Protein AF-A0A1H4K3E4-F1 (afdb_monomer_lite)

Sequence (398 aa):
MKKLLSIVTLFCFFTFLLPHVIHADNPVQVFINGSKINAEVSPQINNGTTFVPLRAIAESMGFKVSWNNELRKVTLVKADKTIELTIGNLEAAVNGSKVTLEVAPYITAGNSMLPVRFLAEQLGLQVNWEPSVSSVFLNNNAINKLTNLTSPIEHIVVVVEENHSYNQIVGGSDAPYMQSLIQKGALFTNAHGITHPSQPNYLALFSGSTQGVTDDSCKKPFTGTNLASELFNAKLTFTGYSEDMPKAGYTGCSTKGYARKHNPWVQFTNVPAESNQPLSSFPQDFSKLPTVSFVIPNHQNDMHDGTVKQADDWLKTNLDAYINWAETHHSLLIVTWDEDDFAKDNHIPLIVVGPMVKSGKYDEHVTHTNVLRTIEEVYHLPLLRDIQQIEPITSIWK

Radius of gyration: 27.58 Å; chains: 1; bounding box: 79×53×110 Å

Foldseek 3Di:
DDDDDDDDDDDDPPPPPDPPPPPPPQFEWEAELLATQDDPDTWDQDPNFTKDQLCSVLVLLVWDWDADPVQCWIWTDDDQWIKIAHAPDQWIAISNHIDGHPGGWHDDPNTIIGGPVVSLVSSQWDWDADPVNNYIYTYHPLLVLLLPPVDFQQEEEEEAFAAAFPVCAPPDPLQVQVVVLLQQFEKEQAEFAPADDQLLLLLCLWQVGSLPDDDQDLDAADAHDTPQLLCVVLVFHAAEEEEPDPAQLDLDQDDDQDGCSNVNQSRHPSRDSNSYGYNVPVDPPCSPDTNYYYYYYGCQLSVVPHDSNSVSVVCCVSPVSVLVVQQPRSHKYWYKYNFYNPDPSRHIIIGIHHNQWARDYDHDNHYSSLNSSSSCSSSSTNDNPSCSSPHHDRPTGD

pLDDT: mean 89.41, std 13.37, range [38.31, 98.88]

Structure (mmCIF, N/CA/C/O backbone):
data_AF-A0A1H4K3E4-F1
#
_entry.id   AF-A0A1H4K3E4-F1
#
loop_
_atom_site.group_PDB
_atom_site.id
_atom_site.type_symbol
_atom_site.label_atom_id
_atom_site.label_alt_id
_atom_site.label_comp_id
_atom_site.label_asym_id
_atom_site.label_entity_id
_atom_site.label_seq_id
_atom_site.pdbx_PDB_ins_code
_atom_site.Cartn_x
_atom_site.Cartn_y
_atom_site.Cartn_z
_atom_site.occupancy
_atom_site.B_iso_or_equiv
_atom_site.auth_seq_id
_atom_site.auth_comp_id
_atom_site.auth_asym_id
_atom_site.auth_atom_id
_atom_site.pdbx_PDB_model_num
ATOM 1 N N . MET A 1 1 ? 41.323 31.288 86.204 1.00 45.88 1 MET A N 1
ATOM 2 C CA . MET A 1 1 ? 41.305 32.164 85.010 1.00 45.88 1 MET A CA 1
ATOM 3 C C . MET A 1 1 ? 42.069 31.500 83.872 1.00 45.88 1 MET A C 1
ATOM 5 O O . MET A 1 1 ? 43.287 31.461 83.947 1.00 45.88 1 MET A O 1
ATOM 9 N N . LYS A 1 2 ? 41.368 30.963 82.864 1.00 40.47 2 LYS A N 1
ATOM 10 C CA . LYS A 1 2 ? 41.780 30.837 81.448 1.00 40.47 2 LYS A CA 1
ATOM 11 C C . LYS A 1 2 ? 40.572 30.270 80.686 1.00 40.47 2 LYS A C 1
ATOM 13 O O . LYS A 1 2 ? 39.981 29.286 81.110 1.00 40.47 2 LYS A O 1
ATOM 18 N N . LYS A 1 3 ? 40.129 31.028 79.683 1.00 41.66 3 LYS A N 1
ATOM 19 C CA . LYS A 1 3 ? 38.831 30.952 79.000 1.00 41.66 3 LYS A CA 1
ATOM 20 C C . LYS A 1 3 ? 38.819 29.810 77.972 1.00 41.66 3 LYS A C 1
ATOM 22 O O . LYS A 1 3 ? 39.764 29.714 77.196 1.00 41.66 3 LYS A O 1
ATOM 27 N N . LEU A 1 4 ? 37.749 29.011 77.934 1.00 46.19 4 LEU A N 1
ATOM 28 C CA . LEU A 1 4 ? 37.425 28.141 76.798 1.00 46.19 4 LEU A CA 1
ATOM 29 C C . LEU A 1 4 ? 36.626 28.962 75.773 1.00 46.19 4 LEU A C 1
ATOM 31 O O . LEU A 1 4 ? 35.582 29.524 76.103 1.00 46.19 4 LEU A O 1
ATOM 35 N N . LEU A 1 5 ? 37.140 29.056 74.549 1.00 45.62 5 LEU A N 1
ATOM 36 C CA . LEU A 1 5 ? 36.484 29.697 73.411 1.00 45.62 5 LEU A CA 1
ATOM 37 C C . LEU A 1 5 ? 35.469 28.701 72.822 1.00 45.62 5 LEU A C 1
ATOM 39 O O . LEU A 1 5 ? 35.864 27.644 72.339 1.00 45.62 5 LEU A O 1
ATOM 43 N N . SER A 1 6 ? 34.173 29.013 72.890 1.00 46.19 6 SER A N 1
ATOM 44 C CA . SER A 1 6 ? 33.125 28.247 72.200 1.00 46.19 6 SER A CA 1
ATOM 45 C C . SER A 1 6 ? 32.955 28.790 70.783 1.00 46.19 6 SER A C 1
ATOM 47 O O . SER A 1 6 ? 32.618 29.959 70.602 1.00 46.19 6 SER A O 1
ATOM 49 N N . ILE A 1 7 ? 33.212 27.945 69.787 1.00 50.78 7 ILE A N 1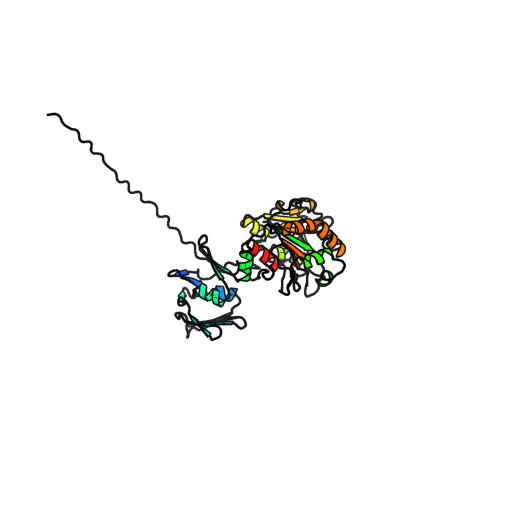
ATOM 50 C CA . ILE A 1 7 ? 32.943 28.209 68.371 1.00 50.78 7 ILE A CA 1
ATOM 51 C C . ILE A 1 7 ? 31.454 27.940 68.136 1.00 50.78 7 ILE A C 1
ATOM 53 O O . ILE A 1 7 ? 30.996 26.808 68.263 1.00 50.78 7 ILE A O 1
ATOM 57 N N . VAL A 1 8 ? 30.696 28.992 67.828 1.00 46.78 8 VAL A N 1
ATOM 58 C CA . VAL A 1 8 ? 29.303 28.902 67.377 1.00 46.78 8 VAL A CA 1
ATOM 59 C C . VAL A 1 8 ? 29.323 28.764 65.858 1.00 46.78 8 VAL A C 1
ATOM 61 O O . VAL A 1 8 ? 29.633 29.721 65.150 1.00 46.78 8 VAL A O 1
ATOM 64 N N . THR A 1 9 ? 29.016 27.572 65.352 1.00 50.41 9 THR A N 1
ATOM 65 C CA . THR A 1 9 ? 28.852 27.323 63.915 1.00 50.41 9 THR A CA 1
ATOM 66 C C . THR A 1 9 ? 27.425 27.695 63.507 1.00 50.41 9 THR A C 1
ATOM 68 O O . THR A 1 9 ? 26.464 27.040 63.904 1.00 50.41 9 THR A O 1
ATOM 71 N N . LEU A 1 10 ? 27.285 28.774 62.736 1.00 43.78 10 LEU A N 1
ATOM 72 C CA . LEU A 1 10 ? 26.024 29.250 62.166 1.00 43.78 10 LEU A CA 1
ATOM 73 C C . LEU A 1 10 ? 25.617 28.343 60.990 1.00 43.78 10 LEU A C 1
ATOM 75 O O . LEU A 1 10 ? 26.239 28.383 59.931 1.00 43.78 10 LEU A O 1
ATOM 79 N N . PHE A 1 11 ? 24.592 27.507 61.174 1.00 43.94 11 PHE A N 1
ATOM 80 C CA . PHE A 1 11 ? 24.039 26.649 60.121 1.00 43.94 11 PHE A CA 1
ATOM 81 C C . PHE A 1 11 ? 22.961 27.429 59.347 1.00 43.94 11 PHE A C 1
ATOM 83 O O . PHE A 1 11 ? 21.820 27.543 59.793 1.00 43.94 11 PHE A O 1
ATOM 90 N N . CYS A 1 12 ? 23.325 28.019 58.205 1.00 43.50 12 CYS A N 1
ATOM 91 C CA . CYS A 1 12 ? 22.367 28.630 57.280 1.00 43.50 12 CYS A CA 1
ATOM 92 C C . CYS A 1 12 ? 21.532 27.536 56.594 1.00 43.50 12 CYS A C 1
ATOM 94 O O . CYS A 1 12 ? 22.033 26.814 55.734 1.00 43.50 12 CYS A O 1
ATOM 96 N N . PHE A 1 13 ? 20.251 27.433 56.953 1.00 44.12 13 PHE A N 1
ATOM 97 C CA . PHE A 1 13 ? 19.259 26.632 56.232 1.00 44.12 13 PHE A CA 1
ATOM 98 C C . PHE A 1 13 ? 18.936 27.314 54.892 1.00 44.12 13 PHE A C 1
ATOM 100 O O . PHE A 1 13 ? 18.120 28.230 54.822 1.00 44.12 13 PHE A O 1
ATOM 107 N N . PHE A 1 14 ? 19.605 26.892 53.819 1.00 44.69 14 PHE A N 1
ATOM 108 C CA . PHE A 1 14 ? 19.238 27.251 52.449 1.00 44.69 14 PHE A CA 1
ATOM 109 C C . PHE A 1 14 ? 18.100 26.317 52.011 1.00 44.69 14 PHE A C 1
ATOM 111 O O . PHE A 1 14 ? 18.332 25.182 51.596 1.00 44.69 14 PHE A O 1
ATOM 118 N N . THR A 1 15 ? 16.850 26.754 52.159 1.00 47.53 15 THR A N 1
ATOM 119 C CA . THR A 1 15 ? 15.697 26.052 51.581 1.00 47.53 15 THR A CA 1
ATOM 120 C C . THR A 1 15 ? 15.758 26.181 50.062 1.00 47.53 15 THR A C 1
ATOM 122 O O . THR A 1 15 ? 15.400 27.219 49.506 1.00 47.53 15 THR A O 1
ATOM 125 N N . PHE A 1 16 ? 16.229 25.133 49.385 1.00 45.53 16 PHE A N 1
ATOM 126 C CA . PHE A 1 16 ? 16.067 24.976 47.943 1.00 45.53 16 PHE A CA 1
ATOM 127 C C . PHE A 1 16 ? 14.571 24.833 47.630 1.00 45.53 16 PHE A C 1
ATOM 129 O O . PHE A 1 16 ? 13.982 23.770 47.816 1.00 45.53 16 PHE A O 1
ATOM 136 N N . LEU A 1 17 ? 13.952 25.913 47.151 1.00 47.75 17 LEU A N 1
ATOM 137 C CA . LEU A 1 17 ? 12.715 25.835 46.380 1.00 47.75 17 LEU A CA 1
ATOM 138 C C . LEU A 1 17 ? 13.063 25.155 45.054 1.00 47.75 17 LEU A C 1
ATOM 140 O O . LEU A 1 17 ? 13.579 25.794 44.138 1.00 47.75 17 LEU A O 1
ATOM 144 N N . LEU A 1 18 ? 12.841 23.843 44.970 1.00 46.06 18 LEU A N 1
ATOM 145 C CA . LEU A 1 18 ? 12.861 23.147 43.689 1.00 46.06 18 LEU A CA 1
ATOM 146 C C . LEU A 1 18 ? 11.749 23.753 42.819 1.00 46.06 18 LEU A C 1
ATOM 148 O O . LEU A 1 18 ? 10.600 23.785 43.270 1.00 46.06 18 LEU A O 1
ATOM 152 N N . PRO A 1 19 ? 12.043 24.237 41.600 1.00 48.22 19 PRO A N 1
ATOM 153 C CA . PRO A 1 19 ? 10.994 24.646 40.685 1.00 48.22 19 PRO A CA 1
ATOM 154 C C . PRO A 1 19 ? 10.108 23.428 40.414 1.00 48.22 19 PRO A C 1
ATOM 156 O O . PRO A 1 19 ? 10.574 22.401 39.920 1.00 48.22 19 PRO A O 1
ATOM 159 N N . HIS A 1 20 ? 8.829 23.520 40.773 1.00 47.91 20 HIS A N 1
ATOM 160 C CA . HIS A 1 20 ? 7.835 22.590 40.262 1.00 47.91 20 HIS A CA 1
ATOM 161 C C . HIS A 1 20 ? 7.754 22.804 38.755 1.00 47.91 20 HIS A C 1
ATOM 163 O O . HIS A 1 20 ? 7.287 23.841 38.284 1.00 47.91 20 HIS A O 1
ATOM 169 N N . VAL A 1 21 ? 8.247 21.824 38.002 1.00 49.97 21 VAL A N 1
ATOM 170 C CA . VAL A 1 21 ? 7.919 21.692 36.589 1.00 49.97 21 VAL A CA 1
ATOM 171 C C . VAL A 1 21 ? 6.421 21.416 36.546 1.00 49.97 21 VAL A C 1
ATOM 173 O O . VAL A 1 21 ? 5.971 20.324 36.885 1.00 49.97 21 VAL A O 1
ATOM 176 N N . ILE A 1 22 ? 5.638 22.433 36.197 1.00 38.31 22 ILE A N 1
ATOM 177 C CA . ILE A 1 22 ? 4.248 22.238 35.803 1.00 38.31 22 ILE A CA 1
ATOM 178 C C . ILE A 1 22 ? 4.321 21.499 34.467 1.00 38.31 22 ILE A C 1
ATOM 180 O O . ILE A 1 22 ? 4.567 22.108 33.428 1.00 38.31 22 ILE A O 1
ATOM 184 N N . HIS A 1 23 ? 4.186 20.175 34.499 1.00 41.72 23 HIS A N 1
ATOM 185 C CA . HIS A 1 23 ? 3.899 19.417 33.292 1.00 41.72 23 HIS A CA 1
ATOM 186 C C . HIS A 1 23 ? 2.499 19.832 32.840 1.00 41.72 23 HIS A C 1
ATOM 188 O O . HIS A 1 23 ? 1.521 19.604 33.547 1.00 41.72 23 HIS A O 1
ATOM 194 N N . ALA A 1 24 ? 2.405 20.502 31.694 1.00 43.94 24 ALA A N 1
ATOM 195 C CA . ALA A 1 24 ? 1.138 20.575 30.989 1.00 43.94 24 ALA A CA 1
ATOM 196 C C . ALA A 1 24 ? 0.780 19.138 30.592 1.00 43.94 24 ALA A C 1
ATOM 198 O O . ALA A 1 24 ? 1.544 18.508 29.858 1.00 43.94 24 ALA A O 1
ATOM 199 N N . ASP A 1 25 ? -0.326 18.610 31.118 1.00 58.94 25 ASP A N 1
ATOM 200 C CA . ASP A 1 25 ? -0.840 17.316 30.680 1.00 58.94 25 ASP A CA 1
ATOM 201 C C . ASP A 1 25 ? -1.067 17.383 29.169 1.00 58.94 25 ASP A C 1
ATOM 203 O O . ASP A 1 25 ? -1.785 18.256 28.667 1.00 58.94 25 ASP A O 1
ATOM 207 N N . ASN A 1 26 ? -0.417 16.483 28.430 1.00 66.31 26 ASN A N 1
ATOM 208 C CA . ASN A 1 26 ? -0.652 16.372 26.999 1.00 66.31 26 ASN A CA 1
ATOM 209 C C . ASN A 1 26 ? -2.133 16.022 26.788 1.00 66.31 26 ASN A C 1
ATOM 211 O O . ASN A 1 26 ? -2.630 15.086 27.421 1.00 66.31 26 ASN A O 1
ATOM 215 N N . PRO A 1 27 ? -2.861 16.751 25.923 1.00 79.25 27 PRO A N 1
ATOM 216 C CA . PRO A 1 27 ? -4.269 16.472 25.694 1.00 79.25 27 PRO A CA 1
ATOM 217 C C . PRO A 1 27 ? -4.426 15.053 25.152 1.00 79.25 27 PRO A C 1
ATOM 219 O O . PRO A 1 27 ? -3.739 14.671 24.201 1.00 79.25 27 PRO A O 1
ATOM 222 N N . VAL A 1 28 ? -5.345 14.293 25.752 1.00 85.50 28 VAL A N 1
ATOM 223 C CA . VAL A 1 28 ? -5.593 12.906 25.360 1.00 85.50 28 VAL A CA 1
ATOM 224 C C . VAL A 1 28 ? -6.056 12.851 23.909 1.00 85.50 28 VAL A C 1
ATOM 226 O O . VAL A 1 28 ? -6.964 13.585 23.519 1.00 85.50 28 VAL A O 1
ATOM 229 N N . GLN A 1 29 ? -5.450 11.978 23.108 1.00 86.94 29 GLN A N 1
ATOM 230 C CA . GLN A 1 29 ? -5.821 11.784 21.703 1.00 86.94 29 GLN A CA 1
ATOM 231 C C . GLN A 1 29 ? -6.503 10.429 21.510 1.00 86.94 29 GLN A C 1
ATOM 233 O O . GLN A 1 29 ? -6.287 9.498 22.284 1.00 86.94 29 GLN A O 1
ATOM 238 N N . VAL A 1 30 ? -7.346 10.320 20.483 1.00 86.06 30 VAL A N 1
ATOM 239 C CA . VAL A 1 30 ? -7.983 9.057 20.092 1.00 86.06 30 VAL A CA 1
ATOM 240 C C . VAL A 1 30 ? -7.638 8.769 18.644 1.00 86.06 30 VAL A C 1
ATOM 242 O O . VAL A 1 30 ? -7.779 9.640 17.784 1.00 86.06 30 VAL A O 1
ATOM 245 N N . PHE A 1 31 ? -7.221 7.537 18.392 1.00 82.38 31 PHE A N 1
ATOM 246 C CA . PHE A 1 31 ? -6.970 6.992 17.071 1.00 82.38 31 PHE A CA 1
ATOM 247 C C . PHE A 1 31 ? -7.927 5.826 16.834 1.00 82.38 31 PHE A C 1
ATOM 249 O O . PHE A 1 31 ? -8.124 5.012 17.735 1.00 82.38 31 PHE A O 1
ATOM 256 N N . ILE A 1 32 ? -8.522 5.742 15.647 1.00 80.50 32 ILE A N 1
ATOM 257 C CA . ILE A 1 32 ? -9.316 4.588 15.212 1.00 80.50 32 ILE A CA 1
ATOM 258 C C . ILE A 1 32 ? -8.652 4.001 13.983 1.00 80.50 32 ILE A C 1
ATOM 260 O O . ILE A 1 32 ? -8.466 4.733 13.013 1.00 80.50 32 ILE A O 1
ATOM 264 N N . ASN A 1 33 ? -8.319 2.708 14.018 1.00 73.94 33 ASN A N 1
ATOM 265 C CA . ASN A 1 33 ? -7.672 2.007 12.909 1.00 73.94 33 ASN A CA 1
ATOM 266 C C . ASN A 1 33 ? -6.502 2.843 12.348 1.00 73.94 33 ASN A C 1
ATOM 268 O O . ASN A 1 33 ? -6.503 3.173 11.169 1.00 73.94 33 ASN A O 1
ATOM 272 N N . GLY A 1 34 ? -5.593 3.315 13.213 1.00 69.50 34 GLY A N 1
ATOM 273 C CA . GLY A 1 34 ? -4.450 4.178 12.857 1.00 69.50 34 GLY A CA 1
ATOM 274 C C . GLY A 1 34 ? -4.759 5.663 12.574 1.00 69.50 34 GLY A C 1
ATOM 275 O O . GLY A 1 34 ? -3.863 6.504 12.643 1.00 69.50 34 GLY A O 1
ATOM 276 N N . SER A 1 35 ? -6.017 6.039 12.325 1.00 71.50 35 SER A N 1
ATOM 277 C CA . SER A 1 35 ? -6.416 7.418 12.003 1.00 71.50 35 SER A CA 1
ATOM 278 C C . SER A 1 35 ? -6.679 8.244 13.253 1.00 71.50 35 SER A C 1
ATOM 280 O O . SER A 1 35 ? -7.533 7.890 14.066 1.00 71.50 35 SER A O 1
ATOM 282 N N . LYS A 1 36 ? -6.031 9.408 13.383 1.00 80.12 36 LYS A N 1
ATOM 283 C CA . LYS A 1 36 ? -6.364 10.364 14.448 1.00 80.12 36 LYS A CA 1
ATOM 284 C C . LYS A 1 36 ? -7.778 10.906 14.257 1.00 80.12 36 LYS A C 1
ATOM 286 O O . LYS A 1 36 ? -8.091 11.498 13.226 1.00 80.12 36 LYS A O 1
ATOM 291 N N . ILE A 1 37 ? -8.602 10.795 15.293 1.00 81.88 37 ILE A N 1
ATOM 292 C CA . ILE A 1 37 ? -9.945 11.365 15.297 1.00 81.88 37 ILE A CA 1
ATOM 293 C C . ILE A 1 37 ? -9.881 12.825 15.727 1.00 81.88 37 ILE A C 1
ATOM 295 O O . ILE A 1 37 ? -9.552 13.155 16.868 1.00 81.88 37 ILE A O 1
ATOM 299 N N . ASN A 1 38 ? -10.232 13.707 14.793 1.00 77.19 38 ASN A N 1
ATOM 300 C CA . ASN A 1 38 ? -10.463 15.112 15.090 1.00 77.19 38 ASN A CA 1
ATOM 301 C C . ASN A 1 38 ? -11.840 15.252 15.730 1.00 77.19 38 ASN A C 1
ATOM 303 O O . ASN A 1 38 ? -12.864 15.172 15.055 1.00 77.19 38 ASN A O 1
ATOM 307 N N . ALA A 1 39 ? -11.854 15.452 17.041 1.00 76.94 39 ALA A N 1
ATOM 308 C CA . ALA A 1 39 ? -13.073 15.726 17.772 1.00 76.94 39 ALA A CA 1
ATOM 309 C C . ALA A 1 39 ? -13.183 17.205 18.149 1.00 76.94 39 ALA A C 1
ATOM 311 O O . ALA A 1 39 ? -12.189 17.844 18.488 1.00 76.94 39 ALA A O 1
ATOM 312 N N . GLU A 1 40 ? -14.411 17.726 18.148 1.00 77.44 40 GLU A N 1
ATOM 313 C CA . GLU A 1 40 ? -14.720 19.090 18.602 1.00 77.44 40 GLU A CA 1
ATOM 314 C C . GLU A 1 40 ? -14.389 19.305 20.086 1.00 77.44 40 GLU A C 1
ATOM 316 O O . GLU A 1 40 ? -14.082 20.417 20.512 1.00 77.44 40 GLU A O 1
ATOM 321 N N . VAL A 1 41 ? -14.450 18.230 20.876 1.00 84.38 41 VAL A N 1
ATOM 322 C CA . VAL A 1 41 ? -14.125 18.213 22.302 1.00 84.38 41 VAL A CA 1
ATOM 323 C C . VAL A 1 41 ? -13.055 17.161 22.541 1.00 84.38 41 VAL A C 1
ATOM 325 O O . VAL A 1 41 ? -13.188 16.027 22.090 1.00 84.38 41 VAL A O 1
ATOM 328 N N . SER A 1 42 ? -11.998 17.514 23.269 1.00 86.06 42 SER A N 1
ATOM 329 C CA . SER A 1 42 ? -10.949 16.554 23.610 1.00 86.06 42 SER A CA 1
ATOM 330 C C . SER A 1 42 ? -11.492 15.427 24.502 1.00 86.06 42 SER A C 1
ATOM 332 O O . SER A 1 42 ? -12.305 15.693 25.393 1.00 86.06 42 SER A O 1
ATOM 334 N N . PRO A 1 43 ? -11.025 14.180 24.318 1.00 89.62 43 PRO A N 1
ATOM 335 C CA . PRO A 1 43 ? -11.225 13.104 25.281 1.00 89.62 43 PRO A CA 1
ATOM 336 C C . PRO A 1 43 ? -10.868 13.530 26.712 1.00 89.62 43 PRO A C 1
ATOM 338 O O . PRO A 1 43 ? -9.941 14.311 26.929 1.00 89.62 43 PRO A O 1
ATOM 341 N N . GLN A 1 44 ? -11.607 13.014 27.694 1.00 89.81 44 GLN A N 1
ATOM 342 C CA . GLN A 1 44 ? -11.472 13.384 29.107 1.00 89.81 44 GLN A CA 1
ATOM 343 C C . GLN A 1 44 ? -11.247 12.143 29.961 1.00 89.81 44 GLN A C 1
ATOM 345 O O . GLN A 1 44 ? -11.897 11.128 29.741 1.00 89.81 44 GLN A O 1
ATOM 350 N N . ILE A 1 45 ? -10.373 12.216 30.962 1.00 88.00 45 ILE A N 1
ATOM 351 C CA . ILE A 1 45 ? -10.216 11.143 31.949 1.00 88.00 45 ILE A CA 1
ATOM 352 C C . ILE A 1 45 ? -10.885 11.594 33.242 1.00 88.00 45 ILE A C 1
ATOM 354 O O . ILE A 1 45 ? -10.409 12.515 33.899 1.00 88.00 45 ILE A O 1
ATOM 358 N N . ASN A 1 46 ? -11.968 10.919 33.625 1.00 87.62 46 ASN A N 1
ATOM 359 C CA . ASN A 1 46 ? -12.679 11.180 34.874 1.00 87.62 46 ASN A CA 1
ATOM 360 C C . ASN A 1 46 ? -12.642 9.918 35.736 1.00 87.62 46 ASN A C 1
ATOM 362 O O . ASN A 1 46 ? -13.122 8.868 35.311 1.00 87.62 46 ASN A O 1
ATOM 366 N N . ASN A 1 47 ? -12.082 10.014 36.946 1.00 85.31 47 ASN A N 1
ATOM 367 C CA . ASN A 1 47 ? -11.983 8.900 37.901 1.00 85.31 47 ASN A CA 1
ATOM 368 C C . ASN A 1 47 ? -11.414 7.605 37.280 1.00 85.31 47 ASN A C 1
ATOM 370 O O . ASN A 1 47 ? -11.932 6.516 37.510 1.00 85.31 47 ASN A O 1
ATOM 374 N N . GLY A 1 48 ? -10.377 7.728 36.446 1.00 84.44 48 GLY A N 1
ATOM 375 C CA . GLY A 1 48 ? -9.734 6.589 35.777 1.00 84.44 48 GLY A CA 1
ATOM 376 C C . GLY A 1 48 ? -10.484 6.030 34.562 1.00 84.44 48 GLY A C 1
ATOM 377 O O . GLY A 1 48 ? -10.000 5.090 33.942 1.00 84.44 48 GLY A O 1
ATOM 378 N N . THR A 1 49 ? -11.631 6.604 34.188 1.00 89.31 49 THR A N 1
ATOM 379 C CA . THR A 1 49 ? -12.362 6.242 32.966 1.00 89.31 49 THR A CA 1
ATOM 380 C C . THR A 1 49 ? -12.099 7.269 31.875 1.00 89.31 49 THR A C 1
ATOM 382 O O . THR A 1 49 ? -12.335 8.462 32.077 1.00 89.31 49 THR A O 1
ATOM 385 N N . THR A 1 50 ? -11.654 6.810 30.704 1.00 90.19 50 THR A N 1
ATOM 386 C CA . THR A 1 50 ? -11.523 7.672 29.526 1.00 90.19 50 THR A CA 1
ATOM 387 C C . THR A 1 50 ? -12.865 7.808 28.819 1.00 90.19 50 THR A C 1
ATOM 389 O O . THR A 1 50 ? -13.462 6.828 28.367 1.00 90.19 50 THR A O 1
ATOM 392 N N . PHE A 1 51 ? -13.318 9.048 28.707 1.00 91.56 51 PHE A N 1
ATOM 393 C CA . PHE A 1 51 ? -14.505 9.463 27.992 1.00 91.56 51 PHE A CA 1
ATOM 394 C C . PHE A 1 51 ? -14.138 10.073 26.658 1.00 91.56 51 PHE A C 1
ATOM 396 O O . PHE A 1 51 ? -13.238 10.908 26.557 1.00 91.56 51 PHE A O 1
ATOM 403 N N . VAL A 1 52 ? -14.890 9.685 25.642 1.00 90.81 52 VAL A N 1
ATOM 404 C CA . VAL A 1 52 ? -14.651 10.100 24.269 1.00 90.81 52 VAL A CA 1
ATOM 405 C C . VAL A 1 52 ? -15.919 10.678 23.640 1.00 90.81 52 VAL A C 1
ATOM 407 O O . VAL A 1 52 ? -17.027 10.261 24.001 1.00 90.81 52 VAL A O 1
ATOM 410 N N . PRO A 1 53 ? -15.786 11.626 22.698 1.00 91.88 53 PRO A N 1
ATOM 411 C CA . PRO A 1 53 ? -16.918 12.179 21.963 1.00 91.88 53 PRO A CA 1
ATOM 412 C C . PRO A 1 53 ? -17.545 11.110 21.073 1.00 91.88 53 PRO A C 1
ATOM 414 O O . PRO A 1 53 ? -16.948 10.651 20.099 1.00 91.88 53 PRO A O 1
ATOM 417 N N . LEU A 1 54 ? -18.775 10.724 21.406 1.00 89.81 54 LEU A N 1
ATOM 418 C CA . LEU A 1 54 ? -19.464 9.610 20.760 1.00 89.81 54 LEU A CA 1
ATOM 419 C C . LEU A 1 54 ? -19.623 9.803 19.257 1.00 89.81 54 LEU A C 1
ATOM 421 O O . LEU A 1 54 ? -19.376 8.880 18.488 1.00 89.81 54 LEU A O 1
ATOM 425 N N . ARG A 1 55 ? -20.054 11.001 18.849 1.00 88.81 55 ARG A N 1
ATOM 426 C CA . ARG A 1 55 ? -20.392 11.290 17.455 1.00 88.81 55 ARG A CA 1
ATOM 427 C C . ARG A 1 55 ? -19.182 11.106 16.542 1.00 88.81 55 ARG A C 1
ATOM 429 O O . ARG A 1 55 ? -19.281 10.359 15.581 1.00 88.81 55 ARG A O 1
ATOM 436 N N . ALA A 1 56 ? -18.043 11.704 16.894 1.00 85.19 56 ALA A N 1
ATOM 437 C CA . ALA A 1 56 ? -16.826 11.638 16.086 1.00 85.19 56 ALA A CA 1
ATOM 438 C C . ALA A 1 56 ? -16.355 10.190 15.853 1.00 85.19 56 ALA A C 1
ATOM 440 O O . ALA A 1 56 ? -15.955 9.825 14.749 1.00 85.19 56 ALA A O 1
ATOM 441 N N . ILE A 1 57 ? -16.450 9.341 16.879 1.00 85.31 57 ILE A N 1
ATOM 442 C CA . ILE A 1 57 ? -16.053 7.928 16.795 1.00 85.31 57 ILE A CA 1
ATOM 443 C C . ILE A 1 57 ? -17.088 7.093 16.034 1.00 85.31 57 ILE A C 1
ATOM 445 O O . ILE A 1 57 ? -16.735 6.269 15.198 1.00 85.31 57 ILE A O 1
ATOM 449 N N . ALA A 1 58 ? -18.377 7.293 16.300 1.00 88.69 58 ALA A N 1
ATOM 450 C CA . ALA A 1 58 ? -19.426 6.522 15.643 1.00 88.69 58 ALA A CA 1
ATOM 451 C C . ALA A 1 58 ? -19.522 6.856 14.142 1.00 88.69 58 ALA A C 1
ATOM 453 O O . ALA A 1 58 ? -19.610 5.947 13.316 1.00 88.69 58 ALA A O 1
ATOM 454 N N . GLU A 1 59 ? -19.460 8.139 13.776 1.00 87.25 59 GLU A N 1
ATOM 455 C CA . GLU A 1 59 ? -19.540 8.589 12.380 1.00 87.25 59 GLU A CA 1
ATOM 456 C C . GLU A 1 59 ? -18.316 8.173 11.565 1.00 87.25 59 GLU A C 1
ATOM 458 O O . GLU A 1 59 ? -18.483 7.720 10.435 1.00 87.25 59 GLU A O 1
ATOM 463 N N . SER A 1 60 ? -17.108 8.227 12.143 1.00 79.50 60 SER A N 1
ATOM 464 C CA . SER A 1 60 ? -15.903 7.684 11.486 1.00 79.50 60 SER A CA 1
ATOM 465 C C . SER A 1 60 ? -15.975 6.171 11.272 1.00 79.50 60 SER A C 1
ATOM 467 O O . SER A 1 60 ? -15.326 5.641 10.383 1.00 79.50 60 SER A O 1
ATOM 469 N N . MET A 1 61 ? -16.826 5.469 12.022 1.00 80.38 61 MET A N 1
ATOM 470 C CA . MET A 1 61 ? -17.123 4.053 11.806 1.00 80.38 61 MET A CA 1
ATOM 471 C C . MET A 1 61 ? -18.344 3.823 10.906 1.00 80.38 61 MET A C 1
ATOM 473 O O . MET A 1 61 ? -18.806 2.687 10.766 1.00 80.38 61 MET A O 1
ATOM 477 N N . GLY A 1 62 ? -18.879 4.872 10.278 1.00 83.12 62 GLY A N 1
ATOM 478 C CA . GLY A 1 62 ? -20.004 4.813 9.346 1.00 83.12 62 GLY A CA 1
ATOM 479 C C . GLY A 1 62 ? -21.379 4.677 10.005 1.00 83.12 62 GLY A C 1
ATOM 480 O O . GLY A 1 62 ? -22.343 4.320 9.325 1.00 83.12 62 GLY A O 1
ATOM 481 N N . PHE A 1 63 ? -21.500 4.925 11.312 1.00 90.00 63 PHE A N 1
ATOM 482 C CA . PHE A 1 63 ? -22.804 4.999 11.970 1.00 90.00 63 PHE A CA 1
ATOM 483 C C . PHE A 1 63 ? -23.460 6.350 11.711 1.00 90.00 63 PHE A C 1
ATOM 485 O O . PHE A 1 63 ? -22.832 7.401 11.804 1.00 90.00 63 PHE A O 1
ATOM 492 N N . LYS A 1 64 ? -24.770 6.328 11.473 1.00 92.25 64 LYS A N 1
ATOM 493 C CA . LYS A 1 64 ? -25.602 7.528 11.555 1.00 92.25 64 LYS A CA 1
ATOM 494 C C . LYS A 1 64 ? -25.933 7.801 13.014 1.00 92.25 64 LYS A C 1
ATOM 496 O O . LYS A 1 64 ? -26.360 6.888 13.720 1.00 92.25 64 LYS A O 1
ATOM 501 N N . VAL A 1 65 ? -25.774 9.049 13.444 1.00 93.44 65 VAL A N 1
ATOM 502 C CA . VAL A 1 65 ? -25.999 9.475 14.830 1.00 93.44 65 VAL A CA 1
ATOM 503 C C . VAL A 1 65 ? -27.187 10.428 14.893 1.00 93.44 65 VAL A C 1
ATOM 505 O O . VAL A 1 65 ? -27.169 11.489 14.275 1.00 93.44 65 VAL A O 1
ATOM 508 N N . SER A 1 66 ? -28.212 10.090 15.674 1.00 95.00 66 SER A N 1
ATOM 509 C CA . SER A 1 66 ? -29.364 10.966 15.926 1.00 95.00 66 SER A CA 1
ATOM 510 C C . SER A 1 66 ? -29.526 11.286 17.409 1.00 95.00 66 SER A C 1
ATOM 512 O O . SER A 1 66 ? -29.274 10.439 18.265 1.00 95.00 66 SER A O 1
ATOM 514 N N . TRP A 1 67 ? -29.983 12.503 17.709 1.00 95.19 67 TRP A N 1
ATOM 515 C CA . TRP A 1 67 ? -30.252 12.985 19.065 1.00 95.19 67 TRP A CA 1
ATOM 516 C C . TRP A 1 67 ? -31.745 13.251 19.261 1.00 95.19 67 TRP A C 1
ATOM 518 O O . TRP A 1 67 ? -32.355 13.971 18.472 1.00 95.19 67 TRP A O 1
ATOM 528 N N . ASN A 1 68 ? -32.317 12.720 20.340 1.00 96.06 68 ASN A N 1
ATOM 529 C CA . ASN A 1 68 ? -33.644 13.075 20.826 1.00 96.06 68 ASN A CA 1
ATOM 530 C C . ASN A 1 68 ? -33.505 13.896 22.114 1.00 96.06 68 ASN A C 1
ATOM 532 O O . ASN A 1 68 ? -33.058 13.384 23.143 1.00 96.06 68 ASN A O 1
ATOM 536 N N . ASN A 1 69 ? -33.909 15.165 22.052 1.00 93.94 69 ASN A N 1
ATOM 537 C CA . ASN A 1 69 ? -33.756 16.101 23.161 1.00 93.94 69 ASN A CA 1
ATOM 538 C C . ASN A 1 69 ? -34.702 15.816 24.337 1.00 93.94 69 ASN A C 1
ATOM 540 O O . ASN A 1 69 ? -34.282 15.909 25.486 1.00 93.94 69 ASN A O 1
ATOM 544 N N . GLU A 1 70 ? -35.955 15.446 24.062 1.00 94.44 70 GLU A N 1
ATOM 545 C CA . GLU A 1 70 ? -36.968 15.176 25.093 1.00 94.44 70 GLU A CA 1
ATOM 546 C C . GLU A 1 70 ? -36.584 13.968 25.950 1.00 94.44 70 GLU A C 1
ATOM 548 O O . GLU A 1 70 ? -36.674 14.003 27.174 1.00 94.44 70 GLU A O 1
ATOM 553 N N . LEU A 1 71 ? -36.088 12.915 25.298 1.00 94.75 71 LEU A N 1
ATOM 554 C CA . LEU A 1 71 ? -35.669 11.676 25.949 1.00 94.75 71 LEU A CA 1
ATOM 555 C C . LEU A 1 71 ? -34.202 11.695 26.392 1.00 94.75 71 LEU A C 1
ATOM 557 O O . LEU A 1 71 ? -33.742 10.726 26.991 1.00 94.75 71 LEU A O 1
ATOM 561 N N . ARG A 1 72 ? -33.456 12.762 26.069 1.00 95.75 72 ARG A N 1
ATOM 562 C CA . ARG A 1 72 ? -31.996 12.858 26.235 1.00 95.75 72 ARG A CA 1
ATOM 563 C C . ARG A 1 72 ? -31.266 11.614 25.712 1.00 95.75 72 ARG A C 1
ATOM 565 O O . ARG A 1 72 ? -30.374 11.079 26.378 1.00 95.75 72 ARG A O 1
ATOM 572 N N . LYS A 1 73 ? -31.681 11.142 24.536 1.00 96.38 73 LYS A N 1
ATOM 573 C CA . LYS A 1 73 ? -31.271 9.859 23.960 1.00 96.38 73 LYS A CA 1
ATOM 574 C C . LYS A 1 73 ? -30.445 10.059 22.690 1.00 96.38 73 LYS A C 1
ATOM 576 O O . LYS A 1 73 ? -30.861 10.786 21.790 1.00 96.38 73 LYS A O 1
ATOM 581 N N . VAL A 1 74 ? -29.309 9.373 22.601 1.00 95.56 74 VAL A N 1
ATOM 582 C CA . VAL A 1 74 ? -28.538 9.195 21.366 1.00 95.56 74 VAL A CA 1
ATOM 583 C C . VAL A 1 74 ? -28.883 7.839 20.756 1.00 95.56 74 VAL A C 1
ATOM 585 O O . VAL A 1 74 ? -28.902 6.833 21.465 1.00 95.56 74 VAL A O 1
ATOM 588 N N . THR A 1 75 ? -29.105 7.805 19.445 1.00 95.56 75 THR A N 1
ATOM 589 C CA . THR A 1 75 ? -29.284 6.567 18.679 1.00 95.56 75 THR A CA 1
ATOM 590 C C . THR A 1 75 ? -28.232 6.490 17.577 1.00 95.56 75 THR A C 1
ATOM 592 O O . THR A 1 75 ? -28.047 7.451 16.829 1.00 95.56 75 THR A O 1
ATOM 595 N N . LEU A 1 76 ? -27.542 5.354 17.493 1.00 95.06 76 LEU A N 1
ATOM 596 C CA . LEU A 1 76 ? -26.547 5.029 16.474 1.00 95.06 76 LEU A CA 1
ATOM 597 C C . LEU A 1 76 ? -27.097 3.912 15.593 1.00 95.06 76 LEU A C 1
ATOM 599 O O . LEU A 1 76 ? -27.561 2.905 16.125 1.00 95.06 76 LEU A O 1
ATOM 603 N N . VAL A 1 77 ? -27.016 4.064 14.271 1.00 93.19 77 VAL A N 1
ATOM 604 C CA . VAL A 1 77 ? -27.489 3.045 13.321 1.00 93.19 77 VAL A CA 1
ATOM 605 C C . VAL A 1 77 ? -26.463 2.807 12.215 1.00 93.19 77 VAL A C 1
ATOM 607 O O . VAL A 1 77 ? -26.045 3.756 11.549 1.00 93.19 77 VAL A O 1
ATOM 610 N N . LYS A 1 78 ? -26.102 1.540 11.984 1.00 89.50 78 LYS A N 1
ATOM 611 C CA . LYS A 1 78 ? -25.321 1.077 10.826 1.00 89.50 78 LYS A CA 1
ATOM 612 C C . LYS A 1 78 ? -25.776 -0.328 10.439 1.00 89.50 78 LYS A C 1
ATOM 614 O O . LYS A 1 78 ? -25.696 -1.229 11.265 1.00 89.50 78 LYS A O 1
ATOM 619 N N . ALA A 1 79 ? -26.203 -0.511 9.188 1.00 88.75 79 ALA A N 1
ATOM 620 C CA . ALA A 1 79 ? -26.736 -1.783 8.689 1.00 88.75 79 ALA A CA 1
ATOM 621 C C . ALA A 1 79 ? -27.806 -2.373 9.637 1.00 88.75 79 ALA A C 1
ATOM 623 O O . ALA A 1 79 ? -28.844 -1.749 9.842 1.00 88.75 79 ALA A O 1
ATOM 624 N N . ASP A 1 80 ? -27.551 -3.540 10.223 1.00 88.12 80 ASP A N 1
ATOM 625 C CA . ASP A 1 80 ? -28.407 -4.268 11.164 1.00 88.12 80 ASP A CA 1
ATOM 626 C C . ASP A 1 80 ? -28.134 -3.931 12.644 1.00 88.12 80 ASP A C 1
ATOM 628 O O . ASP A 1 80 ? -28.778 -4.480 13.541 1.00 88.12 80 ASP A O 1
ATOM 632 N N . LYS A 1 81 ? -27.199 -3.015 12.921 1.00 90.75 81 LYS A N 1
ATOM 633 C CA . LYS A 1 81 ? -26.808 -2.627 14.276 1.00 90.75 81 LYS A CA 1
ATOM 634 C C . LYS A 1 81 ? -27.434 -1.302 14.699 1.00 90.75 81 LYS A C 1
ATOM 636 O O . LYS A 1 81 ? -27.206 -0.265 14.076 1.00 90.75 81 LYS A O 1
ATOM 641 N N . THR A 1 82 ? -28.176 -1.338 15.804 1.00 95.00 82 THR A N 1
ATOM 642 C CA . THR A 1 82 ? -28.774 -0.176 16.475 1.00 95.00 82 THR A CA 1
ATOM 643 C C . THR A 1 82 ? -28.309 -0.104 17.924 1.00 95.00 82 THR A C 1
ATOM 645 O O . THR A 1 82 ? -28.418 -1.084 18.659 1.00 95.00 82 THR A O 1
ATOM 648 N N . ILE A 1 83 ? -27.819 1.060 18.348 1.00 95.38 83 ILE A N 1
ATOM 649 C CA . ILE A 1 83 ? -27.406 1.328 19.731 1.00 95.38 83 ILE A CA 1
ATOM 650 C C . ILE A 1 83 ? -28.171 2.551 20.228 1.00 95.38 83 ILE A C 1
ATOM 652 O O . ILE A 1 83 ? -28.090 3.619 19.628 1.00 95.38 83 ILE A O 1
ATOM 656 N N . GLU A 1 84 ? -28.892 2.414 21.333 1.00 95.81 84 GLU A N 1
ATOM 657 C CA . GLU A 1 84 ? -29.631 3.490 21.987 1.00 95.81 84 GLU A CA 1
ATOM 658 C C . GLU A 1 84 ? -29.090 3.740 23.391 1.00 95.81 84 GLU A C 1
ATOM 660 O O . GLU A 1 84 ? -28.974 2.827 24.208 1.00 95.81 84 GLU A O 1
ATOM 665 N N . LEU A 1 85 ? -28.792 5.003 23.679 1.00 95.19 85 LEU A N 1
ATOM 666 C CA . LEU A 1 85 ? -28.133 5.442 24.901 1.00 95.19 85 LEU A CA 1
ATOM 667 C C . LEU A 1 85 ? -28.864 6.646 25.473 1.00 95.19 85 LEU A C 1
ATOM 669 O O . LEU A 1 85 ? -29.071 7.627 24.764 1.00 95.19 85 LEU A O 1
ATOM 673 N N . THR A 1 86 ? -29.192 6.615 26.759 1.00 95.75 86 THR A N 1
ATOM 674 C CA . THR A 1 86 ? -29.771 7.772 27.453 1.00 95.75 86 THR A CA 1
ATOM 675 C C . THR A 1 86 ? -28.717 8.423 28.341 1.00 95.75 86 THR A C 1
ATOM 677 O O . THR A 1 86 ? -28.096 7.761 29.170 1.00 95.75 86 THR A O 1
ATOM 680 N N . ILE A 1 87 ? -28.517 9.733 28.187 1.00 95.62 87 ILE A N 1
ATOM 681 C CA . ILE A 1 87 ? -27.535 10.492 28.971 1.00 95.62 87 ILE A CA 1
ATOM 682 C C . ILE A 1 87 ? -27.881 10.433 30.460 1.00 95.62 87 ILE A C 1
ATOM 684 O O . ILE A 1 87 ? -29.002 10.754 30.851 1.00 95.62 87 ILE A O 1
ATOM 688 N N . GLY A 1 88 ? -26.897 10.077 31.288 1.00 94.88 88 GLY A N 1
ATOM 689 C CA . GLY A 1 88 ? -27.045 9.895 32.731 1.00 94.88 88 GLY A CA 1
ATOM 690 C C . GLY A 1 88 ? -27.539 8.508 33.154 1.00 94.88 88 GLY A C 1
ATOM 691 O O . GLY A 1 88 ? -27.674 8.276 34.352 1.00 94.88 88 GLY A O 1
ATOM 692 N N . ASN A 1 89 ? -27.787 7.587 32.216 1.00 94.50 89 ASN A N 1
ATOM 693 C CA . ASN A 1 89 ? -28.214 6.221 32.515 1.00 94.50 89 ASN A CA 1
ATOM 694 C C . ASN A 1 89 ? -27.062 5.217 32.327 1.00 94.50 89 ASN A C 1
ATOM 696 O O . ASN A 1 89 ? -26.255 5.355 31.410 1.00 94.50 89 ASN A O 1
ATOM 700 N N . LEU A 1 90 ? -26.998 4.202 33.189 1.00 95.50 90 LEU A N 1
ATOM 701 C CA . LEU A 1 90 ? -26.065 3.080 33.063 1.00 95.50 90 LEU A CA 1
ATOM 702 C C . LEU A 1 90 ? -26.573 1.999 32.106 1.00 95.50 90 LEU A C 1
ATOM 704 O O . LEU A 1 90 ? -25.804 1.125 31.742 1.00 95.50 90 LEU A O 1
ATOM 708 N N . GLU A 1 91 ? -27.839 2.026 31.694 1.00 94.75 91 GLU A N 1
ATOM 709 C CA . GLU A 1 91 ? -28.377 1.078 30.716 1.00 94.75 91 GLU A CA 1
ATOM 710 C C . GLU A 1 91 ? -28.425 1.686 29.306 1.00 94.75 91 GLU A C 1
ATOM 712 O O . GLU A 1 91 ? -28.934 2.791 29.095 1.00 94.75 91 GLU A O 1
ATOM 717 N N . ALA A 1 92 ? -27.951 0.910 28.335 1.00 95.06 92 ALA A N 1
ATOM 718 C CA . ALA A 1 92 ? -28.158 1.093 26.904 1.00 95.06 92 ALA A CA 1
ATOM 719 C C . ALA A 1 92 ? -28.994 -0.055 26.332 1.00 95.06 92 ALA A C 1
ATOM 721 O O . ALA A 1 92 ? -29.106 -1.121 26.939 1.00 95.06 92 ALA A O 1
ATOM 722 N N . ALA A 1 93 ? -29.533 0.141 25.132 1.00 95.56 93 ALA A N 1
ATOM 723 C CA . ALA A 1 93 ? -30.090 -0.938 24.326 1.00 95.56 93 ALA A CA 1
ATOM 724 C C . ALA A 1 93 ? -29.244 -1.141 23.064 1.00 95.56 93 ALA A C 1
ATOM 726 O O . ALA A 1 93 ? -28.983 -0.194 22.328 1.00 95.56 93 ALA A O 1
ATOM 727 N N . VAL A 1 94 ? -28.831 -2.377 22.801 1.00 93.62 94 VAL A N 1
ATOM 728 C CA . VAL A 1 94 ? -28.096 -2.788 21.600 1.00 93.62 94 VAL A CA 1
ATOM 729 C C . VAL A 1 94 ? -28.939 -3.837 20.893 1.00 93.62 94 VAL A C 1
ATOM 731 O O . VAL A 1 94 ? -29.211 -4.897 21.452 1.00 93.62 94 VAL A O 1
ATOM 734 N N . ASN A 1 95 ? -29.424 -3.521 19.692 1.00 93.62 95 ASN A N 1
ATOM 735 C CA . ASN A 1 95 ? -30.398 -4.335 18.956 1.00 93.62 95 ASN A CA 1
ATOM 736 C C . ASN A 1 95 ? -31.608 -4.735 19.828 1.00 93.62 95 ASN A C 1
ATOM 738 O O . ASN A 1 95 ? -32.068 -5.874 19.807 1.00 93.62 95 ASN A O 1
ATOM 742 N N . GLY A 1 96 ? -32.081 -3.799 20.659 1.00 92.38 96 GLY A N 1
ATOM 743 C CA . GLY A 1 96 ? -33.183 -4.005 21.605 1.00 92.38 96 GLY A CA 1
ATOM 744 C C . GLY A 1 96 ? -32.821 -4.765 22.889 1.00 92.38 96 GLY A C 1
ATOM 745 O O . GLY A 1 96 ? -33.626 -4.787 23.818 1.00 92.38 96 GLY A O 1
ATOM 746 N N . SER A 1 97 ? -31.622 -5.344 22.990 1.00 94.69 97 SER A N 1
ATOM 747 C CA . SER A 1 97 ? -31.146 -6.025 24.201 1.00 94.69 97 SER A CA 1
ATOM 748 C C . SER A 1 97 ? -30.480 -5.043 25.158 1.00 94.69 97 SER A C 1
ATOM 750 O O . SER A 1 97 ? -29.693 -4.201 24.734 1.00 94.69 97 SER A O 1
ATOM 752 N N . LYS A 1 98 ? -30.770 -5.149 26.457 1.00 95.19 98 LYS A N 1
ATOM 753 C CA . LYS A 1 98 ? -30.164 -4.274 27.468 1.00 95.19 98 LYS A CA 1
ATOM 754 C C . LYS A 1 98 ? -28.685 -4.599 27.681 1.00 95.19 98 LYS A C 1
ATOM 756 O O . LYS A 1 98 ? -28.332 -5.762 27.853 1.00 95.19 98 LYS A O 1
ATOM 761 N N . VAL A 1 99 ? -27.852 -3.563 27.736 1.00 94.25 99 VAL A N 1
ATOM 762 C CA . VAL A 1 99 ? -26.418 -3.644 28.045 1.00 94.25 99 VAL A CA 1
ATOM 763 C C . VAL A 1 99 ? -26.072 -2.575 29.077 1.00 94.25 99 VAL A C 1
ATOM 765 O O . VAL A 1 99 ? -26.501 -1.429 28.948 1.00 94.25 99 VAL A O 1
ATOM 768 N N . THR A 1 100 ? -25.295 -2.937 30.095 1.00 94.06 100 THR A N 1
ATOM 769 C CA . THR A 1 100 ? -24.900 -2.023 31.176 1.00 94.06 100 THR A CA 1
ATOM 770 C C . THR A 1 100 ? -23.539 -1.389 30.890 1.00 94.06 100 THR A C 1
ATOM 772 O O . THR A 1 100 ? -22.594 -2.080 30.522 1.00 94.06 100 THR A O 1
ATOM 775 N N . LEU A 1 101 ? -23.430 -0.077 31.086 1.00 92.25 101 LEU A N 1
ATOM 776 C CA . LEU A 1 101 ? -22.192 0.691 31.048 1.00 92.25 101 LEU A CA 1
ATOM 777 C C . LEU A 1 101 ? -21.531 0.706 32.428 1.00 92.25 101 LEU A C 1
ATOM 779 O O . LEU A 1 101 ? -22.209 0.772 33.451 1.00 92.25 101 LEU A O 1
ATOM 783 N N . GLU A 1 102 ? -20.199 0.745 32.450 1.00 90.25 102 GLU A N 1
ATOM 784 C CA . GLU A 1 102 ? -19.427 0.912 33.690 1.00 90.25 102 GLU A CA 1
ATOM 785 C C . GLU A 1 102 ? -19.675 2.282 34.344 1.00 90.25 102 GLU A C 1
ATOM 787 O O . GLU A 1 102 ? -19.726 2.395 35.567 1.00 90.25 102 GLU A O 1
ATOM 792 N N . VAL A 1 103 ? -19.854 3.328 33.527 1.00 93.44 103 VAL A N 1
ATOM 793 C CA . VAL A 1 103 ? -20.145 4.695 33.975 1.00 93.44 103 VAL A CA 1
ATOM 794 C C . VAL A 1 103 ? -21.152 5.345 33.030 1.00 93.44 103 VAL A C 1
ATOM 796 O O . VAL A 1 103 ? -21.121 5.126 31.819 1.00 93.44 103 VAL A O 1
ATOM 799 N N . ALA A 1 104 ? -22.053 6.156 33.582 1.00 94.44 104 ALA A N 1
ATOM 800 C CA . ALA A 1 104 ? -23.098 6.800 32.803 1.00 94.44 104 ALA A CA 1
ATOM 801 C C . ALA A 1 104 ? -22.505 7.839 31.829 1.00 94.44 104 ALA A C 1
ATOM 803 O O . ALA A 1 104 ? -21.594 8.587 32.203 1.00 94.44 104 ALA A O 1
ATOM 804 N N . PRO A 1 105 ? -23.033 7.939 30.597 1.00 94.69 105 PRO A N 1
ATOM 805 C CA . PRO A 1 105 ? -22.609 8.958 29.657 1.00 94.69 105 PRO A CA 1
ATOM 806 C C . PRO A 1 105 ? -23.103 10.334 30.101 1.00 94.69 105 PRO A C 1
ATOM 808 O O . PRO A 1 105 ? -24.177 10.462 30.693 1.00 94.69 105 PRO A O 1
ATOM 811 N N . TYR A 1 106 ? -22.350 11.380 29.779 1.00 94.81 106 TYR A N 1
ATOM 812 C CA . TYR A 1 106 ? -22.696 12.762 30.124 1.00 94.81 106 TYR A CA 1
ATOM 813 C C . TYR A 1 106 ? -22.580 13.680 28.911 1.00 94.81 106 TYR A C 1
ATOM 815 O O . TYR A 1 106 ? -22.112 13.277 27.851 1.00 94.81 106 TYR A O 1
ATOM 823 N N . ILE A 1 107 ? -23.034 14.924 29.055 1.00 93.38 107 ILE A N 1
ATOM 824 C CA . ILE A 1 107 ? -22.840 15.961 28.040 1.00 93.38 107 ILE A CA 1
ATOM 825 C C . ILE A 1 107 ? -21.852 16.988 28.579 1.00 93.38 107 ILE A C 1
ATOM 827 O O . ILE A 1 107 ? -22.013 17.462 29.703 1.00 93.38 107 ILE A O 1
ATOM 831 N N . THR A 1 108 ? -20.867 17.365 27.769 1.00 91.88 108 THR A N 1
ATOM 832 C CA . THR A 1 108 ? -19.983 18.506 28.035 1.00 91.88 108 THR A CA 1
ATOM 833 C C . THR A 1 108 ? -19.773 19.304 26.760 1.00 91.88 108 THR A C 1
ATOM 835 O O . THR A 1 108 ? -19.652 18.718 25.689 1.00 91.88 108 THR A O 1
ATOM 838 N N . ALA A 1 109 ? -19.794 20.636 26.855 1.00 88.62 109 ALA A N 1
ATOM 839 C CA . ALA A 1 109 ? -19.661 21.535 25.702 1.00 88.62 109 ALA A CA 1
ATOM 840 C C . ALA A 1 109 ? -20.520 21.108 24.483 1.00 88.62 109 ALA A C 1
ATOM 842 O O . ALA A 1 109 ? -20.046 21.056 23.353 1.00 88.62 109 ALA A O 1
ATOM 843 N N . GLY A 1 110 ? -21.780 20.720 24.726 1.00 88.56 110 GLY A N 1
ATOM 844 C CA . GLY A 1 110 ? -22.717 20.280 23.680 1.00 88.56 110 GLY A CA 1
ATOM 845 C C . GLY A 1 110 ? -22.477 18.874 23.108 1.00 88.56 110 GLY A C 1
ATOM 846 O O . GLY A 1 110 ? -23.257 18.423 22.274 1.00 88.56 110 GLY A O 1
ATOM 847 N N . ASN A 1 111 ? -21.455 18.154 23.573 1.00 90.88 111 ASN A N 1
ATOM 848 C CA . ASN A 1 111 ? -21.055 16.847 23.062 1.00 90.88 111 ASN A CA 1
ATOM 849 C C . ASN A 1 111 ? -21.404 15.720 24.040 1.00 90.88 111 ASN A C 1
ATOM 851 O O . ASN A 1 111 ? -21.184 15.841 25.244 1.00 90.88 111 ASN A O 1
ATOM 855 N N . SER A 1 112 ? -21.940 14.614 23.514 1.00 93.06 112 SER A N 1
ATOM 856 C CA . SER A 1 112 ? -22.191 13.395 24.294 1.00 93.06 112 SER A CA 1
ATOM 857 C C . SER A 1 112 ? -20.889 12.621 24.490 1.00 93.06 112 SER A C 1
ATOM 859 O O . SER A 1 112 ? -20.275 12.179 23.518 1.00 93.06 112 SER A O 1
ATOM 861 N N . MET A 1 113 ? -20.494 12.453 25.748 1.00 93.12 113 MET A N 1
ATOM 862 C CA . MET A 1 113 ? -19.263 11.805 26.184 1.00 93.12 113 MET A CA 1
ATOM 863 C C . MET A 1 113 ? -19.569 10.417 26.730 1.00 93.12 113 MET A C 1
ATOM 865 O O . MET A 1 113 ? -20.375 10.274 27.655 1.00 93.12 113 MET A O 1
ATOM 869 N N . LEU A 1 114 ? -18.920 9.398 26.168 1.00 93.38 114 LEU A N 1
ATOM 870 C CA . LEU A 1 114 ? -19.139 7.995 26.518 1.00 93.38 114 LEU A CA 1
ATOM 871 C C . LEU A 1 114 ? -17.856 7.315 27.002 1.00 93.38 114 LEU A C 1
ATOM 873 O O . LEU A 1 114 ? -16.787 7.645 26.485 1.00 93.38 114 LEU A O 1
ATOM 877 N N . PRO A 1 115 ? -17.945 6.336 27.925 1.00 93.12 115 PRO A N 1
ATOM 878 C CA . PRO A 1 115 ? -16.813 5.482 28.260 1.00 93.12 115 PRO A CA 1
ATOM 879 C C . PRO A 1 115 ? -16.294 4.776 27.008 1.00 93.12 115 PRO A C 1
ATOM 881 O O . PRO A 1 115 ? -17.047 4.094 26.306 1.00 93.12 115 PRO A O 1
ATOM 884 N N . VAL A 1 116 ? -14.999 4.922 26.739 1.00 90.25 116 VAL A N 1
ATOM 885 C CA . VAL A 1 116 ? -14.399 4.420 25.500 1.00 90.25 116 VAL A CA 1
ATOM 886 C C . VAL A 1 116 ? -14.506 2.901 25.360 1.00 90.25 116 VAL A C 1
ATOM 888 O O . VAL A 1 116 ? -14.730 2.409 24.260 1.00 90.25 116 VAL A O 1
ATOM 891 N N . ARG A 1 117 ? -14.424 2.160 26.474 1.00 89.12 117 ARG A N 1
ATOM 892 C CA . ARG A 1 117 ? -14.524 0.694 26.492 1.00 89.12 117 ARG A CA 1
ATOM 893 C C . ARG A 1 117 ? -15.881 0.206 26.000 1.00 89.12 117 ARG A C 1
ATOM 895 O O . ARG A 1 117 ? -15.927 -0.629 25.106 1.00 89.12 117 ARG A O 1
ATOM 902 N N . PHE A 1 118 ? -16.967 0.784 26.518 1.00 90.56 118 PHE A N 1
ATOM 903 C CA . PHE A 1 118 ? -18.314 0.432 26.072 1.00 90.56 118 PHE A CA 1
ATOM 904 C C . PHE A 1 118 ? -18.462 0.668 24.568 1.00 90.56 118 PHE A C 1
ATOM 906 O O . PHE A 1 118 ? -18.935 -0.201 23.841 1.00 90.56 118 PHE A O 1
ATOM 913 N N . LEU A 1 119 ? -18.026 1.838 24.093 1.00 86.12 119 LEU A N 1
ATOM 914 C CA . LEU A 1 119 ? -18.114 2.171 22.678 1.00 86.12 119 LEU A CA 1
ATOM 915 C C . LEU A 1 119 ? -17.296 1.197 21.824 1.00 86.12 119 LEU A C 1
ATOM 917 O O . LEU A 1 119 ? -17.814 0.673 20.847 1.00 86.12 119 LEU A O 1
ATOM 921 N N . ALA A 1 120 ? -16.059 0.904 22.219 1.00 87.06 120 ALA A N 1
ATOM 922 C CA . ALA A 1 120 ? -15.194 -0.029 21.511 1.00 87.06 120 ALA A CA 1
ATOM 923 C C . ALA A 1 120 ? -15.815 -1.429 21.407 1.00 87.06 120 ALA A C 1
ATOM 925 O O . ALA A 1 120 ? -15.922 -1.964 20.307 1.00 87.06 120 ALA A O 1
ATOM 926 N N . GLU A 1 121 ? -16.330 -1.977 22.509 1.00 87.50 121 GLU A N 1
ATOM 927 C CA . GLU A 1 121 ? -17.020 -3.272 22.520 1.00 87.50 121 GLU A CA 1
ATOM 928 C C . GLU A 1 121 ? -18.224 -3.284 21.573 1.00 87.50 121 GLU A C 1
ATOM 930 O O . GLU A 1 121 ? -18.367 -4.184 20.741 1.00 87.50 121 GLU A O 1
ATOM 935 N N . GLN A 1 122 ? -19.069 -2.248 21.637 1.00 87.56 122 GLN A N 1
ATOM 936 C CA . GLN A 1 122 ? -20.233 -2.148 20.756 1.00 87.56 122 GLN A CA 1
ATOM 937 C C . GLN A 1 122 ? -19.855 -1.884 19.298 1.00 87.56 122 GLN A C 1
ATOM 939 O O . GLN A 1 122 ? -20.687 -2.074 18.415 1.00 87.56 122 GLN A O 1
ATOM 944 N N . LEU A 1 123 ? -18.618 -1.502 19.003 1.00 83.19 123 LEU A N 1
ATOM 945 C CA . LEU A 1 123 ? -18.119 -1.318 17.643 1.00 83.19 123 LEU A CA 1
ATOM 946 C C . LEU A 1 123 ? -17.202 -2.462 17.177 1.00 83.19 123 LEU A C 1
ATOM 948 O O . LEU A 1 123 ? -16.793 -2.463 16.022 1.00 83.19 123 LEU A O 1
ATOM 952 N N . GLY A 1 124 ? -16.931 -3.464 18.023 1.00 78.50 124 GLY A N 1
ATOM 953 C CA . GLY A 1 124 ? -16.021 -4.571 17.699 1.00 78.50 124 GLY A CA 1
ATOM 954 C C . GLY A 1 124 ? -14.543 -4.162 17.655 1.00 78.50 124 GLY A C 1
ATOM 955 O O . GLY A 1 124 ? -13.749 -4.784 16.949 1.00 78.50 124 GLY A O 1
ATOM 956 N N . LEU A 1 125 ? -14.183 -3.107 18.384 1.00 84.31 125 LEU A N 1
ATOM 957 C CA . LEU A 1 125 ? -12.834 -2.558 18.483 1.00 84.31 125 LEU A CA 1
ATOM 958 C C . LEU A 1 125 ? -12.185 -2.999 19.799 1.00 84.31 125 LEU A C 1
ATOM 960 O O . LEU A 1 125 ? -12.849 -3.089 20.832 1.00 84.31 125 LEU A O 1
ATOM 964 N N . GLN A 1 126 ? -10.873 -3.218 19.783 1.00 82.94 126 GLN A N 1
ATOM 965 C CA . GLN A 1 126 ? -10.081 -3.316 21.006 1.00 82.94 126 GLN A CA 1
ATOM 966 C C . GLN A 1 126 ? -9.566 -1.939 21.402 1.00 82.94 126 GLN A C 1
ATOM 968 O O . GLN A 1 126 ? -9.197 -1.135 20.547 1.00 82.94 126 GLN A O 1
ATOM 973 N N . VAL A 1 127 ? -9.509 -1.701 22.710 1.00 85.75 127 VAL A N 1
ATOM 974 C CA . VAL A 1 127 ? -8.949 -0.482 23.293 1.00 85.75 127 VAL A CA 1
ATOM 975 C C . VAL A 1 127 ? -7.523 -0.757 23.746 1.00 85.75 127 VAL A C 1
ATOM 977 O O . VAL A 1 127 ? -7.313 -1.611 24.605 1.00 85.75 127 VAL A O 1
ATOM 980 N N . ASN A 1 128 ? -6.568 0.010 23.232 1.00 84.31 128 ASN A N 1
ATOM 981 C CA . ASN A 1 128 ? -5.212 0.080 23.762 1.00 84.31 128 ASN A CA 1
ATOM 982 C C . ASN A 1 128 ? -4.926 1.503 24.270 1.00 84.31 128 ASN A C 1
ATOM 984 O O . ASN A 1 128 ? -5.267 2.484 23.612 1.00 84.31 128 ASN A O 1
ATOM 988 N N . TRP A 1 129 ? -4.329 1.621 25.453 1.00 84.50 129 TRP A N 1
ATOM 989 C CA . TRP A 1 129 ? -3.900 2.893 26.029 1.00 84.50 129 TRP A CA 1
ATOM 990 C C . TRP A 1 129 ? -2.381 2.986 25.953 1.00 84.50 129 TRP A C 1
ATOM 992 O O . TRP A 1 129 ? -1.694 2.175 26.569 1.00 84.50 129 TRP A O 1
ATOM 1002 N N . GLU A 1 130 ? -1.868 3.996 25.251 1.00 80.88 130 GLU A N 1
ATOM 1003 C CA . GLU A 1 130 ? -0.436 4.268 25.177 1.00 80.88 130 GLU A CA 1
ATOM 1004 C C . GLU A 1 130 ? -0.078 5.444 26.100 1.00 80.88 130 GLU A C 1
ATOM 1006 O O . GLU A 1 130 ? -0.323 6.611 25.753 1.00 80.88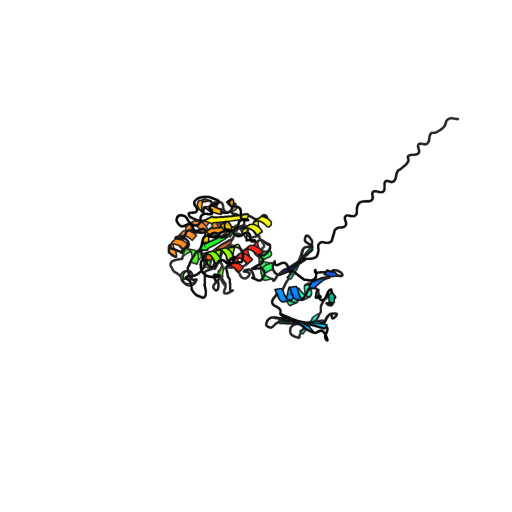 130 GLU A O 1
ATOM 1011 N N . PRO A 1 131 ? 0.489 5.174 27.291 1.00 76.56 131 PRO A N 1
ATOM 1012 C CA . PRO A 1 131 ? 0.791 6.215 28.264 1.00 76.56 131 PRO A CA 1
ATOM 1013 C C . PRO A 1 131 ? 1.873 7.183 27.778 1.00 76.56 131 PRO A C 1
ATOM 1015 O O . PRO A 1 131 ? 1.806 8.364 28.117 1.00 76.56 131 PRO A O 1
ATOM 1018 N N . SER A 1 132 ? 2.839 6.729 26.966 1.00 72.44 132 SER A N 1
ATOM 1019 C CA . SER A 1 132 ? 3.959 7.574 26.519 1.00 72.44 132 SER A CA 1
ATOM 1020 C C . SER A 1 132 ? 3.520 8.747 25.638 1.00 72.44 132 SER A C 1
ATOM 1022 O O . SER A 1 132 ? 4.149 9.805 25.661 1.00 72.44 132 SER A O 1
ATOM 1024 N N . VAL A 1 133 ? 2.403 8.589 24.921 1.00 76.69 133 VAL A N 1
ATOM 1025 C CA . VAL A 1 133 ? 1.804 9.633 24.077 1.00 76.69 133 VAL A CA 1
ATOM 1026 C C . VAL A 1 133 ? 0.406 10.050 24.537 1.00 76.69 133 VAL A C 1
ATOM 1028 O O . VAL A 1 133 ? -0.291 10.754 23.809 1.00 76.69 133 VAL A O 1
ATOM 1031 N N . SER A 1 134 ? -0.018 9.628 25.735 1.00 83.81 134 SER A N 1
ATOM 1032 C CA . SER A 1 134 ? -1.336 9.944 26.310 1.00 83.81 134 SER A CA 1
ATOM 1033 C C . SER A 1 134 ? -2.480 9.730 25.308 1.00 83.81 134 SER A C 1
ATOM 1035 O O . SER A 1 134 ? -3.276 10.631 25.053 1.00 83.81 134 SER A O 1
ATOM 1037 N N . SER A 1 135 ? -2.528 8.559 24.671 1.00 85.06 135 SER A N 1
ATOM 1038 C CA . SER A 1 135 ? -3.445 8.308 23.552 1.00 85.06 135 SER A CA 1
ATOM 1039 C C . SER A 1 135 ? -4.181 6.978 23.671 1.00 85.06 135 SER A C 1
ATOM 1041 O O . SER A 1 135 ? -3.627 5.981 24.129 1.00 85.06 135 SER A O 1
ATOM 1043 N N . VAL A 1 136 ? -5.441 6.964 23.234 1.00 86.56 136 VAL A N 1
ATOM 1044 C CA . VAL A 1 136 ? -6.254 5.753 23.083 1.00 86.56 136 VAL A CA 1
ATOM 1045 C C . VAL A 1 136 ? -6.239 5.307 21.624 1.00 86.56 136 VAL A C 1
ATOM 1047 O O . VAL A 1 136 ? -6.580 6.091 20.741 1.00 86.56 136 VAL A O 1
ATOM 1050 N N . PHE A 1 137 ? -5.924 4.041 21.379 1.00 83.75 137 PHE A N 1
ATOM 1051 C CA . PHE A 1 137 ? -6.025 3.389 20.078 1.00 83.75 137 PHE A CA 1
ATOM 1052 C C . PHE A 1 137 ? -7.213 2.428 20.078 1.00 83.75 137 PHE A C 1
ATOM 1054 O O . PHE A 1 137 ? -7.347 1.588 20.970 1.00 83.75 137 PHE A O 1
ATOM 1061 N N . LEU A 1 138 ? -8.084 2.579 19.087 1.00 84.69 138 LEU A N 1
ATOM 1062 C CA . LEU A 1 138 ? -9.284 1.783 18.871 1.00 84.69 138 LEU A CA 1
ATOM 1063 C C . LEU A 1 138 ? -9.144 1.046 17.547 1.00 84.69 138 LEU A C 1
ATOM 1065 O O . LEU A 1 138 ? -9.396 1.608 16.486 1.00 84.69 138 LEU A O 1
ATOM 1069 N N . ASN A 1 139 ? -8.733 -0.211 17.607 1.00 81.38 139 ASN A N 1
ATOM 1070 C CA . ASN A 1 139 ? -8.413 -0.982 16.411 1.00 81.38 139 ASN A CA 1
ATOM 1071 C C . ASN A 1 139 ? -9.336 -2.186 16.298 1.00 81.38 139 ASN A C 1
ATOM 1073 O O . ASN A 1 139 ? -9.605 -2.868 17.292 1.00 81.38 139 ASN A O 1
ATOM 1077 N N . ASN A 1 140 ? -9.791 -2.490 15.085 1.00 77.56 140 ASN A N 1
ATOM 1078 C CA . ASN A 1 140 ? -10.462 -3.759 14.842 1.00 77.56 140 ASN A CA 1
ATOM 1079 C C . ASN A 1 140 ? -9.486 -4.942 15.073 1.00 77.56 140 ASN A C 1
ATOM 1081 O O . ASN A 1 140 ? -8.263 -4.803 14.995 1.00 77.56 140 ASN A O 1
ATOM 1085 N N . ASN A 1 141 ? -10.019 -6.127 15.393 1.00 70.19 141 ASN A N 1
ATOM 1086 C CA . ASN A 1 141 ? -9.202 -7.313 15.702 1.00 70.19 141 ASN A CA 1
ATOM 1087 C C . ASN A 1 141 ? -8.235 -7.704 14.572 1.00 70.19 141 ASN A C 1
ATOM 1089 O O . ASN A 1 141 ? -7.172 -8.261 14.837 1.00 70.19 141 ASN A O 1
ATOM 1093 N N . ALA A 1 142 ? -8.614 -7.439 13.324 1.00 68.62 142 ALA A N 1
ATOM 1094 C CA . ALA A 1 142 ? -7.845 -7.826 12.153 1.00 68.62 142 ALA A CA 1
ATOM 1095 C C . ALA A 1 142 ? -6.625 -6.906 11.957 1.00 68.62 142 ALA A C 1
ATOM 1097 O O . ALA A 1 142 ? -5.524 -7.390 11.704 1.00 68.62 142 ALA A O 1
ATOM 1098 N N . ILE A 1 143 ? -6.792 -5.607 12.207 1.00 72.56 143 ILE A N 1
ATOM 1099 C CA . ILE A 1 143 ? -5.709 -4.626 12.297 1.00 72.56 143 ILE A CA 1
ATOM 1100 C C . ILE A 1 143 ? -4.791 -4.963 13.465 1.00 72.56 143 ILE A C 1
ATOM 1102 O O . ILE A 1 143 ? -3.586 -5.025 13.272 1.00 72.56 143 ILE A O 1
ATOM 1106 N N . ASN A 1 144 ? -5.331 -5.304 14.639 1.00 70.12 144 ASN A N 1
ATOM 1107 C CA . ASN A 1 144 ? -4.486 -5.723 15.761 1.00 70.12 144 ASN A CA 1
ATOM 1108 C C . ASN A 1 144 ? -3.631 -6.945 15.429 1.00 70.12 144 ASN A C 1
ATOM 1110 O O . ASN A 1 144 ? -2.518 -7.070 15.929 1.00 70.12 144 ASN A O 1
ATOM 1114 N N . LYS A 1 145 ? -4.142 -7.863 14.608 1.00 71.38 145 LYS A N 1
ATOM 1115 C CA . LYS A 1 145 ? -3.372 -9.016 14.151 1.00 71.38 145 LYS A CA 1
ATOM 1116 C C . LYS A 1 145 ? -2.239 -8.604 13.207 1.00 71.38 145 LYS A C 1
ATOM 1118 O O . LYS A 1 145 ? -1.136 -9.119 13.341 1.00 71.38 145 LYS A O 1
ATOM 1123 N N . LEU A 1 146 ? -2.504 -7.662 12.305 1.00 76.81 146 LEU A N 1
ATOM 1124 C CA . LEU A 1 146 ? -1.505 -7.084 11.407 1.00 76.81 146 LEU A CA 1
ATOM 1125 C C . LEU A 1 146 ? -0.416 -6.311 12.170 1.00 76.81 146 LEU A C 1
ATOM 1127 O O . LEU A 1 146 ? 0.767 -6.485 11.904 1.00 76.81 146 LEU A O 1
ATOM 1131 N N . THR A 1 147 ? -0.800 -5.513 13.164 1.00 69.88 147 THR A N 1
ATOM 1132 C CA . THR A 1 147 ? 0.127 -4.705 13.970 1.00 69.88 147 THR A CA 1
ATOM 1133 C C . THR A 1 147 ? 0.884 -5.516 15.024 1.00 69.88 147 THR A C 1
ATOM 1135 O O . THR A 1 147 ? 1.917 -5.069 15.503 1.00 69.88 147 THR A O 1
ATOM 1138 N N . ASN A 1 148 ? 0.382 -6.693 15.415 1.00 69.38 148 ASN A N 1
ATOM 1139 C CA . ASN A 1 148 ? 1.013 -7.576 16.406 1.00 69.38 148 ASN A CA 1
ATOM 1140 C C . ASN A 1 148 ? 1.572 -8.860 15.776 1.00 69.38 148 ASN A C 1
ATOM 1142 O O . ASN A 1 148 ? 1.582 -9.912 16.424 1.00 69.38 148 ASN A O 1
ATOM 1146 N N . LEU A 1 149 ? 2.023 -8.803 14.519 1.00 67.56 149 LEU A N 1
ATOM 1147 C CA . LEU A 1 149 ? 2.782 -9.908 13.939 1.00 67.56 149 LEU A CA 1
ATOM 1148 C C . LEU A 1 149 ? 3.943 -10.270 14.879 1.00 67.56 149 LEU A C 1
ATOM 1150 O O . LEU A 1 149 ? 4.659 -9.399 15.370 1.00 67.56 149 LEU A O 1
ATOM 1154 N N . THR A 1 150 ? 4.132 -11.568 15.142 1.00 62.22 150 THR A N 1
ATOM 1155 C CA . THR A 1 150 ? 5.139 -12.069 16.102 1.00 62.22 150 THR A CA 1
ATOM 1156 C C . THR A 1 150 ? 6.566 -11.647 15.752 1.00 62.22 150 THR A C 1
ATOM 1158 O O . THR A 1 150 ? 7.457 -11.685 16.600 1.00 62.22 150 THR A O 1
ATOM 1161 N N . SER A 1 151 ? 6.787 -11.261 14.497 1.00 72.94 151 SER A N 1
ATOM 1162 C CA . SER A 1 151 ? 8.011 -10.645 14.008 1.00 72.94 151 SER A CA 1
ATOM 1163 C C . SER A 1 151 ? 7.628 -9.565 12.989 1.00 72.94 151 SER A C 1
ATOM 1165 O O . SER A 1 151 ? 6.839 -9.870 12.087 1.00 72.94 151 SER A O 1
ATOM 1167 N N . PRO A 1 152 ? 8.135 -8.326 13.132 1.00 83.06 152 PRO A N 1
ATOM 1168 C CA . PRO A 1 152 ? 7.867 -7.246 12.187 1.00 83.06 152 PRO A CA 1
ATOM 1169 C C . PRO A 1 152 ? 8.308 -7.609 10.769 1.00 83.06 152 PRO A C 1
ATOM 1171 O O . PRO A 1 152 ? 9.267 -8.360 10.592 1.00 83.06 152 PRO A O 1
ATOM 1174 N N . ILE A 1 153 ? 7.627 -7.053 9.765 1.00 93.38 153 ILE A N 1
ATOM 1175 C CA . ILE A 1 153 ? 8.047 -7.209 8.371 1.00 93.38 153 ILE A CA 1
ATOM 1176 C C . ILE A 1 153 ? 9.298 -6.354 8.139 1.00 93.38 153 ILE A C 1
ATOM 1178 O O . ILE A 1 153 ? 9.262 -5.147 8.360 1.00 93.38 153 ILE A O 1
ATOM 1182 N N . GLU A 1 154 ? 10.403 -6.958 7.704 1.00 94.56 154 GLU A N 1
ATOM 1183 C CA . GLU A 1 154 ? 11.685 -6.255 7.543 1.00 94.56 154 GLU A CA 1
ATOM 1184 C C . GLU A 1 154 ? 11.706 -5.416 6.261 1.00 94.56 154 GLU A C 1
ATOM 1186 O O . GLU A 1 154 ? 11.936 -4.205 6.312 1.00 94.56 154 GLU A O 1
ATOM 1191 N N . HIS A 1 155 ? 11.391 -6.047 5.127 1.00 98.00 155 HIS A N 1
ATOM 1192 C CA . HIS A 1 155 ? 11.368 -5.403 3.818 1.00 98.00 155 HIS A CA 1
ATOM 1193 C C . HIS A 1 155 ? 10.088 -5.738 3.057 1.00 98.00 155 HIS A C 1
ATOM 1195 O O . HIS A 1 155 ? 9.722 -6.910 2.938 1.00 98.00 155 HIS A O 1
ATOM 1201 N N . ILE A 1 156 ? 9.459 -4.720 2.468 1.00 98.69 156 ILE A N 1
ATOM 1202 C CA . ILE A 1 156 ? 8.427 -4.889 1.441 1.00 98.69 156 ILE A CA 1
ATOM 1203 C C . ILE A 1 156 ? 9.005 -4.475 0.089 1.00 98.69 156 ILE A C 1
ATOM 1205 O O . ILE A 1 156 ? 9.442 -3.336 -0.074 1.00 98.69 156 ILE A O 1
ATOM 1209 N N . VAL A 1 157 ? 8.964 -5.372 -0.894 1.00 98.88 157 VAL A N 1
ATOM 1210 C CA . VAL A 1 157 ? 9.190 -5.039 -2.305 1.00 98.88 157 VAL A CA 1
ATOM 1211 C C . VAL A 1 157 ? 7.840 -5.012 -3.015 1.00 98.88 157 VAL A C 1
ATOM 1213 O O . VAL A 1 157 ? 7.102 -5.994 -2.996 1.00 98.88 157 VAL A O 1
ATOM 1216 N N . VAL A 1 158 ? 7.510 -3.883 -3.635 1.00 98.88 158 VAL A N 1
ATOM 1217 C CA . VAL A 1 158 ? 6.320 -3.708 -4.472 1.00 98.88 158 VAL A CA 1
ATOM 1218 C C . VAL A 1 158 ? 6.761 -3.661 -5.925 1.00 98.88 158 VAL A C 1
ATOM 1220 O O . VAL A 1 158 ? 7.603 -2.840 -6.285 1.00 98.88 158 VAL A O 1
ATOM 1223 N N . VAL A 1 159 ? 6.195 -4.525 -6.757 1.00 98.75 159 VAL A N 1
ATOM 1224 C CA . VAL A 1 159 ? 6.401 -4.520 -8.206 1.00 98.75 159 VAL A CA 1
ATOM 1225 C C . VAL A 1 159 ? 5.081 -4.201 -8.872 1.00 98.75 159 VAL A C 1
ATOM 1227 O O . VAL A 1 159 ? 4.047 -4.763 -8.502 1.00 98.75 159 VAL A O 1
ATOM 1230 N N . VAL A 1 160 ? 5.131 -3.265 -9.813 1.00 98.56 160 VAL A N 1
ATOM 1231 C CA . VAL A 1 160 ? 3.956 -2.796 -10.541 1.00 98.56 160 VAL A CA 1
ATOM 1232 C C . VAL A 1 160 ? 4.173 -3.079 -12.021 1.00 98.56 160 VAL A C 1
ATOM 1234 O O . VAL A 1 160 ? 5.036 -2.460 -12.642 1.00 98.56 160 VAL A O 1
ATOM 1237 N N . GLU A 1 161 ? 3.422 -4.049 -12.524 1.00 98.25 161 GLU A N 1
ATOM 1238 C CA . GLU A 1 161 ? 3.245 -4.362 -13.942 1.00 98.25 161 GLU A CA 1
ATOM 1239 C C . GLU A 1 161 ? 2.144 -3.454 -14.535 1.00 98.25 161 GLU A C 1
ATOM 1241 O O . GLU A 1 161 ? 1.500 -2.692 -13.811 1.00 98.25 161 GLU A O 1
ATOM 1246 N N . GLU A 1 162 ? 1.910 -3.531 -15.839 1.00 93.75 162 GLU A N 1
ATOM 1247 C CA . GLU A 1 162 ? 1.056 -2.620 -16.603 1.00 93.75 162 GLU A CA 1
ATOM 1248 C C . GLU A 1 162 ? 0.020 -3.332 -17.489 1.00 93.75 162 GLU A C 1
ATOM 1250 O O . GLU A 1 162 ? 0.229 -4.446 -17.980 1.00 93.75 162 GLU A O 1
ATOM 1255 N N . ASN A 1 163 ? -1.108 -2.643 -17.698 1.00 81.75 163 ASN A N 1
ATOM 1256 C CA . ASN A 1 163 ? -2.114 -2.865 -18.750 1.00 81.75 163 ASN A CA 1
ATOM 1257 C C . ASN A 1 163 ? -2.476 -4.326 -19.070 1.00 81.75 163 ASN A C 1
ATOM 1259 O O . ASN A 1 163 ? -2.328 -4.757 -20.207 1.00 81.75 163 ASN A O 1
ATOM 1263 N N . HIS A 1 164 ? -2.981 -5.094 -18.103 1.00 91.81 164 HIS A N 1
ATOM 1264 C CA . HIS A 1 164 ? -3.577 -6.412 -18.370 1.00 91.81 164 HIS A CA 1
ATOM 1265 C C . HIS A 1 164 ? -4.690 -6.715 -17.366 1.00 91.81 164 HIS A C 1
ATOM 1267 O O . HIS A 1 164 ? -4.518 -6.543 -16.157 1.00 91.81 164 HIS A O 1
ATOM 1273 N N . SER A 1 165 ? -5.826 -7.242 -17.835 1.00 91.25 165 SER A N 1
ATOM 1274 C CA . SER A 1 165 ? -6.875 -7.689 -16.910 1.00 91.25 165 SER A CA 1
ATOM 1275 C C . SER A 1 165 ? -6.471 -8.941 -16.130 1.00 91.25 165 SER A C 1
ATOM 1277 O O . SER A 1 165 ? -5.704 -9.790 -16.596 1.00 91.25 165 SER A O 1
ATOM 1279 N N . TYR A 1 166 ? -7.092 -9.125 -14.965 1.00 95.88 166 TYR A N 1
ATOM 1280 C CA . TYR A 1 166 ? -6.954 -10.314 -14.124 1.00 95.88 166 TYR A CA 1
ATOM 1281 C C . TYR A 1 166 ? -6.996 -11.630 -14.918 1.00 95.88 166 TYR A C 1
ATOM 1283 O O . TYR A 1 166 ? -6.173 -12.515 -14.697 1.00 95.88 166 TYR A O 1
ATOM 1291 N N . ASN A 1 167 ? -7.937 -11.765 -15.859 1.00 93.75 167 ASN A N 1
ATOM 1292 C CA . ASN A 1 167 ? -8.160 -13.012 -16.599 1.00 93.75 167 ASN A CA 1
ATOM 1293 C C . ASN A 1 167 ? -7.103 -13.282 -17.682 1.00 93.75 167 ASN A C 1
ATOM 1295 O O . ASN A 1 167 ? -6.996 -14.419 -18.139 1.00 93.75 167 ASN A O 1
ATOM 1299 N N . GLN A 1 168 ? -6.341 -12.270 -18.108 1.00 93.12 168 GLN A N 1
ATOM 1300 C CA . GLN A 1 168 ? -5.211 -12.471 -19.024 1.00 93.12 168 GLN A CA 1
ATOM 1301 C C . GLN A 1 168 ? -4.000 -13.067 -18.304 1.00 93.12 168 GLN A C 1
ATOM 1303 O O . GLN A 1 168 ? -3.238 -13.819 -18.909 1.00 93.12 168 GLN A O 1
ATOM 1308 N N . ILE A 1 169 ? -3.845 -12.767 -17.013 1.00 95.69 169 ILE A N 1
ATOM 1309 C CA . ILE A 1 169 ? -2.718 -13.238 -16.207 1.00 95.69 169 ILE A CA 1
ATOM 1310 C C . ILE A 1 169 ? -3.089 -14.525 -15.472 1.00 95.69 169 ILE A C 1
ATOM 1312 O O . ILE A 1 169 ? -2.466 -15.577 -15.642 1.00 95.69 169 ILE A O 1
ATOM 1316 N N . VAL A 1 170 ? -4.147 -14.471 -14.664 1.00 95.56 170 VAL A N 1
ATOM 1317 C CA . VAL A 1 170 ? -4.512 -15.567 -13.775 1.00 95.56 170 VAL A CA 1
ATOM 1318 C C . VAL A 1 170 ? -5.149 -16.702 -14.561 1.00 95.56 170 VAL A C 1
ATOM 1320 O O . VAL A 1 170 ? -6.262 -16.612 -15.067 1.00 95.56 170 VAL A O 1
ATOM 1323 N N . GLY A 1 171 ? -4.453 -17.834 -14.578 1.00 89.12 171 GLY A N 1
ATOM 1324 C CA . GLY A 1 171 ? -4.882 -19.033 -15.298 1.00 89.12 171 GLY A CA 1
ATOM 1325 C C . GLY A 1 171 ? -4.348 -19.103 -16.728 1.00 89.12 171 GLY A C 1
ATOM 1326 O O . GLY A 1 171 ? -4.546 -20.130 -17.376 1.00 89.12 171 GLY A O 1
ATOM 1327 N N . GLY A 1 172 ? -3.638 -18.071 -17.193 1.00 89.50 172 GLY A N 1
ATOM 1328 C CA . GLY A 1 172 ? -2.938 -18.073 -18.474 1.00 89.50 172 GLY A CA 1
ATOM 1329 C C . GLY A 1 172 ? -1.725 -19.009 -18.474 1.00 89.50 172 GLY A C 1
ATOM 1330 O O . GLY A 1 172 ? -1.058 -19.198 -17.455 1.00 89.50 172 GLY A O 1
ATOM 1331 N N . SER A 1 173 ? -1.419 -19.604 -19.630 1.00 94.12 173 SER A N 1
ATOM 1332 C CA . SER A 1 173 ? -0.225 -20.447 -19.815 1.00 94.12 173 SER A CA 1
ATOM 1333 C C . SER A 1 173 ? 1.070 -19.648 -19.944 1.00 94.12 173 SER A C 1
ATOM 1335 O O . SER A 1 173 ? 2.149 -20.214 -19.783 1.00 94.12 173 SER A O 1
ATOM 1337 N N . ASP A 1 174 ? 0.955 -18.355 -20.239 1.00 96.81 174 ASP A N 1
ATOM 1338 C CA . ASP A 1 174 ? 2.088 -17.483 -20.537 1.00 96.81 174 ASP A CA 1
ATOM 1339 C C . ASP A 1 174 ? 2.723 -16.880 -19.278 1.00 96.81 174 ASP A C 1
ATOM 1341 O O . ASP A 1 174 ? 3.800 -16.311 -19.381 1.00 96.81 174 ASP A O 1
ATOM 1345 N N . ALA A 1 175 ? 2.122 -17.065 -18.094 1.00 97.38 175 ALA A N 1
ATOM 1346 C CA . ALA A 1 175 ? 2.614 -16.530 -16.819 1.00 97.38 175 ALA A CA 1
ATOM 1347 C C . ALA A 1 175 ? 3.008 -17.611 -15.776 1.00 97.38 175 ALA A C 1
ATOM 1349 O O . ALA A 1 175 ? 2.565 -17.550 -14.624 1.00 97.38 175 ALA A O 1
ATOM 1350 N N . PRO A 1 176 ? 3.770 -18.669 -16.124 1.00 97.94 176 PRO A N 1
ATOM 1351 C CA . PRO A 1 176 ? 4.012 -19.793 -15.216 1.00 97.94 176 PRO A CA 1
ATOM 1352 C C . PRO A 1 176 ? 4.699 -19.409 -13.894 1.00 97.94 176 PRO A C 1
ATOM 1354 O O . PRO A 1 176 ? 4.425 -20.046 -12.872 1.00 97.94 176 PRO A O 1
ATOM 1357 N N . TYR A 1 177 ? 5.575 -18.401 -13.872 1.00 98.44 177 TYR A N 1
ATOM 1358 C CA . TYR A 1 177 ? 6.196 -17.939 -12.634 1.00 98.44 177 TYR A CA 1
ATOM 1359 C C . TYR A 1 177 ? 5.199 -17.192 -11.739 1.00 98.44 177 TYR A C 1
ATOM 1361 O O . TYR A 1 177 ? 5.102 -17.523 -10.554 1.00 98.44 177 TYR A O 1
ATOM 1369 N N . MET A 1 178 ? 4.383 -16.285 -12.277 1.00 98.19 178 MET A N 1
ATOM 1370 C CA . MET A 1 178 ? 3.308 -15.622 -11.525 1.00 98.19 178 MET A CA 1
ATOM 1371 C C . MET A 1 178 ? 2.302 -16.636 -10.973 1.00 98.19 178 MET A C 1
ATOM 1373 O O . MET A 1 178 ? 1.886 -16.534 -9.818 1.00 98.19 178 MET A O 1
ATOM 1377 N N . GLN A 1 179 ? 1.985 -17.688 -11.736 1.00 97.75 179 GLN A N 1
ATOM 1378 C CA . GLN A 1 179 ? 1.152 -18.789 -11.242 1.00 97.75 179 GLN A CA 1
ATOM 1379 C C . GLN A 1 179 ? 1.798 -19.523 -10.058 1.00 97.75 179 GLN A C 1
ATOM 1381 O O . GLN A 1 179 ? 1.094 -19.956 -9.143 1.00 97.75 179 GLN A O 1
ATOM 1386 N N . SER A 1 180 ? 3.129 -19.636 -10.027 1.00 97.62 180 SER A N 1
ATOM 1387 C CA . SER A 1 180 ? 3.848 -20.180 -8.869 1.00 97.62 180 SER A CA 1
ATOM 1388 C C . SER A 1 180 ? 3.785 -19.249 -7.650 1.00 97.62 180 SER A C 1
ATOM 1390 O O . SER A 1 180 ? 3.627 -19.730 -6.528 1.00 97.62 180 SER A O 1
ATOM 1392 N N . LEU A 1 181 ? 3.822 -17.925 -7.853 1.00 98.25 181 LEU A N 1
ATOM 1393 C CA . LEU A 1 181 ? 3.639 -16.940 -6.782 1.00 98.25 181 LEU A CA 1
ATOM 1394 C C . LEU A 1 181 ? 2.222 -17.009 -6.201 1.00 98.25 181 LEU A C 1
ATOM 1396 O O . LEU A 1 181 ? 2.067 -17.029 -4.983 1.00 98.25 181 LEU A O 1
ATOM 1400 N N . ILE A 1 182 ? 1.201 -17.155 -7.050 1.00 97.69 182 ILE A N 1
ATOM 1401 C CA . ILE A 1 182 ? -0.195 -17.363 -6.632 1.00 97.69 182 ILE A CA 1
ATOM 1402 C C . ILE A 1 182 ? -0.346 -18.604 -5.748 1.00 97.69 182 ILE A C 1
ATOM 1404 O O . ILE A 1 182 ? -1.112 -18.588 -4.790 1.00 97.69 182 ILE A O 1
ATOM 1408 N N . GLN A 1 183 ? 0.370 -19.689 -6.051 1.00 96.44 183 GLN A N 1
ATOM 1409 C CA . GLN A 1 183 ? 0.325 -20.905 -5.233 1.00 96.44 183 GLN A CA 1
ATOM 1410 C C . GLN A 1 183 ? 1.020 -20.730 -3.875 1.00 96.44 183 GLN A C 1
ATOM 1412 O O . GLN A 1 183 ? 0.589 -21.330 -2.888 1.00 96.44 183 GLN A O 1
ATOM 1417 N N . LYS A 1 184 ? 2.089 -19.925 -3.818 1.00 96.44 184 LYS A N 1
ATOM 1418 C CA . LYS A 1 184 ? 2.850 -19.646 -2.589 1.00 96.44 184 LYS A CA 1
ATOM 1419 C C . LYS A 1 184 ? 2.181 -18.595 -1.696 1.00 96.44 184 LYS A C 1
ATOM 1421 O O . LYS A 1 184 ? 2.330 -18.657 -0.479 1.00 96.44 184 LYS A O 1
ATOM 1426 N N . GLY A 1 185 ? 1.461 -17.643 -2.283 1.00 97.75 185 GLY A N 1
ATOM 1427 C CA . GLY A 1 185 ? 0.932 -16.465 -1.600 1.00 97.75 185 GLY A CA 1
ATOM 1428 C C . GLY A 1 185 ? -0.588 -16.334 -1.618 1.00 97.75 185 GLY A C 1
ATOM 1429 O O . GLY A 1 185 ? -1.334 -17.286 -1.853 1.00 97.75 185 GLY A O 1
ATOM 1430 N N . ALA A 1 186 ? -1.042 -15.124 -1.314 1.00 98.56 186 ALA A N 1
ATOM 1431 C CA . ALA A 1 186 ? -2.430 -14.709 -1.402 1.00 98.56 186 ALA A CA 1
ATOM 1432 C C . ALA A 1 186 ? -2.699 -14.056 -2.761 1.00 98.56 186 ALA A C 1
ATOM 1434 O O . ALA A 1 186 ? -2.002 -13.119 -3.147 1.00 98.56 186 ALA A O 1
ATOM 1435 N N . LEU A 1 187 ? -3.730 -14.529 -3.458 1.00 98.69 187 LEU A N 1
ATOM 1436 C CA . LEU A 1 187 ? -4.264 -13.912 -4.668 1.00 98.69 187 LEU A CA 1
ATOM 1437 C C . LEU A 1 187 ? -5.592 -13.228 -4.357 1.00 98.69 187 LEU A C 1
ATOM 1439 O O . LEU A 1 187 ? -6.532 -13.875 -3.889 1.00 98.69 187 LEU A O 1
ATOM 1443 N N . PHE A 1 188 ? -5.694 -11.953 -4.700 1.00 98.56 188 PHE A N 1
ATOM 1444 C CA . PHE A 1 188 ? -6.937 -11.199 -4.618 1.00 98.56 188 PHE A CA 1
ATOM 1445 C C . PHE A 1 188 ? -7.677 -11.318 -5.944 1.00 98.56 188 PHE A C 1
ATOM 1447 O O . PHE A 1 188 ? -7.141 -11.014 -7.002 1.00 98.56 188 PHE A O 1
ATOM 1454 N N . THR A 1 189 ? -8.900 -11.826 -5.878 1.00 98.06 189 THR A N 1
ATOM 1455 C CA . THR A 1 189 ? -9.761 -12.142 -7.032 1.00 98.06 189 THR A CA 1
ATOM 1456 C C . THR A 1 189 ? -10.744 -11.019 -7.375 1.00 98.06 189 THR A C 1
ATOM 1458 O O . THR A 1 189 ? -11.588 -11.198 -8.245 1.00 98.06 189 THR A O 1
ATOM 1461 N N . ASN A 1 190 ? -10.662 -9.910 -6.639 1.00 97.50 190 ASN A N 1
ATOM 1462 C CA . ASN A 1 190 ? -11.544 -8.746 -6.692 1.00 97.50 190 ASN A CA 1
ATOM 1463 C C . ASN A 1 190 ? -10.702 -7.475 -6.445 1.00 97.50 190 ASN A C 1
ATOM 1465 O O . ASN A 1 190 ? -11.025 -6.639 -5.599 1.00 97.50 190 ASN A O 1
ATOM 1469 N N . ALA A 1 191 ? -9.531 -7.407 -7.092 1.00 98.31 191 ALA A N 1
ATOM 1470 C CA . ALA A 1 191 ? -8.600 -6.287 -6.985 1.00 98.31 191 ALA A CA 1
ATOM 1471 C C . ALA A 1 191 ? -8.743 -5.356 -8.194 1.00 98.31 191 ALA A C 1
ATOM 1473 O O . ALA A 1 191 ? -8.815 -5.824 -9.324 1.00 98.31 191 ALA A O 1
ATOM 1474 N N . HIS A 1 192 ? -8.785 -4.045 -7.970 1.00 98.31 192 HIS A N 1
ATOM 1475 C CA . HIS A 1 192 ? -9.103 -3.072 -9.012 1.00 98.31 192 HIS A CA 1
ATOM 1476 C C . HIS A 1 192 ? -8.120 -1.904 -9.046 1.00 98.31 192 HIS A C 1
ATOM 1478 O O . HIS A 1 192 ? -7.714 -1.379 -8.002 1.00 98.31 192 HIS A O 1
ATOM 1484 N N . GLY A 1 193 ? -7.786 -1.459 -10.256 1.00 97.12 193 GLY A N 1
ATOM 1485 C CA . GLY A 1 193 ? -7.160 -0.163 -10.468 1.00 97.12 193 GLY A CA 1
ATOM 1486 C C . GLY A 1 193 ? -8.109 0.973 -10.073 1.00 97.12 193 GLY A C 1
ATOM 1487 O O . GLY A 1 193 ? -9.321 0.798 -9.933 1.00 97.12 193 GLY A O 1
ATOM 1488 N N . ILE A 1 194 ? -7.562 2.166 -9.854 1.00 95.62 194 ILE A N 1
ATOM 1489 C CA . ILE A 1 194 ? -8.336 3.332 -9.402 1.00 95.62 194 ILE A CA 1
ATOM 1490 C C . ILE A 1 194 ? -9.017 4.029 -10.580 1.00 95.62 194 ILE A C 1
ATOM 1492 O O . ILE A 1 194 ? -10.138 4.522 -10.451 1.00 95.62 194 ILE A O 1
ATOM 1496 N N . THR A 1 195 ? -8.330 4.131 -11.715 1.00 95.94 195 THR A N 1
ATOM 1497 C CA . THR A 1 195 ? -8.800 4.856 -12.902 1.00 95.94 195 THR A CA 1
ATOM 1498 C C . THR A 1 195 ? -7.972 4.457 -14.121 1.00 95.94 195 THR A C 1
ATOM 1500 O O . THR A 1 195 ? -7.089 3.620 -14.006 1.00 95.94 195 THR A O 1
ATOM 1503 N N . HIS A 1 196 ? -8.241 5.100 -15.255 1.00 93.81 196 HIS A N 1
ATOM 1504 C CA . HIS A 1 196 ? -7.304 5.214 -16.369 1.00 93.81 196 HIS A CA 1
ATOM 1505 C C . HIS A 1 196 ? -6.926 6.681 -16.618 1.00 93.81 196 HIS A C 1
ATOM 1507 O O . HIS A 1 196 ? -7.754 7.560 -16.317 1.00 93.81 196 HIS A O 1
ATOM 1513 N N . PRO A 1 197 ? -5.733 6.993 -17.170 1.00 95.81 197 PRO A N 1
ATOM 1514 C CA . PRO A 1 197 ? -4.627 6.083 -17.540 1.00 95.81 197 PRO A CA 1
ATOM 1515 C C . PRO A 1 197 ? -3.677 5.765 -16.358 1.00 95.81 197 PRO A C 1
ATOM 1517 O O . PRO A 1 197 ? -3.972 6.153 -15.222 1.00 95.81 197 PRO A O 1
ATOM 1520 N N . SER A 1 198 ? -2.518 5.153 -16.641 1.00 96.38 198 SER A N 1
ATOM 1521 C CA . SER A 1 198 ? -1.533 4.649 -15.676 1.00 96.38 198 SER A CA 1
ATOM 1522 C C . SER A 1 198 ? -1.135 5.605 -14.549 1.00 96.38 198 SER A C 1
ATOM 1524 O O . SER A 1 198 ? -1.222 5.277 -13.363 1.00 96.38 198 SER A O 1
ATOM 1526 N N . GLN A 1 199 ? -0.676 6.822 -14.871 1.00 97.06 199 GLN A N 1
ATOM 1527 C CA . GLN A 1 199 ? -0.029 7.720 -13.901 1.00 97.06 199 GLN A CA 1
ATOM 1528 C C . GLN A 1 199 ? -0.863 7.992 -12.625 1.00 97.06 199 GLN A C 1
ATOM 1530 O O . GLN A 1 199 ? -0.311 7.924 -11.520 1.00 97.06 199 GLN A O 1
ATOM 1535 N N . PRO A 1 200 ? -2.168 8.311 -12.719 1.00 97.25 200 PRO A N 1
ATOM 1536 C CA . PRO A 1 200 ? -3.061 8.380 -11.565 1.00 97.25 200 PRO A CA 1
ATOM 1537 C C . PRO A 1 200 ? -3.032 7.166 -10.621 1.00 97.25 200 PRO A C 1
ATOM 1539 O O . PRO A 1 200 ? -3.114 7.364 -9.407 1.00 97.25 200 PRO A O 1
ATOM 1542 N N . ASN A 1 201 ? -2.906 5.938 -11.136 1.00 98.06 201 ASN A N 1
ATOM 1543 C CA . ASN A 1 201 ? -2.887 4.713 -10.330 1.00 98.06 201 ASN A CA 1
ATOM 1544 C C . ASN A 1 201 ? -1.618 4.620 -9.482 1.00 98.06 201 ASN A C 1
ATOM 1546 O O . ASN A 1 201 ? -1.702 4.430 -8.267 1.00 98.06 201 ASN A O 1
ATOM 1550 N N . TYR A 1 202 ? -0.451 4.877 -10.080 1.00 98.19 202 TYR A N 1
ATOM 1551 C CA . TYR A 1 202 ? 0.819 4.962 -9.351 1.00 98.19 202 TYR A CA 1
ATOM 1552 C C . TYR A 1 202 ? 0.791 6.037 -8.261 1.00 98.19 202 TYR A C 1
ATOM 1554 O O . TYR A 1 202 ? 1.278 5.823 -7.148 1.00 98.19 202 TYR A O 1
ATOM 1562 N N . LEU A 1 203 ? 0.205 7.203 -8.554 1.00 97.81 203 LEU A N 1
ATOM 1563 C CA . LEU A 1 203 ? 0.039 8.266 -7.562 1.00 97.81 203 LEU A CA 1
ATOM 1564 C C . LEU A 1 203 ? -0.879 7.828 -6.417 1.00 97.81 203 LEU A C 1
ATOM 1566 O O . LEU A 1 203 ? -0.554 8.093 -5.258 1.00 97.81 203 LEU A O 1
ATOM 1570 N N . ALA A 1 204 ? -1.974 7.123 -6.710 1.00 97.44 204 ALA A N 1
ATOM 1571 C CA . ALA A 1 204 ? -2.875 6.600 -5.689 1.00 97.44 204 ALA A CA 1
ATOM 1572 C C . ALA A 1 204 ? -2.199 5.535 -4.809 1.00 97.44 204 ALA A C 1
ATOM 1574 O O . ALA A 1 204 ? -2.330 5.595 -3.587 1.00 97.44 204 ALA A O 1
ATOM 1575 N N . LEU A 1 205 ? -1.413 4.631 -5.402 1.00 98.31 205 LEU A N 1
ATOM 1576 C CA . LEU A 1 205 ? -0.643 3.611 -4.682 1.00 98.31 205 LEU A CA 1
ATOM 1577 C C . LEU A 1 205 ? 0.461 4.206 -3.791 1.00 98.31 205 LEU A C 1
ATOM 1579 O O . LEU A 1 205 ? 0.843 3.603 -2.794 1.00 98.31 205 LEU A O 1
ATOM 1583 N N . PHE A 1 206 ? 0.989 5.383 -4.128 1.00 98.25 206 PHE A N 1
ATOM 1584 C CA . PHE A 1 206 ? 2.109 5.988 -3.397 1.00 98.25 206 PHE A CA 1
ATOM 1585 C C . PHE A 1 206 ? 1.708 7.121 -2.441 1.00 98.25 206 PHE A C 1
ATOM 1587 O O . PHE A 1 206 ? 2.386 7.368 -1.442 1.00 98.25 206 PHE A O 1
ATOM 1594 N N . SER A 1 207 ? 0.632 7.845 -2.749 1.00 96.75 207 SER A N 1
ATOM 1595 C CA . SER A 1 207 ? 0.202 9.047 -2.017 1.00 96.75 207 SER A CA 1
ATOM 1596 C C . SER A 1 207 ? -1.253 9.012 -1.551 1.00 96.75 207 SER A C 1
ATOM 1598 O O . SER A 1 207 ? -1.735 9.986 -0.976 1.00 96.75 207 SER A O 1
ATOM 1600 N N . GLY A 1 208 ? -1.968 7.912 -1.798 1.00 95.44 208 GLY A N 1
ATOM 1601 C CA . GLY A 1 208 ? -3.357 7.725 -1.373 1.00 95.44 208 GLY A CA 1
ATOM 1602 C C . GLY A 1 208 ? -4.378 8.499 -2.205 1.00 95.44 208 GLY A C 1
ATOM 1603 O O . GLY A 1 208 ? -5.570 8.449 -1.924 1.00 95.44 208 GLY A O 1
ATOM 1604 N N . SER A 1 209 ? -3.930 9.215 -3.235 1.00 93.94 209 SER A N 1
ATOM 1605 C CA . SER A 1 209 ? -4.760 10.048 -4.099 1.00 93.94 209 SER A CA 1
ATOM 1606 C C . SER A 1 209 ? -4.132 10.163 -5.483 1.00 93.94 209 SER A C 1
ATOM 1608 O O . SER A 1 209 ? -2.911 10.126 -5.628 1.00 93.94 209 SER A O 1
ATOM 1610 N N . THR A 1 210 ? -4.954 10.380 -6.509 1.00 94.88 210 THR A N 1
ATOM 1611 C CA . THR A 1 210 ? -4.471 10.665 -7.871 1.00 94.88 210 THR A CA 1
ATOM 1612 C C . THR A 1 210 ? -3.829 12.051 -7.988 1.00 94.88 210 THR A C 1
ATOM 1614 O O . THR A 1 210 ? -3.375 12.431 -9.064 1.00 94.88 210 THR A O 1
ATOM 1617 N N . GLN A 1 211 ? -3.834 12.853 -6.912 1.00 93.94 211 GLN A N 1
ATOM 1618 C CA . GLN A 1 211 ? -3.385 14.253 -6.898 1.00 93.94 211 GLN A CA 1
ATOM 1619 C C . GLN A 1 211 ? -4.138 15.139 -7.915 1.00 93.94 211 GLN A C 1
ATOM 1621 O O . GLN A 1 211 ? -3.637 16.175 -8.354 1.00 93.94 211 GLN A O 1
ATOM 1626 N N . GLY A 1 212 ? -5.347 14.725 -8.321 1.00 93.12 212 GLY A N 1
ATOM 1627 C CA . GLY A 1 212 ? -6.130 15.386 -9.371 1.00 93.12 212 GLY A CA 1
ATOM 1628 C C . GLY A 1 212 ? -5.583 15.176 -10.788 1.00 93.12 212 GLY A C 1
ATOM 1629 O O . GLY A 1 212 ? -6.036 15.840 -11.723 1.00 93.12 212 GLY A O 1
ATOM 1630 N N . VAL A 1 213 ? -4.609 14.280 -10.966 1.00 95.12 213 VAL A N 1
ATOM 1631 C CA . VAL A 1 213 ? -4.096 13.888 -12.279 1.00 95.12 213 VAL A CA 1
ATOM 1632 C C . VAL A 1 213 ? -5.112 12.987 -12.975 1.00 95.12 213 VAL A C 1
ATOM 1634 O O . VAL A 1 213 ? -5.728 12.125 -12.356 1.00 95.12 213 VAL A O 1
ATOM 1637 N N . THR A 1 214 ? -5.292 13.219 -14.273 1.00 95.88 214 THR A N 1
ATOM 1638 C CA . THR A 1 214 ? -6.251 12.518 -15.146 1.00 95.88 214 THR A CA 1
ATOM 1639 C C . THR A 1 214 ? -5.624 12.107 -16.482 1.00 95.88 214 THR A C 1
ATOM 1641 O O . THR A 1 214 ? -6.322 11.679 -17.393 1.00 95.88 214 THR A O 1
ATOM 1644 N N . ASP A 1 215 ? -4.307 12.274 -16.620 1.00 95.38 215 ASP A N 1
ATOM 1645 C CA . ASP A 1 215 ? -3.545 11.980 -17.831 1.00 95.38 215 ASP A CA 1
ATOM 1646 C C . ASP A 1 215 ? -2.121 11.515 -17.478 1.00 95.38 215 ASP A C 1
ATOM 1648 O O . ASP A 1 215 ? -1.683 11.617 -16.331 1.00 95.38 215 ASP A O 1
ATOM 1652 N N . ASP A 1 216 ? -1.381 11.063 -18.487 1.00 95.38 216 ASP A N 1
ATOM 1653 C CA . ASP A 1 216 ? 0.001 10.574 -18.375 1.00 95.38 216 ASP A CA 1
ATOM 1654 C C . ASP A 1 216 ? 1.067 11.647 -18.628 1.00 95.38 216 ASP A C 1
ATOM 1656 O O . ASP A 1 216 ? 2.261 11.363 -18.775 1.00 95.38 216 ASP A O 1
ATOM 1660 N N . SER A 1 217 ? 0.666 12.915 -18.708 1.00 93.88 217 SER A N 1
ATOM 1661 C CA . SER A 1 217 ? 1.609 13.959 -19.079 1.00 93.88 217 SER A CA 1
ATOM 1662 C C . SER A 1 217 ? 2.623 14.234 -17.968 1.00 93.88 217 SER A C 1
ATOM 1664 O O . SER A 1 217 ? 2.370 14.116 -16.765 1.00 93.88 217 SER A O 1
ATOM 1666 N N . CYS A 1 218 ? 3.820 14.616 -18.398 1.00 93.94 218 CYS A N 1
ATOM 1667 C CA . CYS A 1 218 ? 4.940 14.910 -17.522 1.00 93.94 218 CYS A CA 1
ATOM 1668 C C . CYS A 1 218 ? 4.790 16.315 -16.915 1.00 93.94 218 CYS A C 1
ATOM 1670 O O . CYS A 1 218 ? 5.180 17.312 -17.527 1.00 93.94 218 CYS A O 1
ATOM 1672 N N . LYS A 1 219 ? 4.166 16.398 -15.734 1.00 88.94 219 LYS A N 1
ATOM 1673 C CA . LYS A 1 219 ? 3.819 17.663 -15.060 1.00 88.94 219 LYS A CA 1
ATOM 1674 C C . LYS A 1 219 ? 4.809 18.044 -13.953 1.00 88.94 219 LYS A C 1
ATOM 1676 O O . LYS A 1 219 ? 5.741 17.312 -13.624 1.00 88.94 219 LYS A O 1
ATOM 1681 N N . LYS A 1 220 ? 4.602 19.243 -13.395 1.00 84.38 220 LYS A N 1
ATOM 1682 C CA . LYS A 1 220 ? 5.347 19.759 -12.237 1.00 84.38 220 LYS A CA 1
ATOM 1683 C C . LYS A 1 220 ? 5.141 18.867 -11.003 1.00 84.38 220 LYS A C 1
ATOM 1685 O O . LYS A 1 220 ? 4.062 18.296 -10.865 1.00 84.38 220 LYS A O 1
ATOM 1690 N N . PRO A 1 221 ? 6.138 18.798 -10.105 1.00 89.69 221 PRO A N 1
ATOM 1691 C CA . PRO A 1 221 ? 6.051 17.977 -8.909 1.00 89.69 221 PRO A CA 1
ATOM 1692 C C . PRO A 1 221 ? 5.066 18.541 -7.872 1.00 89.69 221 PRO A C 1
ATOM 1694 O O . PRO A 1 221 ? 4.858 19.753 -7.774 1.00 89.69 221 PRO A O 1
ATOM 1697 N N . PHE A 1 222 ? 4.498 17.637 -7.084 1.00 94.56 222 PHE A N 1
ATOM 1698 C CA . PHE A 1 222 ? 3.625 17.857 -5.940 1.00 94.56 222 PHE A CA 1
ATOM 1699 C C . PHE A 1 222 ? 4.431 18.093 -4.657 1.00 94.56 222 PHE A C 1
ATOM 1701 O O . PHE A 1 222 ? 5.621 17.793 -4.572 1.00 94.56 222 PHE A O 1
ATOM 1708 N N . THR A 1 223 ? 3.764 18.605 -3.625 1.00 90.38 223 THR A N 1
ATOM 1709 C CA . THR A 1 223 ? 4.359 18.849 -2.297 1.00 90.38 223 THR A CA 1
ATOM 1710 C C . THR A 1 223 ? 3.620 18.111 -1.178 1.00 90.38 223 THR A C 1
ATOM 1712 O O . THR A 1 223 ? 3.897 18.348 -0.004 1.00 90.38 223 THR A O 1
ATOM 1715 N N . GLY A 1 224 ? 2.626 17.290 -1.530 1.00 89.62 224 GLY A N 1
ATOM 1716 C CA . GLY A 1 224 ? 1.794 16.565 -0.576 1.00 89.62 224 GLY A CA 1
ATOM 1717 C C . GLY A 1 224 ? 2.557 15.467 0.161 1.00 89.62 224 GLY A C 1
ATOM 1718 O O . GLY A 1 224 ? 3.625 15.016 -0.266 1.00 89.62 224 GLY A O 1
ATOM 1719 N N . THR A 1 225 ? 1.985 15.031 1.276 1.00 91.75 225 THR A N 1
ATOM 1720 C CA . THR A 1 225 ? 2.443 13.842 1.991 1.00 91.75 225 THR A CA 1
ATOM 1721 C C . THR A 1 225 ? 2.304 12.603 1.104 1.00 91.75 225 THR A C 1
ATOM 1723 O O . THR A 1 225 ? 1.401 12.510 0.273 1.00 91.75 225 THR A O 1
ATOM 1726 N N . ASN A 1 226 ? 3.229 11.668 1.263 1.00 96.94 226 ASN A N 1
ATOM 1727 C CA . ASN A 1 226 ? 3.293 10.403 0.541 1.00 96.94 226 ASN A CA 1
ATOM 1728 C C . ASN A 1 226 ? 3.982 9.330 1.396 1.00 96.94 226 ASN A C 1
ATOM 1730 O O . ASN A 1 226 ? 4.596 9.649 2.419 1.00 96.94 226 ASN A O 1
ATOM 1734 N N . LEU A 1 227 ? 3.933 8.078 0.937 1.00 98.00 227 LEU A N 1
ATOM 1735 C CA . LEU A 1 227 ? 4.510 6.929 1.632 1.00 98.00 227 LEU A CA 1
ATOM 1736 C C . LEU A 1 227 ? 5.976 7.143 2.033 1.00 98.00 227 LEU A C 1
ATOM 1738 O O . LEU A 1 227 ? 6.343 6.892 3.178 1.00 98.00 227 LEU A O 1
ATOM 1742 N N . ALA A 1 228 ? 6.820 7.637 1.121 1.00 98.12 228 ALA A N 1
ATOM 1743 C CA . ALA A 1 228 ? 8.236 7.845 1.424 1.00 98.12 228 ALA A CA 1
ATOM 1744 C C . ALA A 1 228 ? 8.432 8.901 2.517 1.00 98.12 228 ALA A C 1
ATOM 1746 O O . ALA A 1 228 ? 9.216 8.690 3.439 1.00 98.12 228 ALA A O 1
ATOM 1747 N N . SER A 1 229 ? 7.693 10.014 2.456 1.00 96.00 229 SER A N 1
ATOM 1748 C CA . SER A 1 229 ? 7.767 11.042 3.498 1.00 96.00 229 SER A CA 1
ATOM 1749 C C . SER A 1 229 ? 7.338 10.520 4.875 1.00 96.00 229 SER A C 1
ATOM 1751 O O . SER A 1 229 ? 7.985 10.855 5.867 1.00 96.00 229 SER A O 1
ATOM 1753 N N . GLU A 1 230 ? 6.322 9.654 4.945 1.00 95.12 230 GLU A N 1
ATOM 1754 C CA . GLU A 1 230 ? 5.889 9.041 6.208 1.00 95.12 230 GLU A CA 1
ATOM 1755 C C . GLU A 1 230 ? 6.908 8.030 6.739 1.00 95.12 230 GLU A C 1
ATOM 1757 O O . GLU A 1 230 ? 7.249 8.060 7.923 1.00 95.12 230 GLU A O 1
ATOM 1762 N N . LEU A 1 231 ? 7.493 7.211 5.860 1.00 97.00 231 LEU A N 1
ATOM 1763 C CA . LEU A 1 231 ? 8.600 6.324 6.221 1.00 97.00 231 LEU A CA 1
ATOM 1764 C C . LEU A 1 231 ? 9.777 7.118 6.805 1.00 97.00 231 LEU A C 1
ATOM 1766 O O . LEU A 1 231 ? 10.261 6.787 7.886 1.00 97.00 231 LEU A O 1
ATOM 1770 N N . PHE A 1 232 ? 10.206 8.205 6.156 1.00 96.44 232 PHE A N 1
ATOM 1771 C CA . PHE A 1 232 ? 11.312 9.025 6.660 1.00 96.44 232 PHE A CA 1
ATOM 1772 C C . PHE A 1 232 ? 10.996 9.674 8.012 1.00 96.44 232 PHE A C 1
ATOM 1774 O O . PHE A 1 232 ? 11.857 9.688 8.895 1.00 96.44 232 PHE A O 1
ATOM 1781 N N . ASN A 1 233 ? 9.766 10.157 8.213 1.00 92.88 233 ASN A N 1
ATOM 1782 C CA . ASN A 1 233 ? 9.320 10.698 9.502 1.00 92.88 233 ASN A CA 1
ATOM 1783 C C . ASN A 1 233 ? 9.361 9.635 10.614 1.00 92.88 233 ASN A C 1
ATOM 1785 O O . ASN A 1 233 ? 9.729 9.942 11.751 1.00 92.88 233 ASN A O 1
ATOM 1789 N N . ALA A 1 234 ? 9.061 8.379 10.273 1.00 91.56 234 ALA A N 1
ATOM 1790 C CA . ALA A 1 234 ? 9.173 7.221 11.157 1.00 91.56 234 ALA A CA 1
ATOM 1791 C C . ALA A 1 234 ? 10.609 6.665 11.286 1.00 91.56 234 ALA A C 1
ATOM 1793 O O . ALA A 1 234 ? 10.819 5.674 11.985 1.00 91.56 234 ALA A O 1
ATOM 1794 N N . LYS A 1 235 ? 11.616 7.307 10.668 1.00 95.75 235 LYS A N 1
ATOM 1795 C CA . LYS A 1 235 ? 13.023 6.852 10.607 1.00 95.75 235 LYS A CA 1
ATOM 1796 C C . LYS A 1 235 ? 13.211 5.506 9.891 1.00 95.75 235 LYS A C 1
ATOM 1798 O O . LYS A 1 235 ? 14.186 4.800 10.142 1.00 95.75 235 LYS A O 1
ATOM 1803 N N . LEU A 1 236 ? 12.288 5.178 8.997 1.00 97.50 236 LEU A N 1
ATOM 1804 C CA . LEU A 1 236 ? 12.342 4.052 8.072 1.00 97.50 236 LEU A CA 1
ATOM 1805 C C . LEU A 1 236 ? 12.847 4.525 6.704 1.00 97.50 236 LEU A C 1
ATOM 1807 O O . LEU A 1 236 ? 13.019 5.724 6.463 1.00 97.50 236 LEU A O 1
ATOM 1811 N N . THR A 1 237 ? 13.137 3.585 5.806 1.00 98.50 237 THR A N 1
ATOM 1812 C CA . THR A 1 237 ? 13.802 3.885 4.531 1.00 98.50 237 THR A CA 1
ATOM 1813 C C . THR A 1 237 ? 12.960 3.498 3.321 1.00 98.50 237 THR A C 1
ATOM 1815 O O . THR A 1 237 ? 12.216 2.520 3.332 1.00 98.50 237 THR A O 1
ATOM 1818 N N . PHE A 1 238 ? 13.107 4.276 2.248 1.00 98.81 238 PHE A N 1
ATOM 1819 C CA . PHE A 1 238 ? 12.420 4.072 0.977 1.00 98.81 238 PHE A CA 1
ATOM 1820 C C . PHE A 1 238 ? 13.392 4.212 -0.198 1.00 98.81 238 PHE A C 1
ATOM 1822 O O . PHE A 1 238 ? 14.227 5.124 -0.213 1.00 98.81 238 PHE A O 1
ATOM 1829 N N . THR A 1 239 ? 13.274 3.350 -1.210 1.00 98.88 239 THR A N 1
ATOM 1830 C CA . THR A 1 239 ? 13.923 3.546 -2.519 1.00 98.88 239 THR A CA 1
ATOM 1831 C C . THR A 1 239 ? 13.093 2.925 -3.637 1.00 98.88 239 THR A C 1
ATOM 1833 O O . THR A 1 239 ? 12.645 1.789 -3.537 1.00 98.88 239 THR A O 1
ATOM 1836 N N . GLY A 1 240 ? 12.909 3.661 -4.728 1.00 98.81 240 GLY A N 1
ATOM 1837 C CA . GLY A 1 240 ? 12.376 3.131 -5.974 1.00 98.81 240 GLY A CA 1
ATOM 1838 C C . GLY A 1 240 ? 13.497 2.760 -6.943 1.00 98.81 240 GLY A C 1
ATOM 1839 O O . GLY A 1 240 ? 14.465 3.508 -7.092 1.00 98.81 240 GLY A O 1
ATOM 1840 N N . TYR A 1 241 ? 13.354 1.615 -7.600 1.00 98.88 241 TYR A N 1
ATOM 1841 C CA . TYR A 1 241 ? 14.295 1.033 -8.546 1.00 98.88 241 TYR A CA 1
ATOM 1842 C C . TYR A 1 241 ? 13.609 0.857 -9.896 1.00 98.88 241 TYR A C 1
ATOM 1844 O O . TYR A 1 241 ? 12.633 0.120 -9.992 1.00 98.88 241 TYR A O 1
ATOM 1852 N N . SER A 1 242 ? 14.119 1.502 -10.942 1.00 98.75 242 SER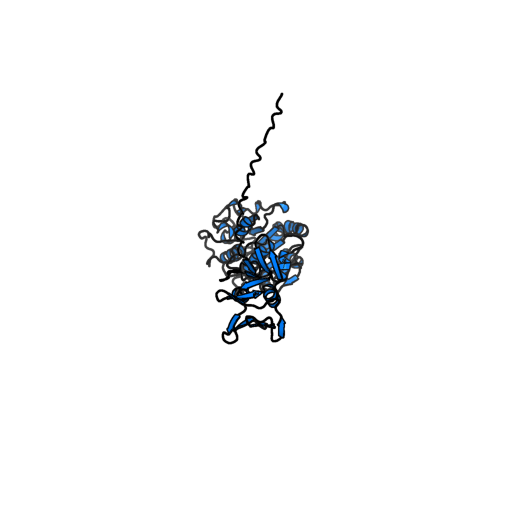 A N 1
ATOM 1853 C CA . SER A 1 242 ? 13.488 1.439 -12.266 1.00 98.75 242 SER A CA 1
ATOM 1854 C C . SER A 1 242 ? 14.439 0.932 -13.333 1.00 98.75 242 SER A C 1
ATOM 1856 O O . SER A 1 242 ? 15.588 1.382 -13.431 1.00 98.75 242 SER A O 1
ATOM 1858 N N . GLU A 1 243 ? 13.961 -0.004 -14.145 1.00 98.69 243 GLU A N 1
ATOM 1859 C CA . GLU A 1 243 ? 14.696 -0.502 -15.299 1.00 98.69 243 GLU A CA 1
ATOM 1860 C C . GLU A 1 243 ? 14.916 0.616 -16.326 1.00 98.69 243 GLU A C 1
ATOM 1862 O O . GLU A 1 243 ? 14.138 1.563 -16.427 1.00 98.69 243 GLU A O 1
ATOM 1867 N N . ASP A 1 244 ? 16.033 0.544 -17.054 1.00 98.31 244 ASP A N 1
ATOM 1868 C CA . ASP A 1 244 ? 16.453 1.521 -18.068 1.00 98.31 244 ASP A CA 1
ATOM 1869 C C . ASP A 1 244 ? 16.642 2.976 -17.607 1.00 98.31 244 ASP A C 1
ATOM 1871 O O . ASP A 1 244 ? 17.073 3.827 -18.398 1.00 98.31 244 ASP A O 1
ATOM 1875 N N . MET A 1 245 ? 16.425 3.270 -16.324 1.00 98.19 245 MET A N 1
ATOM 1876 C CA . MET A 1 245 ? 16.709 4.584 -15.775 1.00 98.19 245 MET A CA 1
ATOM 1877 C C . MET A 1 245 ? 18.218 4.879 -15.873 1.00 98.19 245 MET A C 1
ATOM 1879 O O . MET A 1 245 ? 19.046 4.057 -15.481 1.00 98.19 245 MET A O 1
ATOM 1883 N N . PRO A 1 246 ? 18.631 6.050 -16.387 1.00 97.50 246 PRO A N 1
ATOM 1884 C CA . PRO A 1 246 ? 20.005 6.246 -16.846 1.00 97.50 246 PRO A CA 1
ATOM 1885 C C . PRO A 1 246 ? 20.995 6.505 -15.708 1.00 97.50 246 PRO A C 1
ATOM 1887 O O . PRO A 1 246 ? 22.194 6.296 -15.877 1.00 97.50 246 PRO A O 1
ATOM 1890 N N . LYS A 1 247 ? 20.518 7.028 -14.574 1.00 97.62 247 LYS A N 1
ATOM 1891 C CA . LYS A 1 247 ? 21.318 7.336 -13.383 1.00 97.62 247 LYS A CA 1
ATOM 1892 C C . LYS A 1 247 ? 20.417 7.569 -12.175 1.00 97.62 247 LYS A C 1
ATOM 1894 O O . LYS A 1 247 ? 19.253 7.927 -12.344 1.00 97.62 247 LYS A O 1
ATOM 1899 N N . ALA A 1 248 ? 20.988 7.461 -10.978 1.00 98.31 248 ALA A N 1
ATOM 1900 C CA . ALA A 1 248 ? 20.325 7.855 -9.739 1.00 98.31 248 ALA A CA 1
ATOM 1901 C C . ALA A 1 248 ? 19.820 9.311 -9.799 1.00 98.31 248 ALA A C 1
ATOM 1903 O O . ALA A 1 248 ? 20.488 10.189 -10.358 1.00 98.31 248 ALA A O 1
ATOM 1904 N N . GLY A 1 249 ? 18.636 9.561 -9.239 1.00 97.56 249 GLY A N 1
ATOM 1905 C CA . GLY A 1 249 ? 18.003 10.880 -9.195 1.00 97.56 249 GLY A CA 1
ATOM 1906 C C . GLY A 1 249 ? 17.508 11.412 -10.540 1.00 97.56 249 GLY A C 1
ATOM 1907 O O . GLY A 1 249 ? 17.258 12.608 -10.663 1.00 97.56 249 GLY A O 1
ATOM 1908 N N . TYR A 1 250 ? 17.376 10.571 -11.569 1.00 97.06 250 TYR A N 1
ATOM 1909 C CA . TYR A 1 250 ? 16.848 11.008 -12.861 1.00 97.06 250 TYR A CA 1
ATOM 1910 C C . TYR A 1 250 ? 15.360 11.390 -12.771 1.00 97.06 250 TYR A C 1
ATOM 1912 O O . TYR A 1 250 ? 14.540 10.598 -12.330 1.00 97.06 250 TYR A O 1
ATOM 1920 N N . THR A 1 251 ? 15.003 12.597 -13.213 1.00 95.06 251 THR A N 1
ATOM 1921 C CA . THR A 1 251 ? 13.622 13.123 -13.170 1.00 95.06 251 THR A CA 1
ATOM 1922 C C . THR A 1 251 ? 13.034 13.403 -14.555 1.00 95.06 251 THR A C 1
ATOM 1924 O O . THR A 1 251 ? 11.949 13.974 -14.669 1.00 95.06 251 THR A O 1
ATOM 1927 N N . GLY A 1 252 ? 13.754 13.040 -15.623 1.00 95.19 252 GLY A N 1
ATOM 1928 C CA . GLY A 1 252 ? 13.280 13.231 -16.992 1.00 95.19 252 GLY A CA 1
ATOM 1929 C C . GLY A 1 252 ? 12.094 12.323 -17.315 1.00 95.19 252 GLY A C 1
ATOM 1930 O O . GLY A 1 252 ? 11.912 11.284 -16.692 1.00 95.19 252 GLY A O 1
ATOM 1931 N N . CYS A 1 253 ? 11.272 12.733 -18.280 1.00 95.50 253 CYS A N 1
ATOM 1932 C CA . CYS A 1 253 ? 9.971 12.113 -18.531 1.00 95.50 253 CYS A CA 1
ATOM 1933 C C . CYS A 1 253 ? 10.058 10.675 -19.062 1.00 95.50 253 CYS A C 1
ATOM 1935 O O . CYS A 1 253 ? 9.260 9.837 -18.653 1.00 95.50 253 CYS A O 1
ATOM 1937 N N . SER A 1 254 ? 11.008 10.390 -19.953 1.00 95.75 254 SER A N 1
ATOM 1938 C CA . SER A 1 254 ? 11.242 9.049 -20.490 1.00 95.75 254 SER A CA 1
ATOM 1939 C C . SER A 1 254 ? 12.646 8.915 -21.076 1.00 95.75 254 SER A C 1
ATOM 1941 O O . SER A 1 254 ? 13.287 9.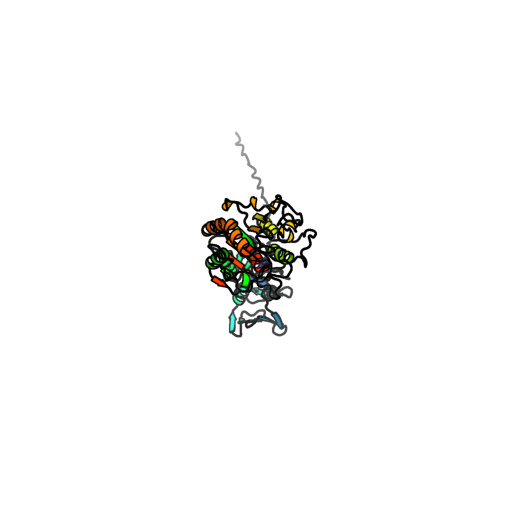907 -21.437 1.00 95.75 254 SER A O 1
ATOM 1943 N N . THR A 1 255 ? 13.138 7.680 -21.155 1.00 95.94 255 THR A N 1
ATOM 1944 C CA . THR A 1 255 ? 14.390 7.329 -21.840 1.00 95.94 255 THR A CA 1
ATOM 1945 C C . THR A 1 255 ? 14.467 5.821 -22.053 1.00 95.94 255 THR A C 1
ATOM 1947 O O . THR A 1 255 ? 14.308 5.067 -21.103 1.00 95.94 255 THR A O 1
ATOM 1950 N N . LYS A 1 256 ? 14.784 5.358 -23.269 1.00 94.12 256 LYS A N 1
ATOM 1951 C CA . LYS A 1 256 ? 14.685 3.925 -23.618 1.00 94.12 256 LYS A CA 1
ATOM 1952 C C . LYS A 1 256 ? 13.285 3.396 -23.248 1.00 94.12 256 LYS A C 1
ATOM 1954 O O . LYS A 1 256 ? 12.320 4.021 -23.672 1.00 94.12 256 LYS A O 1
ATOM 1959 N N . GLY A 1 257 ? 13.171 2.316 -22.470 1.00 95.62 257 GLY A N 1
ATOM 1960 C CA . GLY A 1 257 ? 11.895 1.819 -21.949 1.00 95.62 257 GLY A CA 1
ATOM 1961 C C . GLY A 1 257 ? 11.464 2.414 -20.599 1.00 95.62 257 GLY A C 1
ATOM 1962 O O . GLY A 1 257 ? 10.402 2.054 -20.108 1.00 95.62 257 GLY A O 1
ATOM 1963 N N . TYR A 1 258 ? 12.253 3.307 -19.989 1.00 97.75 258 TYR A N 1
ATOM 1964 C CA . TYR A 1 258 ? 11.886 3.984 -18.742 1.00 97.75 258 TYR A CA 1
ATOM 1965 C C . TYR A 1 258 ? 10.834 5.074 -18.981 1.00 97.75 258 TYR A C 1
ATOM 1967 O O . TYR A 1 258 ? 11.033 5.937 -19.848 1.00 97.75 258 TYR A O 1
ATOM 1975 N N . ALA A 1 259 ? 9.813 5.135 -18.120 1.00 96.81 259 ALA A N 1
ATOM 1976 C CA . ALA A 1 259 ? 8.856 6.235 -18.061 1.00 96.81 259 ALA A CA 1
ATOM 1977 C C . ALA A 1 259 ? 8.625 6.751 -16.635 1.00 96.81 259 ALA A C 1
ATOM 1979 O O . ALA A 1 259 ? 8.238 6.031 -15.721 1.00 96.81 259 ALA A O 1
ATOM 1980 N N . ARG A 1 260 ? 8.770 8.069 -16.463 1.00 96.69 260 ARG A N 1
ATOM 1981 C CA . ARG A 1 260 ? 8.566 8.772 -15.185 1.00 96.69 260 ARG A CA 1
ATOM 1982 C C . ARG A 1 260 ? 7.146 8.614 -14.639 1.00 96.69 260 ARG A C 1
ATOM 1984 O O . ARG A 1 260 ? 6.949 8.719 -13.432 1.00 96.69 260 ARG A O 1
ATOM 1991 N N . LYS A 1 261 ? 6.153 8.407 -15.512 1.00 95.69 261 LYS A N 1
ATOM 1992 C CA . LYS A 1 261 ? 4.756 8.222 -15.098 1.00 95.69 261 LYS A CA 1
ATOM 1993 C C . LYS A 1 261 ? 4.563 7.019 -14.161 1.00 95.69 261 LYS A C 1
ATOM 1995 O O . LYS A 1 261 ? 3.720 7.116 -13.278 1.00 95.69 261 LYS A O 1
ATOM 2000 N N . HIS A 1 262 ? 5.410 5.992 -14.270 1.00 97.06 262 HIS A N 1
ATOM 2001 C CA . HIS A 1 262 ? 5.384 4.786 -13.427 1.00 97.06 262 HIS A CA 1
ATOM 2002 C C . HIS A 1 262 ? 6.203 4.959 -12.125 1.00 97.06 262 HIS A C 1
ATOM 2004 O O . HIS A 1 262 ? 6.284 4.069 -11.283 1.00 97.06 262 HIS A O 1
ATOM 2010 N N . ASN A 1 263 ? 6.815 6.134 -11.925 1.00 96.50 263 ASN A N 1
ATOM 2011 C CA . ASN A 1 263 ? 7.649 6.459 -10.770 1.00 96.50 263 ASN A CA 1
ATOM 2012 C C . ASN A 1 263 ? 7.021 7.603 -9.965 1.00 96.50 263 ASN A C 1
ATOM 2014 O O . ASN A 1 263 ? 7.423 8.761 -10.109 1.00 96.50 263 ASN A O 1
ATOM 2018 N N . PRO A 1 264 ? 6.040 7.339 -9.094 1.00 96.69 264 PRO A N 1
ATOM 2019 C CA . PRO A 1 264 ? 5.309 8.404 -8.417 1.00 96.69 264 PRO A CA 1
ATOM 2020 C C . PRO A 1 264 ? 6.206 9.242 -7.492 1.00 96.69 264 PRO A C 1
ATOM 2022 O O . PRO A 1 264 ? 6.014 10.450 -7.395 1.00 96.69 264 PRO A O 1
ATOM 2025 N N . TRP A 1 265 ? 7.242 8.664 -6.877 1.00 97.69 265 TRP A N 1
ATOM 2026 C CA . TRP A 1 265 ? 8.098 9.361 -5.907 1.00 97.69 265 TRP A CA 1
ATOM 2027 C C . TRP A 1 265 ? 8.904 10.527 -6.490 1.00 97.69 265 TRP A C 1
ATOM 2029 O O . TRP A 1 265 ? 9.099 11.529 -5.808 1.00 97.69 265 TRP A O 1
ATOM 2039 N N . VAL A 1 266 ? 9.323 10.464 -7.760 1.00 95.94 266 VAL A N 1
ATOM 2040 C CA . VAL A 1 266 ? 10.045 11.587 -8.401 1.00 95.94 266 VAL A CA 1
ATOM 2041 C C . VAL A 1 266 ? 9.124 12.764 -8.715 1.00 95.94 266 VAL A C 1
ATOM 2043 O O . VAL A 1 266 ? 9.582 13.835 -9.114 1.00 95.94 266 VAL A O 1
ATOM 2046 N N . GLN A 1 267 ? 7.814 12.560 -8.565 1.00 96.00 267 GLN A N 1
ATOM 2047 C CA . GLN A 1 267 ? 6.804 13.585 -8.758 1.00 96.00 267 GLN A CA 1
ATOM 2048 C C . GLN A 1 267 ? 6.547 14.385 -7.483 1.00 96.00 267 GLN A C 1
ATOM 2050 O O . GLN A 1 267 ? 5.671 15.235 -7.508 1.00 96.00 267 GLN A O 1
ATOM 2055 N N . PHE A 1 268 ? 7.284 14.164 -6.392 1.00 97.31 268 PHE A N 1
ATOM 2056 C CA . PHE A 1 268 ? 7.115 14.905 -5.145 1.00 97.31 268 PHE A CA 1
ATOM 2057 C C . PHE A 1 268 ? 8.410 15.612 -4.741 1.00 97.31 268 PHE A C 1
ATOM 2059 O O . PHE A 1 268 ? 9.487 15.024 -4.745 1.00 97.31 268 PHE A O 1
ATOM 2066 N N . THR A 1 269 ? 8.323 16.887 -4.356 1.00 96.25 269 THR A N 1
ATOM 2067 C CA . THR A 1 269 ? 9.503 17.686 -3.975 1.00 96.25 269 THR A CA 1
ATOM 2068 C C . THR A 1 269 ? 10.077 17.321 -2.608 1.00 96.25 269 THR A C 1
ATOM 2070 O O . THR A 1 269 ? 11.178 17.749 -2.278 1.00 96.25 269 THR A O 1
ATOM 2073 N N . ASN A 1 270 ? 9.310 16.608 -1.782 1.00 95.62 270 ASN A N 1
ATOM 2074 C CA . ASN A 1 270 ? 9.695 16.177 -0.437 1.00 95.62 270 ASN A CA 1
ATOM 2075 C C . ASN A 1 270 ? 10.273 14.752 -0.408 1.00 95.62 270 ASN A C 1
ATOM 2077 O O . ASN A 1 270 ? 10.538 14.243 0.678 1.00 95.62 270 ASN A O 1
ATOM 2081 N N . VAL A 1 271 ? 10.481 14.120 -1.569 1.00 97.88 271 VAL A N 1
ATOM 2082 C CA . VAL A 1 271 ? 11.201 12.849 -1.668 1.00 97.88 271 VAL A CA 1
ATOM 2083 C C . VAL A 1 271 ? 12.622 13.121 -2.172 1.00 97.88 271 VAL A C 1
ATOM 2085 O O . VAL A 1 271 ? 12.779 13.741 -3.227 1.00 97.88 271 VAL A O 1
ATOM 2088 N N . PRO A 1 272 ? 13.669 12.695 -1.442 1.00 96.69 272 PRO A N 1
ATOM 2089 C CA . PRO A 1 272 ? 15.047 12.920 -1.856 1.00 96.69 272 PRO A CA 1
ATOM 2090 C C . PRO A 1 272 ? 15.369 12.255 -3.200 1.00 96.69 272 PRO A C 1
ATOM 2092 O O . PRO A 1 272 ? 14.908 11.152 -3.500 1.00 96.69 272 PRO A O 1
ATOM 2095 N N . ALA A 1 273 ? 16.188 12.914 -4.022 1.00 96.31 273 ALA A N 1
ATOM 2096 C CA . ALA A 1 273 ? 16.521 12.421 -5.359 1.00 96.31 273 ALA A CA 1
ATOM 2097 C C . ALA A 1 273 ? 17.289 11.086 -5.315 1.00 96.31 273 ALA A C 1
ATOM 2099 O O . ALA A 1 273 ? 17.160 10.260 -6.216 1.00 96.31 273 ALA A O 1
ATOM 2100 N N . GLU A 1 274 ? 18.060 10.846 -4.257 1.00 96.62 274 GLU A N 1
ATOM 2101 C CA . GLU A 1 274 ? 18.772 9.595 -4.005 1.00 96.62 274 GLU A CA 1
ATOM 2102 C C . GLU A 1 274 ? 17.847 8.394 -3.769 1.00 96.62 274 GLU A C 1
ATOM 2104 O O . GLU A 1 274 ? 18.280 7.260 -3.969 1.00 96.62 274 GLU A O 1
ATOM 2109 N N . SER A 1 275 ? 16.574 8.613 -3.426 1.00 98.19 275 SER A N 1
ATOM 2110 C CA . SER A 1 275 ? 15.573 7.545 -3.322 1.00 98.19 275 SER A CA 1
ATOM 2111 C C . SER A 1 275 ? 15.107 7.028 -4.684 1.00 98.19 275 SER A C 1
ATOM 2113 O O . SER A 1 275 ? 14.295 6.112 -4.734 1.00 98.19 275 SER A O 1
ATOM 2115 N N . ASN A 1 276 ? 15.594 7.595 -5.789 1.00 98.50 276 ASN A N 1
ATOM 2116 C CA . ASN A 1 276 ? 15.296 7.144 -7.140 1.00 98.50 276 ASN A CA 1
ATOM 2117 C C . ASN A 1 276 ? 16.544 6.515 -7.773 1.00 98.50 276 ASN A C 1
ATOM 2119 O O . ASN A 1 276 ? 17.460 7.227 -8.190 1.00 98.50 276 ASN A O 1
ATOM 2123 N N . GLN A 1 277 ? 16.587 5.189 -7.854 1.00 98.81 277 GLN A N 1
ATOM 2124 C CA . GLN A 1 277 ? 17.749 4.416 -8.292 1.00 98.81 277 GLN A CA 1
ATOM 2125 C C . GLN A 1 277 ? 17.476 3.626 -9.583 1.00 98.81 277 GLN A C 1
ATOM 2127 O O . GLN A 1 277 ? 16.344 3.225 -9.844 1.00 98.81 277 GLN A O 1
ATOM 2132 N N . PRO A 1 278 ? 18.490 3.411 -10.440 1.00 98.56 278 PRO A N 1
ATOM 2133 C CA . PRO A 1 278 ? 18.346 2.484 -11.554 1.00 98.56 278 PRO A CA 1
ATOM 2134 C C . PRO A 1 278 ? 18.246 1.052 -11.019 1.00 98.56 278 PRO A C 1
ATOM 2136 O O . PRO A 1 278 ? 18.842 0.736 -9.989 1.00 98.56 278 PRO A O 1
ATOM 2139 N N . LEU A 1 279 ? 17.549 0.164 -11.732 1.00 98.62 279 LEU A N 1
ATOM 2140 C CA . LEU A 1 279 ? 17.400 -1.240 -11.324 1.00 98.62 279 LEU A CA 1
ATOM 2141 C C . LEU A 1 279 ? 18.742 -1.961 -11.150 1.00 98.62 279 LEU A C 1
ATOM 2143 O O . LEU A 1 279 ? 18.868 -2.833 -10.300 1.00 98.62 279 LEU A O 1
ATOM 2147 N N . SER A 1 280 ? 19.785 -1.550 -11.876 1.00 97.94 280 SER A N 1
ATOM 2148 C CA . SER A 1 280 ? 21.147 -2.069 -11.686 1.00 97.94 280 SER A CA 1
ATOM 2149 C C . SER A 1 280 ? 21.707 -1.850 -10.272 1.00 97.94 280 SER A C 1
ATOM 2151 O O . SER A 1 280 ? 22.698 -2.476 -9.909 1.00 97.94 280 SER A O 1
ATOM 2153 N N . SER A 1 281 ? 21.112 -0.941 -9.493 1.00 98.38 281 SER A N 1
AT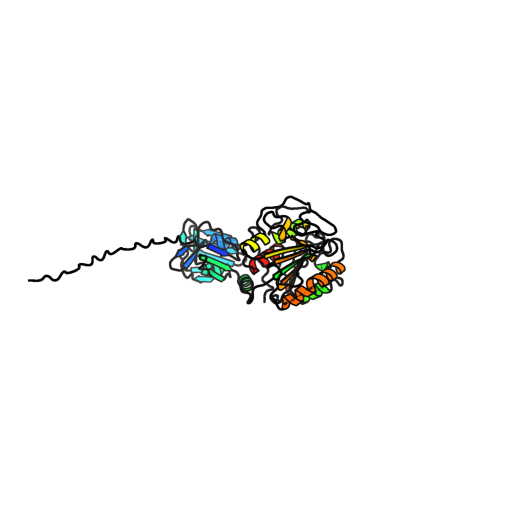OM 2154 C CA . SER A 1 281 ? 21.439 -0.692 -8.085 1.00 98.38 281 SER A CA 1
ATOM 2155 C C . SER A 1 281 ? 20.578 -1.508 -7.111 1.00 98.38 281 SER A C 1
ATOM 2157 O O . SER A 1 281 ? 20.750 -1.354 -5.901 1.00 98.38 281 SER A O 1
ATOM 2159 N N . PHE A 1 282 ? 19.645 -2.337 -7.594 1.00 98.38 282 PHE A N 1
ATOM 2160 C CA . PHE A 1 282 ? 18.843 -3.209 -6.737 1.00 98.38 282 PHE A CA 1
ATOM 2161 C C . PHE A 1 282 ? 19.763 -4.201 -6.002 1.00 98.38 282 PHE A C 1
ATOM 2163 O O . PHE A 1 282 ? 20.558 -4.896 -6.652 1.00 98.38 282 PHE A O 1
ATOM 2170 N N . PRO A 1 283 ? 19.728 -4.249 -4.656 1.00 97.19 283 PRO A N 1
ATOM 2171 C CA . PRO A 1 283 ? 20.673 -5.045 -3.885 1.00 97.19 283 PRO A CA 1
ATOM 2172 C C . PRO A 1 283 ? 20.602 -6.536 -4.220 1.00 97.19 283 PRO A C 1
ATOM 2174 O O . PRO A 1 283 ? 19.531 -7.125 -4.256 1.00 97.19 283 PRO A O 1
ATOM 2177 N N . GLN A 1 284 ? 21.767 -7.162 -4.389 1.00 94.75 284 GLN A N 1
ATOM 2178 C CA . GLN A 1 284 ? 21.890 -8.628 -4.413 1.00 94.75 284 GLN A CA 1
ATOM 2179 C C . GLN A 1 284 ? 21.960 -9.217 -2.995 1.00 94.75 284 GLN A C 1
ATOM 2181 O O . GLN A 1 284 ? 21.659 -10.384 -2.773 1.00 94.75 284 GLN A O 1
ATOM 2186 N N . ASP A 1 285 ? 22.383 -8.397 -2.031 1.00 97.56 285 ASP A N 1
ATOM 2187 C CA . ASP A 1 285 ? 22.302 -8.682 -0.603 1.00 97.56 285 ASP A CA 1
ATOM 2188 C C . ASP A 1 285 ? 21.032 -8.024 -0.061 1.00 97.56 285 ASP A C 1
ATOM 2190 O O . ASP A 1 285 ? 21.011 -6.820 0.210 1.00 97.56 285 ASP A O 1
ATOM 2194 N N . PHE A 1 286 ? 19.965 -8.814 0.042 1.00 98.31 286 PHE A N 1
ATOM 2195 C CA . PHE A 1 286 ? 18.631 -8.319 0.377 1.00 98.31 286 PHE A CA 1
ATOM 2196 C C . PHE A 1 286 ? 18.514 -7.775 1.805 1.00 98.31 286 PHE A C 1
ATOM 2198 O O . PHE A 1 286 ? 17.628 -6.969 2.056 1.00 98.31 286 PHE A O 1
ATOM 2205 N N . SER A 1 287 ? 19.463 -8.084 2.701 1.00 96.88 287 SER A N 1
ATOM 2206 C CA . SER A 1 287 ? 19.529 -7.474 4.043 1.00 96.88 287 SER A CA 1
ATOM 2207 C C . SER A 1 287 ? 19.808 -5.963 4.019 1.00 96.88 287 SER A C 1
ATOM 2209 O O . SER A 1 287 ? 19.651 -5.272 5.023 1.00 96.88 287 SER A O 1
ATOM 2211 N N . LYS A 1 288 ? 20.254 -5.437 2.870 1.00 97.38 288 LYS A N 1
ATOM 2212 C CA . LYS A 1 288 ? 20.513 -4.009 2.638 1.00 97.38 288 LYS A CA 1
ATOM 2213 C C . LYS A 1 288 ? 19.359 -3.299 1.941 1.00 97.38 288 LYS A C 1
ATOM 2215 O O . LYS A 1 288 ? 19.513 -2.130 1.581 1.00 97.38 288 LYS A O 1
ATOM 2220 N N . LEU A 1 289 ? 18.249 -3.991 1.685 1.00 98.25 289 LEU A N 1
ATOM 2221 C CA . LEU A 1 289 ? 17.081 -3.344 1.112 1.00 98.25 289 LEU A CA 1
ATOM 2222 C C . LEU A 1 289 ? 16.580 -2.235 2.053 1.00 98.25 289 LEU A C 1
ATOM 2224 O O . LEU A 1 289 ? 16.715 -2.326 3.274 1.00 98.25 289 LEU A O 1
ATOM 2228 N N . PRO A 1 290 ? 15.992 -1.166 1.507 1.00 98.31 290 PRO A N 1
ATOM 2229 C CA . PRO A 1 290 ? 15.175 -0.260 2.294 1.00 98.31 290 PRO A CA 1
ATOM 2230 C C . PRO A 1 290 ? 13.999 -0.983 2.956 1.00 98.31 290 PRO A C 1
ATOM 2232 O O . PRO A 1 290 ? 13.612 -2.074 2.537 1.00 98.31 290 PRO A O 1
ATOM 2235 N N . THR A 1 291 ? 13.376 -0.342 3.943 1.00 98.38 291 THR A N 1
ATOM 2236 C CA . THR A 1 291 ? 12.132 -0.824 4.558 1.00 98.38 291 THR A CA 1
ATOM 2237 C C . THR A 1 291 ? 11.052 -1.074 3.502 1.00 98.38 291 THR A C 1
ATOM 2239 O O . THR A 1 291 ? 10.449 -2.142 3.473 1.00 98.38 291 THR A O 1
ATOM 2242 N N . VAL A 1 292 ? 10.853 -0.126 2.580 1.00 98.81 292 VAL A N 1
ATOM 2243 C CA . VAL A 1 292 ? 9.964 -0.305 1.424 1.00 98.81 292 VAL A CA 1
ATOM 2244 C C . VAL A 1 292 ? 10.705 0.015 0.137 1.00 98.81 292 VAL A C 1
ATOM 2246 O O . VAL A 1 292 ? 11.299 1.084 -0.009 1.00 98.81 292 VAL A O 1
ATOM 2249 N N . SER A 1 293 ? 10.638 -0.907 -0.818 1.00 98.88 293 SER A N 1
ATOM 2250 C CA . SER A 1 293 ? 11.200 -0.743 -2.152 1.00 98.88 293 SER A CA 1
ATOM 2251 C C . SER A 1 293 ? 10.121 -0.860 -3.214 1.00 98.88 293 SER A C 1
ATOM 2253 O O . SER A 1 293 ? 9.290 -1.759 -3.147 1.00 98.88 293 SER A O 1
ATOM 2255 N N . PHE A 1 294 ? 10.160 0.013 -4.215 1.00 98.88 294 PHE A N 1
ATOM 2256 C CA . PHE A 1 294 ? 9.382 -0.167 -5.442 1.00 98.88 294 PHE A CA 1
ATOM 2257 C C . PHE A 1 294 ? 10.318 -0.633 -6.550 1.00 98.88 294 PHE A C 1
ATOM 2259 O O . PHE A 1 294 ? 11.413 -0.093 -6.682 1.00 98.88 294 PHE A O 1
ATOM 2266 N N . VAL A 1 295 ? 9.903 -1.614 -7.341 1.00 98.81 295 VAL A N 1
ATOM 2267 C CA . VAL A 1 295 ? 10.629 -2.107 -8.513 1.00 98.81 295 VAL A CA 1
ATOM 2268 C C . VAL A 1 295 ? 9.727 -1.937 -9.728 1.00 98.81 295 VAL A C 1
ATOM 2270 O O . VAL A 1 295 ? 8.638 -2.497 -9.773 1.00 98.81 295 VAL A O 1
ATOM 2273 N N . ILE A 1 296 ? 10.175 -1.134 -10.688 1.00 98.69 296 ILE A N 1
ATOM 2274 C CA . ILE A 1 296 ? 9.416 -0.765 -11.885 1.00 98.69 296 ILE A CA 1
ATOM 2275 C C . ILE A 1 296 ? 10.152 -1.327 -13.107 1.00 98.69 296 ILE A C 1
ATOM 2277 O O . ILE A 1 296 ? 11.243 -0.825 -13.427 1.00 98.69 296 ILE A O 1
ATOM 2281 N N . PRO A 1 297 ? 9.618 -2.375 -13.761 1.00 98.62 297 PRO A N 1
ATOM 2282 C CA . PRO A 1 297 ? 10.139 -2.842 -15.040 1.00 98.62 297 PRO A CA 1
ATOM 2283 C C . PRO A 1 297 ? 9.994 -1.751 -16.113 1.00 98.62 297 PRO A C 1
ATOM 2285 O O . PRO A 1 297 ? 9.308 -0.747 -15.923 1.00 98.62 297 PRO A O 1
ATOM 2288 N N . ASN A 1 298 ? 10.690 -1.900 -17.236 1.00 98.19 298 ASN A N 1
ATOM 2289 C CA . ASN A 1 298 ? 10.488 -1.005 -18.373 1.00 98.19 298 ASN A CA 1
ATOM 2290 C C . ASN A 1 298 ? 9.219 -1.391 -19.155 1.00 98.19 298 ASN A C 1
ATOM 2292 O O . ASN A 1 298 ? 8.725 -2.502 -18.998 1.00 98.19 298 ASN A O 1
ATOM 2296 N N . HIS A 1 299 ? 8.779 -0.539 -20.087 1.00 95.69 299 HIS A N 1
ATOM 2297 C CA . HIS A 1 299 ? 7.571 -0.767 -20.902 1.00 95.69 299 HIS A CA 1
ATOM 2298 C C . HIS A 1 299 ? 7.480 -2.128 -21.622 1.00 95.69 299 HIS A C 1
ATOM 2300 O O . HIS A 1 299 ? 6.415 -2.548 -22.061 1.00 95.69 299 HIS A O 1
ATOM 2306 N N . GLN A 1 300 ? 8.606 -2.809 -21.836 1.00 97.69 300 GLN A N 1
ATOM 2307 C CA . GLN A 1 300 ? 8.625 -4.123 -22.478 1.00 97.69 300 GLN A CA 1
ATOM 2308 C C . GLN A 1 300 ? 8.469 -5.257 -21.460 1.00 97.69 300 GLN A C 1
ATOM 2310 O O . GLN A 1 300 ? 7.949 -6.322 -21.783 1.00 97.69 300 GLN A O 1
ATOM 2315 N N . ASN A 1 301 ? 8.946 -5.048 -20.241 1.00 98.31 301 ASN A N 1
ATOM 2316 C CA . ASN A 1 301 ? 8.965 -6.047 -19.186 1.00 98.31 301 ASN A CA 1
ATOM 2317 C C . ASN A 1 301 ? 7.862 -5.844 -18.147 1.00 98.31 301 ASN A C 1
ATOM 2319 O O . ASN A 1 301 ? 7.693 -6.737 -17.333 1.00 98.31 301 ASN A O 1
ATOM 2323 N N . ASP A 1 302 ? 7.138 -4.721 -18.194 1.00 96.81 302 ASP A N 1
ATOM 2324 C CA . ASP A 1 302 ? 5.931 -4.455 -17.402 1.00 96.81 302 ASP A CA 1
ATOM 2325 C C . ASP A 1 302 ? 4.644 -4.875 -18.138 1.00 96.81 302 ASP A C 1
ATOM 2327 O O . ASP A 1 302 ? 3.557 -4.727 -17.607 1.00 96.81 302 ASP A O 1
ATOM 2331 N N . MET A 1 303 ? 4.751 -5.405 -19.363 1.00 96.12 303 MET A N 1
ATOM 2332 C CA . MET A 1 303 ? 3.639 -5.762 -20.261 1.00 96.12 303 MET A CA 1
ATOM 2333 C C . MET A 1 303 ? 2.884 -4.607 -20.936 1.00 96.12 303 MET A C 1
ATOM 2335 O O . MET A 1 303 ? 1.947 -4.890 -21.681 1.00 96.12 303 MET A O 1
ATOM 2339 N N . HIS A 1 304 ? 3.297 -3.347 -20.785 1.00 94.06 304 HIS A N 1
ATOM 2340 C CA . HIS A 1 304 ? 2.655 -2.235 -21.495 1.00 94.06 304 HIS A CA 1
ATOM 2341 C C . HIS A 1 304 ? 2.803 -2.374 -23.025 1.00 94.06 304 HIS A C 1
ATOM 2343 O O . HIS A 1 304 ? 1.837 -2.262 -23.776 1.00 94.06 304 HIS A O 1
ATOM 2349 N N . ASP A 1 305 ? 4.026 -2.636 -23.491 1.00 95.44 305 ASP A N 1
ATOM 2350 C CA . ASP A 1 305 ? 4.372 -2.838 -24.907 1.00 95.44 305 ASP A CA 1
ATOM 2351 C C . ASP A 1 305 ? 4.824 -4.281 -25.205 1.00 95.44 305 ASP A C 1
ATOM 2353 O O . ASP A 1 305 ? 4.970 -4.668 -26.371 1.00 95.44 305 ASP A O 1
ATOM 2357 N N . GLY A 1 306 ? 5.116 -5.050 -24.153 1.00 96.12 306 GLY A N 1
ATOM 2358 C CA . GLY A 1 306 ? 5.650 -6.405 -24.227 1.00 96.12 306 GLY A CA 1
ATOM 2359 C C . GLY A 1 306 ? 4.595 -7.504 -24.140 1.00 96.12 306 GLY A C 1
ATOM 2360 O O . GLY A 1 306 ? 3.400 -7.285 -24.302 1.00 96.12 306 GLY A O 1
ATOM 2361 N N . THR A 1 307 ? 5.049 -8.733 -23.889 1.00 97.25 307 THR A N 1
ATOM 2362 C CA . THR A 1 307 ? 4.157 -9.894 -23.726 1.00 97.25 307 THR A CA 1
ATOM 2363 C C . THR A 1 307 ? 4.109 -10.349 -22.275 1.00 97.25 307 THR A C 1
ATOM 2365 O O . THR A 1 307 ? 5.110 -10.246 -21.565 1.00 97.25 307 THR A O 1
ATOM 2368 N N . VAL A 1 308 ? 2.998 -10.976 -21.876 1.00 97.94 308 VAL A N 1
ATOM 2369 C CA . VAL A 1 308 ? 2.854 -11.619 -20.558 1.00 97.94 308 VAL A CA 1
ATOM 2370 C C . VAL A 1 308 ? 4.024 -12.558 -20.255 1.00 97.94 308 VAL A C 1
ATOM 2372 O O . VAL A 1 308 ? 4.597 -12.510 -19.170 1.00 97.94 308 VAL A O 1
ATOM 2375 N N . LYS A 1 309 ? 4.443 -13.369 -21.236 1.00 98.19 309 LYS A N 1
ATOM 2376 C CA . LYS A 1 309 ? 5.567 -14.296 -21.067 1.00 98.19 309 LYS A CA 1
ATOM 2377 C C . LYS A 1 309 ? 6.898 -13.594 -20.811 1.00 98.19 309 LYS A C 1
ATOM 2379 O O . LYS A 1 309 ? 7.707 -14.087 -20.028 1.00 98.19 309 LYS A O 1
ATOM 2384 N N . GLN A 1 310 ? 7.141 -12.475 -21.480 1.00 98.56 310 GLN A N 1
ATOM 2385 C CA . GLN A 1 310 ? 8.371 -11.720 -21.286 1.00 98.56 310 GLN A CA 1
ATOM 2386 C C . GLN A 1 310 ? 8.444 -11.130 -19.875 1.00 98.56 310 GLN A C 1
ATOM 2388 O O . GLN A 1 310 ? 9.470 -11.282 -19.215 1.00 98.56 310 GLN A O 1
ATOM 2393 N N . ALA A 1 311 ? 7.357 -10.526 -19.404 1.00 98.44 311 ALA A N 1
ATOM 2394 C CA . ALA A 1 311 ? 7.262 -10.013 -18.043 1.00 98.44 311 ALA A CA 1
ATOM 2395 C C . ALA A 1 311 ? 7.349 -11.134 -16.989 1.00 98.44 311 ALA A C 1
ATOM 2397 O O . ALA A 1 311 ? 8.066 -11.003 -16.003 1.00 98.44 311 ALA A O 1
ATOM 2398 N N . ASP A 1 312 ? 6.730 -12.296 -17.226 1.00 98.69 312 ASP A N 1
ATOM 2399 C CA . ASP A 1 312 ? 6.859 -13.472 -16.349 1.00 98.69 312 ASP A CA 1
ATOM 2400 C C . ASP A 1 312 ? 8.309 -13.965 -16.222 1.00 98.69 312 ASP A C 1
ATOM 2402 O O . ASP A 1 312 ? 8.817 -14.157 -15.111 1.00 98.69 312 ASP A O 1
ATOM 2406 N N . ASP A 1 313 ? 9.006 -14.110 -17.355 1.00 98.81 313 ASP A N 1
ATOM 2407 C CA . ASP A 1 313 ? 10.421 -14.484 -17.379 1.00 98.81 313 ASP A CA 1
ATOM 2408 C C . ASP A 1 313 ? 11.294 -13.406 -16.696 1.00 98.81 313 ASP A C 1
ATOM 2410 O O . ASP A 1 313 ? 12.279 -13.733 -16.017 1.00 98.81 313 ASP A O 1
ATOM 2414 N N . TRP A 1 314 ? 10.930 -12.126 -16.834 1.00 98.81 314 TRP A N 1
ATOM 2415 C CA . TRP A 1 314 ? 11.614 -11.001 -16.197 1.00 98.81 314 TRP A CA 1
ATOM 2416 C C . TRP A 1 314 ? 11.427 -10.991 -14.677 1.00 98.81 314 TRP A C 1
ATOM 2418 O O . TRP A 1 314 ? 12.423 -10.905 -13.951 1.00 98.81 314 TRP A O 1
ATOM 2428 N N . LEU A 1 315 ? 10.195 -11.155 -14.181 1.00 98.69 315 LEU A N 1
ATOM 2429 C CA . LEU A 1 315 ? 9.898 -11.257 -12.749 1.00 98.69 315 LEU A CA 1
ATOM 2430 C C . LEU A 1 315 ? 10.668 -12.417 -12.127 1.00 98.69 315 LEU A C 1
ATOM 2432 O O . LEU A 1 315 ? 11.284 -12.264 -11.071 1.00 98.69 315 LEU A O 1
ATOM 2436 N N . LYS A 1 316 ? 10.692 -13.571 -12.801 1.00 98.62 316 LYS A N 1
ATOM 2437 C CA . LYS A 1 316 ? 11.459 -14.727 -12.338 1.00 98.62 316 LYS A CA 1
ATOM 2438 C C . LYS A 1 316 ? 12.944 -14.403 -12.233 1.00 98.62 316 LYS A C 1
ATOM 2440 O O . LYS A 1 316 ? 13.573 -14.694 -11.221 1.00 98.62 316 LYS A O 1
ATOM 2445 N N . THR A 1 317 ? 13.505 -13.802 -13.276 1.00 98.62 317 THR A N 1
ATOM 2446 C CA . THR A 1 317 ? 14.939 -13.500 -13.346 1.00 98.62 317 THR A CA 1
ATOM 2447 C C . THR A 1 317 ? 15.363 -12.493 -12.277 1.00 98.62 317 THR A C 1
ATOM 2449 O O . THR A 1 317 ? 16.425 -12.657 -11.679 1.00 98.62 317 THR A O 1
ATOM 2452 N N . ASN A 1 318 ? 14.545 -11.472 -12.015 1.00 98.50 318 ASN A N 1
ATOM 2453 C CA . ASN A 1 318 ? 14.930 -10.356 -11.152 1.00 98.50 318 ASN A CA 1
ATOM 2454 C C . ASN A 1 318 ? 14.485 -10.514 -9.690 1.00 98.50 318 ASN A C 1
ATOM 2456 O O . ASN A 1 318 ? 15.114 -9.929 -8.810 1.00 98.50 318 ASN A O 1
ATOM 2460 N N . LEU A 1 319 ? 13.437 -11.298 -9.404 1.00 98.31 319 LEU A N 1
ATOM 2461 C CA . LEU A 1 319 ? 12.813 -11.330 -8.073 1.00 98.31 319 LEU A CA 1
ATOM 2462 C C . LEU A 1 319 ? 12.721 -12.713 -7.424 1.00 98.31 319 LEU A C 1
ATOM 2464 O O . LEU A 1 319 ? 12.483 -12.771 -6.218 1.00 98.31 319 LEU A O 1
ATOM 2468 N N . ASP A 1 320 ? 12.930 -13.822 -8.144 1.00 98.19 320 ASP A N 1
ATOM 2469 C CA . ASP A 1 320 ? 12.843 -15.165 -7.534 1.00 98.19 320 ASP A CA 1
ATOM 2470 C C . ASP A 1 320 ? 13.865 -15.343 -6.405 1.00 98.19 320 ASP A C 1
ATOM 2472 O O . ASP A 1 320 ? 13.549 -15.882 -5.344 1.00 98.19 320 ASP A O 1
ATOM 2476 N N . ALA A 1 321 ? 15.072 -14.795 -6.571 1.00 98.31 321 ALA A N 1
ATOM 2477 C CA . ALA A 1 321 ? 16.078 -14.783 -5.512 1.00 98.31 321 ALA A CA 1
ATOM 2478 C C . ALA A 1 321 ? 15.591 -14.044 -4.251 1.00 98.31 321 ALA A C 1
ATOM 2480 O O . ALA A 1 321 ? 15.804 -14.538 -3.142 1.00 98.31 321 ALA A O 1
ATOM 2481 N N . TYR A 1 322 ? 14.908 -12.905 -4.411 1.00 98.31 322 TYR A N 1
ATOM 2482 C CA . TYR A 1 322 ? 14.344 -12.152 -3.288 1.00 98.31 322 TYR A CA 1
ATOM 2483 C C . TYR A 1 322 ? 13.215 -12.928 -2.609 1.00 98.31 322 TYR A C 1
ATOM 2485 O O . TYR A 1 322 ? 13.219 -13.051 -1.388 1.00 98.31 322 TYR A O 1
ATOM 2493 N N . ILE A 1 323 ? 12.298 -13.519 -3.379 1.00 96.50 323 ILE A N 1
ATOM 2494 C CA . ILE A 1 323 ? 11.202 -14.335 -2.836 1.00 96.50 323 ILE A CA 1
ATOM 2495 C C . ILE A 1 323 ? 11.717 -15.510 -2.021 1.00 96.50 323 ILE A C 1
ATOM 2497 O O . ILE A 1 323 ? 11.261 -15.733 -0.902 1.00 96.50 323 ILE A O 1
ATOM 2501 N N . ASN A 1 324 ? 12.695 -16.241 -2.552 1.00 96.94 324 ASN A N 1
ATOM 2502 C CA . ASN A 1 324 ? 13.273 -17.376 -1.844 1.00 96.94 324 ASN A CA 1
ATOM 2503 C C . ASN A 1 324 ? 14.001 -16.938 -0.561 1.00 96.94 324 ASN A C 1
ATOM 2505 O O . ASN A 1 324 ? 13.978 -17.664 0.430 1.00 96.94 324 ASN A O 1
ATOM 2509 N N . TRP A 1 325 ? 14.619 -15.753 -0.553 1.00 97.81 325 TRP A N 1
ATOM 2510 C CA . TRP A 1 325 ? 15.224 -15.175 0.649 1.00 97.81 325 TRP A CA 1
ATOM 2511 C C . TRP A 1 325 ? 14.170 -14.717 1.669 1.00 97.81 325 TRP A C 1
ATOM 2513 O O . TRP A 1 325 ? 14.317 -14.975 2.865 1.00 97.81 325 TRP A O 1
ATOM 2523 N N . ALA A 1 326 ? 13.082 -14.097 1.210 1.00 96.25 326 ALA A N 1
ATOM 2524 C CA . ALA A 1 326 ? 12.029 -13.532 2.048 1.00 96.25 326 ALA A CA 1
ATOM 2525 C C . ALA A 1 326 ? 11.331 -14.575 2.939 1.00 96.25 326 ALA A C 1
ATOM 2527 O O . ALA A 1 326 ? 10.954 -14.245 4.065 1.00 96.25 326 ALA A O 1
ATOM 2528 N N . GLU A 1 327 ? 11.237 -15.835 2.489 1.00 91.88 327 GLU A N 1
ATOM 2529 C CA . GLU A 1 327 ? 10.672 -16.971 3.243 1.00 91.88 327 GLU A CA 1
ATOM 2530 C C . GLU A 1 327 ? 11.292 -17.164 4.637 1.00 91.88 327 GLU A C 1
ATOM 2532 O O . GLU A 1 327 ? 10.626 -17.642 5.554 1.00 91.88 327 GLU A O 1
ATOM 2537 N N . THR A 1 328 ? 12.556 -16.773 4.830 1.00 93.50 328 THR A N 1
ATOM 2538 C CA . THR A 1 328 ? 13.246 -16.896 6.126 1.00 93.50 328 THR A CA 1
ATOM 2539 C C . THR A 1 328 ? 13.636 -15.557 6.753 1.00 93.50 328 THR A C 1
ATOM 2541 O O . THR A 1 328 ? 14.302 -15.561 7.783 1.00 93.50 328 THR A O 1
ATOM 2544 N N . HIS A 1 329 ? 13.247 -14.426 6.155 1.00 94.19 329 HIS A N 1
ATOM 2545 C CA . HIS A 1 329 ? 13.684 -13.079 6.562 1.00 94.19 329 HIS A CA 1
ATOM 2546 C C . HIS A 1 329 ? 12.513 -12.101 6.715 1.00 94.19 329 HIS A C 1
ATOM 2548 O O . HIS A 1 329 ? 12.635 -10.921 6.394 1.00 94.19 329 HIS A O 1
ATOM 2554 N N . HIS A 1 330 ? 11.349 -12.611 7.140 1.00 92.00 330 HIS A N 1
ATOM 2555 C CA . HIS A 1 330 ? 10.153 -11.819 7.458 1.00 92.00 330 HIS A CA 1
ATOM 2556 C C . HIS A 1 330 ? 9.882 -10.684 6.457 1.00 92.00 330 HIS A C 1
ATOM 2558 O O . HIS A 1 330 ? 9.553 -9.570 6.838 1.00 92.00 330 HIS A O 1
ATOM 2564 N N . SER A 1 331 ? 10.033 -10.966 5.166 1.00 97.00 331 SER A N 1
ATOM 2565 C CA . SER A 1 331 ? 9.917 -9.972 4.099 1.00 97.00 331 SER A CA 1
ATOM 2566 C C . SER A 1 331 ? 8.783 -10.337 3.147 1.00 97.00 331 SER A C 1
ATOM 2568 O O . SER A 1 331 ? 8.308 -11.474 3.140 1.00 97.00 331 SER A O 1
ATOM 2570 N N . LEU A 1 332 ? 8.311 -9.361 2.378 1.00 97.00 332 LEU A N 1
ATOM 2571 C CA . LEU A 1 332 ? 7.089 -9.462 1.590 1.00 97.00 332 LEU A CA 1
ATOM 2572 C C . LEU A 1 332 ? 7.320 -8.976 0.159 1.00 97.00 332 LEU A C 1
ATOM 2574 O O . LEU A 1 332 ? 7.834 -7.880 -0.049 1.00 97.00 332 LEU A O 1
ATOM 2578 N N . LEU A 1 333 ? 6.849 -9.741 -0.822 1.00 98.75 333 LEU A N 1
ATOM 2579 C CA . LEU A 1 333 ? 6.645 -9.246 -2.181 1.00 98.75 333 LEU A CA 1
ATOM 2580 C C . LEU A 1 333 ? 5.167 -8.968 -2.418 1.00 98.75 333 LEU A C 1
ATOM 2582 O O . LEU A 1 333 ? 4.311 -9.805 -2.121 1.00 98.75 333 LEU A O 1
ATOM 2586 N N . ILE A 1 334 ? 4.891 -7.821 -3.023 1.00 98.88 334 ILE A N 1
ATOM 2587 C CA . ILE A 1 334 ? 3.590 -7.462 -3.573 1.00 98.88 334 ILE A CA 1
ATOM 2588 C C . ILE A 1 334 ? 3.774 -7.285 -5.079 1.00 98.88 334 ILE A C 1
ATOM 2590 O O . ILE A 1 334 ? 4.590 -6.470 -5.498 1.00 98.88 334 ILE A O 1
ATOM 2594 N N . VAL A 1 335 ? 3.031 -8.044 -5.882 1.00 98.81 335 VAL A N 1
ATOM 2595 C CA . VAL A 1 335 ? 2.974 -7.890 -7.343 1.00 98.81 335 VAL A CA 1
ATOM 2596 C C . VAL A 1 335 ? 1.567 -7.445 -7.711 1.00 98.81 335 VAL A C 1
ATOM 2598 O O . VAL A 1 335 ? 0.599 -8.118 -7.352 1.00 98.81 335 VAL A O 1
ATOM 2601 N N . THR A 1 336 ? 1.450 -6.312 -8.393 1.00 98.56 336 THR A N 1
ATOM 2602 C CA . THR A 1 336 ? 0.171 -5.733 -8.822 1.00 98.56 336 THR A CA 1
ATOM 2603 C C . THR A 1 336 ? 0.304 -5.140 -10.218 1.00 98.56 336 THR A C 1
ATOM 2605 O O . THR A 1 336 ? 1.417 -4.954 -10.698 1.00 98.56 336 THR A O 1
ATOM 2608 N N . TRP A 1 337 ? -0.825 -4.825 -10.845 1.00 98.19 337 TRP A N 1
ATOM 2609 C CA . TRP A 1 337 ? -0.883 -4.050 -12.082 1.00 98.19 337 TRP A CA 1
ATOM 2610 C C . TRP A 1 337 ? -1.423 -2.667 -11.774 1.00 98.19 337 TRP A C 1
ATOM 2612 O O . TRP A 1 337 ? -2.213 -2.528 -10.846 1.00 98.19 337 TRP A O 1
ATOM 2622 N N . ASP A 1 338 ? -1.003 -1.641 -12.494 1.00 97.00 338 ASP A N 1
ATOM 2623 C CA . ASP A 1 338 ? -1.532 -0.293 -12.308 1.00 97.00 338 ASP A CA 1
ATOM 2624 C C . ASP A 1 338 ? -2.999 -0.178 -12.777 1.00 97.00 338 ASP A C 1
ATOM 2626 O O . ASP A 1 338 ? -3.834 0.400 -12.075 1.00 97.00 338 ASP A O 1
ATOM 2630 N N . GLU A 1 339 ? -3.321 -0.791 -13.913 1.00 94.88 339 GLU A N 1
ATOM 2631 C CA . GLU A 1 339 ? -4.631 -0.828 -14.549 1.00 94.88 339 GLU A CA 1
ATOM 2632 C C . GLU A 1 339 ? -4.789 -2.036 -15.491 1.00 94.88 339 GLU A C 1
ATOM 2634 O O . GLU A 1 339 ? -3.821 -2.714 -15.843 1.00 94.88 339 GLU A O 1
ATOM 2639 N N . ASP A 1 340 ? -6.029 -2.339 -15.877 1.00 92.38 340 ASP A N 1
ATOM 2640 C CA . ASP A 1 340 ? -6.331 -3.287 -16.952 1.00 92.38 340 ASP A CA 1
ATOM 2641 C C . ASP A 1 340 ? -6.389 -2.609 -18.334 1.00 92.38 340 ASP A C 1
ATOM 2643 O O . ASP A 1 340 ? -6.113 -1.421 -18.481 1.00 92.38 340 ASP A O 1
ATOM 2647 N N . ASP A 1 341 ? -6.789 -3.361 -19.363 1.00 91.12 341 ASP A N 1
ATOM 2648 C CA . ASP A 1 341 ? -6.940 -2.893 -20.747 1.00 91.12 341 ASP A CA 1
ATOM 2649 C C . ASP A 1 341 ? -8.161 -1.967 -20.980 1.00 91.12 341 ASP A C 1
ATOM 2651 O O . ASP A 1 341 ? -8.952 -2.166 -21.911 1.00 91.12 341 ASP A O 1
ATOM 2655 N N . PHE A 1 342 ? -8.330 -0.934 -20.149 1.00 92.00 342 PHE A N 1
ATOM 2656 C CA . PHE A 1 342 ? -9.409 0.062 -20.216 1.00 92.00 342 PHE A CA 1
ATOM 2657 C C . PHE A 1 342 ? -10.822 -0.510 -20.029 1.00 92.00 342 PHE A C 1
ATOM 2659 O O . PHE A 1 342 ? -11.816 0.077 -20.491 1.00 92.00 342 PHE A O 1
ATOM 2666 N N . ALA A 1 343 ? -10.957 -1.659 -19.366 1.00 90.94 343 ALA A N 1
ATOM 2667 C CA . ALA A 1 343 ? -12.273 -2.174 -19.040 1.00 90.94 343 ALA A CA 1
ATOM 2668 C C . ALA A 1 343 ? -12.901 -1.312 -17.940 1.00 90.94 343 ALA A C 1
ATOM 2670 O O . ALA A 1 343 ? -12.252 -0.805 -17.033 1.00 90.94 343 ALA A O 1
ATOM 2671 N N . LYS A 1 344 ? -14.229 -1.169 -17.982 1.00 88.25 344 LYS A N 1
ATOM 2672 C CA . LYS A 1 344 ? -14.959 -0.332 -17.015 1.00 88.25 344 LYS A CA 1
ATOM 2673 C C . LYS A 1 344 ? -14.713 -0.742 -15.554 1.00 88.25 344 LYS A C 1
ATOM 2675 O O . LYS A 1 344 ? -14.823 0.100 -14.668 1.00 88.25 344 LYS A O 1
ATOM 2680 N N . ASP A 1 345 ? -14.483 -2.030 -15.327 1.00 90.94 345 ASP A N 1
ATOM 2681 C CA . ASP A 1 345 ? -14.280 -2.600 -13.997 1.00 90.94 345 ASP A CA 1
ATOM 2682 C C . ASP A 1 345 ? -12.833 -2.444 -13.508 1.00 90.94 345 ASP A C 1
ATOM 2684 O O . ASP A 1 345 ? -12.601 -2.542 -12.312 1.00 90.94 345 ASP A O 1
ATOM 2688 N N . ASN A 1 346 ? -11.875 -2.163 -14.400 1.00 95.44 346 ASN A N 1
ATOM 2689 C CA . ASN A 1 346 ? -10.451 -2.033 -14.098 1.00 95.44 346 ASN A CA 1
ATOM 2690 C C . ASN A 1 346 ? -9.913 -3.183 -13.221 1.00 95.44 346 ASN A C 1
ATOM 2692 O O . ASN A 1 346 ? -9.300 -2.953 -12.180 1.00 95.44 346 ASN A O 1
ATOM 2696 N N . HIS A 1 347 ? -10.251 -4.426 -13.575 1.00 97.75 347 HIS A N 1
ATOM 2697 C CA . HIS A 1 347 ? -10.015 -5.602 -12.737 1.00 97.75 347 HIS A CA 1
ATOM 2698 C C . HIS A 1 347 ? -8.604 -6.147 -12.973 1.00 97.75 347 HIS A C 1
ATOM 2700 O O . HIS A 1 347 ? -8.315 -6.730 -14.021 1.00 97.75 347 HIS A O 1
ATOM 2706 N N . ILE A 1 348 ? -7.745 -5.997 -11.968 1.00 98.19 348 ILE A N 1
ATOM 2707 C CA . ILE A 1 348 ? -6.305 -6.256 -12.030 1.00 98.19 348 ILE A CA 1
ATOM 2708 C C . ILE A 1 348 ? -5.903 -7.460 -11.166 1.00 98.19 348 ILE A C 1
ATOM 2710 O O . ILE A 1 348 ? -6.575 -7.784 -10.182 1.00 98.19 348 ILE A O 1
ATOM 2714 N N . PRO A 1 349 ? -4.785 -8.138 -11.467 1.00 97.88 349 PRO A N 1
ATOM 2715 C CA . PRO A 1 349 ? -4.201 -9.081 -10.527 1.00 97.88 349 PRO A CA 1
ATOM 2716 C C . PRO A 1 349 ? -3.534 -8.364 -9.340 1.00 97.88 349 PRO A C 1
ATOM 2718 O O . PRO A 1 349 ? -2.918 -7.310 -9.483 1.00 97.88 349 PRO A O 1
ATOM 2721 N N . LEU A 1 350 ? -3.606 -8.987 -8.163 1.00 98.69 350 LEU A N 1
ATOM 2722 C CA . LEU A 1 350 ? -2.826 -8.612 -6.984 1.00 98.69 350 LEU A CA 1
ATOM 2723 C C . LEU A 1 350 ? -2.396 -9.878 -6.240 1.00 98.69 350 LEU A C 1
ATOM 2725 O O . LEU A 1 350 ? -3.231 -10.678 -5.804 1.00 98.69 350 LEU A O 1
ATOM 2729 N N . ILE A 1 351 ? -1.085 -10.050 -6.096 1.00 98.75 351 ILE A N 1
ATOM 2730 C CA . ILE A 1 351 ? -0.452 -11.215 -5.479 1.00 98.75 351 ILE A CA 1
ATOM 2731 C C . ILE A 1 351 ? 0.435 -10.732 -4.334 1.00 98.75 351 ILE A C 1
ATOM 2733 O O . ILE A 1 351 ? 1.297 -9.877 -4.523 1.00 98.75 351 ILE A O 1
ATOM 2737 N N . VAL A 1 352 ? 0.254 -11.307 -3.147 1.00 98.69 352 VAL A N 1
ATOM 2738 C CA . VAL A 1 352 ? 1.047 -10.984 -1.955 1.00 98.69 352 VAL A CA 1
ATOM 2739 C C . VAL A 1 352 ? 1.723 -12.255 -1.448 1.00 98.69 352 VAL A C 1
ATOM 2741 O O . VAL A 1 352 ? 1.049 -13.244 -1.166 1.00 98.69 352 VAL A O 1
ATOM 2744 N N . VAL A 1 353 ? 3.052 -12.255 -1.343 1.00 98.38 353 VAL A N 1
ATOM 2745 C CA . VAL A 1 353 ? 3.856 -13.447 -1.022 1.00 98.38 353 VAL A CA 1
ATOM 2746 C C . VAL A 1 353 ? 4.830 -13.143 0.111 1.00 98.38 353 VAL A C 1
ATOM 2748 O O . VAL A 1 353 ? 5.583 -12.176 0.046 1.00 98.38 353 VAL A O 1
ATOM 2751 N N . GLY A 1 354 ? 4.840 -13.989 1.138 1.00 96.31 354 GLY A N 1
ATOM 2752 C CA . GLY A 1 354 ? 5.785 -13.906 2.249 1.00 96.31 354 GLY A CA 1
ATOM 2753 C C . GLY A 1 354 ? 5.450 -14.907 3.359 1.00 96.31 354 GLY A C 1
ATOM 2754 O O . GLY A 1 354 ? 4.332 -15.434 3.407 1.00 96.31 354 GLY A O 1
ATOM 2755 N N . PRO A 1 355 ? 6.370 -15.163 4.303 1.00 94.06 355 PRO A N 1
ATOM 2756 C CA . PRO A 1 355 ? 6.20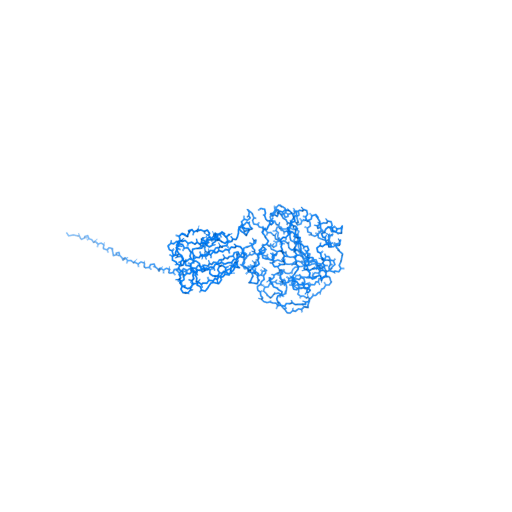0 -16.209 5.311 1.00 94.06 355 PRO A CA 1
ATOM 2757 C C . PRO A 1 355 ? 5.068 -15.923 6.308 1.00 94.06 355 PRO A C 1
ATOM 2759 O O . PRO A 1 355 ? 4.536 -16.854 6.914 1.00 94.06 355 PRO A O 1
ATOM 2762 N N . MET A 1 356 ? 4.657 -14.662 6.457 1.00 92.44 356 MET A N 1
ATOM 2763 C CA . MET A 1 356 ? 3.524 -14.209 7.276 1.00 92.44 356 MET A CA 1
ATOM 2764 C C . MET A 1 356 ? 2.172 -14.262 6.546 1.00 92.44 356 MET A C 1
ATOM 2766 O O . MET A 1 356 ? 1.133 -14.038 7.167 1.00 92.44 356 MET A O 1
ATOM 2770 N N . VAL A 1 357 ? 2.163 -14.570 5.247 1.00 95.00 357 VAL A N 1
ATOM 2771 C CA . VAL A 1 357 ? 0.960 -14.583 4.408 1.00 95.00 357 VAL A CA 1
ATOM 2772 C C . VAL A 1 357 ? 0.345 -15.983 4.380 1.00 95.00 357 VAL A C 1
ATOM 2774 O O . VAL A 1 357 ? 1.019 -16.984 4.134 1.00 95.00 357 VAL A O 1
ATOM 2777 N N . LYS A 1 358 ? -0.958 -16.073 4.639 1.00 95.50 358 LYS A N 1
ATOM 2778 C CA . LYS A 1 358 ? -1.791 -17.255 4.412 1.00 95.50 358 LYS A CA 1
ATOM 2779 C C . LYS A 1 358 ? -2.039 -17.390 2.916 1.00 95.50 358 LYS A C 1
ATOM 2781 O O . LYS A 1 358 ? -2.724 -16.551 2.328 1.00 95.50 358 LYS A O 1
ATOM 2786 N N . SER A 1 359 ? -1.526 -18.462 2.324 1.00 97.56 359 SER A N 1
ATOM 2787 C CA . SER A 1 359 ? -1.782 -18.741 0.918 1.00 97.56 359 SER A CA 1
ATOM 2788 C C . SER A 1 359 ? -3.260 -19.025 0.661 1.00 97.56 359 SER A C 1
ATOM 2790 O O . SER A 1 359 ? -3.957 -19.598 1.504 1.00 97.56 359 SER A O 1
ATOM 2792 N N . GLY A 1 360 ? -3.757 -18.595 -0.496 1.00 98.06 360 GLY A N 1
ATOM 2793 C CA . GLY A 1 360 ? -5.162 -18.763 -0.848 1.00 98.06 360 GLY A CA 1
ATOM 2794 C C . GLY A 1 360 ? -5.674 -17.732 -1.842 1.00 98.06 360 GLY A C 1
ATOM 2795 O O . GLY A 1 360 ? -4.934 -16.882 -2.332 1.00 98.06 360 GLY A O 1
ATOM 2796 N N . LYS A 1 361 ? -6.971 -17.826 -2.132 1.00 98.31 361 LYS A N 1
ATOM 2797 C CA . LYS A 1 361 ? -7.705 -16.853 -2.940 1.00 98.31 361 LYS A CA 1
ATOM 2798 C C . LYS A 1 361 ? -8.657 -16.078 -2.041 1.00 98.31 361 LYS A C 1
ATOM 2800 O O . LYS A 1 361 ? -9.343 -16.693 -1.228 1.00 98.31 361 LYS A O 1
ATOM 2805 N N . TYR A 1 362 ? -8.701 -14.768 -2.223 1.00 97.94 362 TYR A N 1
ATOM 2806 C CA . TYR A 1 362 ? -9.484 -13.846 -1.409 1.00 97.94 362 TYR A CA 1
ATOM 2807 C C . TYR A 1 362 ? -10.368 -13.000 -2.328 1.00 97.94 362 TYR A C 1
ATOM 2809 O O . TYR A 1 362 ? -9.908 -12.515 -3.361 1.00 97.94 362 TYR A O 1
ATOM 2817 N N . ASP A 1 363 ? -11.648 -12.870 -1.996 1.00 96.06 363 ASP A N 1
ATOM 2818 C CA . ASP A 1 363 ? -12.661 -12.128 -2.764 1.00 96.06 363 ASP A CA 1
ATOM 2819 C C . ASP A 1 363 ? -12.946 -10.735 -2.183 1.00 96.06 363 ASP A C 1
ATOM 2821 O O . ASP A 1 363 ? -13.831 -10.021 -2.664 1.00 96.06 363 ASP A O 1
ATOM 2825 N N . GLU A 1 364 ? -12.180 -10.327 -1.165 1.00 93.62 364 GLU A N 1
ATOM 2826 C CA . GLU A 1 364 ? -12.256 -8.976 -0.623 1.00 93.62 364 GLU A CA 1
ATOM 2827 C C . GLU A 1 364 ? -11.929 -7.940 -1.702 1.00 93.62 364 GLU A C 1
ATOM 2829 O O . GLU A 1 364 ? -10.993 -8.110 -2.484 1.00 93.62 364 GLU A O 1
ATOM 2834 N N . HIS A 1 365 ? -12.734 -6.877 -1.749 1.00 95.00 365 HIS A N 1
ATOM 2835 C CA . HIS A 1 365 ? -12.540 -5.796 -2.704 1.00 95.00 365 HIS A CA 1
ATOM 2836 C C . HIS A 1 365 ? -11.332 -4.956 -2.295 1.00 95.00 365 HIS A C 1
ATOM 2838 O O . HIS A 1 365 ? -11.308 -4.393 -1.197 1.00 95.00 365 HIS A O 1
ATOM 2844 N N . VAL A 1 366 ? -10.344 -4.873 -3.180 1.00 97.19 366 VAL A N 1
ATOM 2845 C CA . VAL A 1 366 ? -9.064 -4.210 -2.915 1.00 97.19 366 VAL A CA 1
ATOM 2846 C C . VAL A 1 366 ? -8.718 -3.278 -4.059 1.00 97.19 366 VAL A C 1
ATOM 2848 O O . VAL A 1 366 ? -8.941 -3.589 -5.219 1.00 97.19 366 VAL A O 1
ATOM 2851 N N . THR A 1 367 ? -8.138 -2.133 -3.729 1.00 97.81 367 THR A N 1
ATOM 2852 C CA . THR A 1 367 ? -7.594 -1.181 -4.697 1.00 97.81 367 THR A CA 1
ATOM 2853 C C . THR A 1 367 ? -6.172 -0.779 -4.319 1.00 97.81 367 THR A C 1
ATOM 2855 O O . THR A 1 367 ? -5.671 -1.142 -3.249 1.00 97.81 367 THR A O 1
ATOM 2858 N N . HIS A 1 368 ? -5.529 0.047 -5.144 1.00 98.31 368 HIS A N 1
ATOM 2859 C CA . HIS A 1 368 ? -4.207 0.619 -4.849 1.00 98.31 368 HIS A CA 1
ATOM 2860 C C . HIS A 1 368 ? -4.114 1.304 -3.489 1.00 98.31 368 HIS A C 1
ATOM 2862 O O . HIS A 1 368 ? -3.100 1.195 -2.800 1.00 98.31 368 HIS A O 1
ATOM 2868 N N . THR A 1 369 ? -5.183 1.974 -3.058 1.00 96.81 369 THR A N 1
ATOM 2869 C CA . THR A 1 369 ? -5.189 2.656 -1.760 1.00 96.81 369 THR A CA 1
ATOM 2870 C C . THR A 1 369 ? -5.269 1.677 -0.594 1.00 96.81 369 THR A C 1
ATOM 2872 O O . THR A 1 369 ? -4.689 1.952 0.451 1.00 96.81 369 THR A O 1
ATOM 2875 N N . ASN A 1 370 ? -5.895 0.506 -0.763 1.00 96.81 370 ASN A N 1
ATOM 2876 C CA . ASN A 1 370 ? -5.868 -0.557 0.245 1.00 96.81 370 ASN A CA 1
ATOM 2877 C C . ASN A 1 370 ? -4.458 -1.150 0.389 1.00 96.81 370 ASN A C 1
ATOM 2879 O O . ASN A 1 370 ? -4.025 -1.415 1.510 1.00 96.81 370 ASN A O 1
ATOM 2883 N N . VAL A 1 371 ? -3.722 -1.330 -0.715 1.00 98.19 371 VAL A N 1
ATOM 2884 C CA . VAL A 1 371 ? -2.321 -1.792 -0.677 1.00 98.19 371 VAL A CA 1
ATOM 2885 C C . VAL A 1 371 ? -1.453 -0.781 0.073 1.00 98.19 371 VAL A C 1
ATOM 2887 O O . VAL A 1 371 ? -0.765 -1.155 1.022 1.00 98.19 371 VAL A O 1
ATOM 2890 N N . LEU A 1 372 ? -1.552 0.506 -0.271 1.00 97.88 372 LEU A N 1
ATOM 2891 C CA . LEU A 1 372 ? -0.854 1.577 0.446 1.00 97.88 372 LEU A CA 1
ATOM 2892 C C . LEU A 1 372 ? -1.203 1.593 1.937 1.00 97.88 372 LEU A C 1
ATOM 2894 O O . LEU A 1 372 ? -0.315 1.550 2.787 1.00 97.88 372 LEU A O 1
ATOM 2898 N N . ARG A 1 373 ? -2.501 1.579 2.253 1.00 93.38 373 ARG A N 1
ATOM 2899 C CA . ARG A 1 373 ? -3.018 1.555 3.622 1.00 93.38 373 ARG A CA 1
ATOM 2900 C C . ARG A 1 373 ? -2.461 0.380 4.425 1.00 93.38 373 ARG A C 1
ATOM 2902 O O . ARG A 1 373 ? -2.206 0.517 5.618 1.00 93.38 373 ARG A O 1
ATOM 2909 N N . THR A 1 374 ? -2.270 -0.766 3.777 1.00 94.94 374 THR A N 1
ATOM 2910 C CA . THR A 1 374 ? -1.679 -1.964 4.383 1.00 94.94 374 THR A CA 1
ATOM 2911 C C . THR A 1 374 ? -0.212 -1.753 4.734 1.00 94.94 374 THR A C 1
ATOM 2913 O O . THR A 1 374 ? 0.189 -2.089 5.844 1.00 94.94 374 THR A O 1
ATOM 2916 N N . ILE A 1 375 ? 0.577 -1.167 3.828 1.00 96.31 375 ILE A N 1
ATOM 2917 C CA . ILE A 1 375 ? 1.989 -0.842 4.081 1.00 96.31 375 ILE A CA 1
ATOM 2918 C C . ILE A 1 375 ? 2.106 0.147 5.247 1.00 96.31 375 ILE A C 1
ATOM 2920 O O . ILE A 1 375 ? 2.935 -0.050 6.135 1.00 96.31 375 ILE A O 1
ATOM 2924 N N . GLU A 1 376 ? 1.255 1.176 5.279 1.00 92.19 376 GLU A N 1
ATOM 2925 C CA . GLU A 1 376 ? 1.209 2.121 6.397 1.00 92.19 376 GLU A CA 1
ATOM 2926 C C . GLU A 1 376 ? 0.900 1.421 7.724 1.00 92.19 376 GLU A C 1
ATOM 2928 O O . GLU A 1 376 ? 1.575 1.682 8.716 1.00 92.19 376 GLU A O 1
ATOM 2933 N N . GLU A 1 377 ? -0.064 0.494 7.745 1.00 88.75 377 GLU A N 1
ATOM 2934 C CA . GLU A 1 377 ? -0.421 -0.225 8.973 1.00 88.75 377 GLU A CA 1
ATOM 2935 C C . GLU A 1 377 ? 0.696 -1.152 9.457 1.00 88.75 377 GLU A C 1
ATOM 2937 O O . GLU A 1 377 ? 1.004 -1.163 10.647 1.00 88.75 377 GLU A O 1
ATOM 2942 N N . VAL A 1 378 ? 1.323 -1.903 8.542 1.00 90.38 378 VAL A N 1
ATOM 2943 C CA . VAL A 1 378 ? 2.437 -2.818 8.850 1.00 90.38 378 VAL A CA 1
ATOM 2944 C C . VAL A 1 378 ? 3.574 -2.087 9.560 1.00 90.38 378 VAL A C 1
ATOM 2946 O O . VAL A 1 378 ? 4.187 -2.638 10.472 1.00 90.38 378 VAL A O 1
ATOM 2949 N N . TYR A 1 379 ? 3.852 -0.850 9.151 1.00 90.31 379 TYR A N 1
ATOM 2950 C CA . TYR A 1 379 ? 4.935 -0.039 9.700 1.00 90.31 379 TYR A CA 1
ATOM 2951 C C . TYR A 1 379 ? 4.479 0.994 10.736 1.00 90.31 379 TYR A C 1
ATOM 2953 O O . TYR A 1 379 ? 5.289 1.812 11.173 1.00 90.31 379 TYR A O 1
ATOM 2961 N N . HIS A 1 380 ? 3.209 0.950 11.154 1.00 86.25 380 HIS A N 1
ATOM 2962 C CA . HIS A 1 380 ? 2.601 1.897 12.095 1.00 86.25 380 HIS A CA 1
ATOM 2963 C C . HIS A 1 380 ? 2.801 3.369 11.693 1.00 86.25 380 HIS A C 1
ATOM 2965 O O . HIS A 1 380 ? 3.045 4.238 12.537 1.00 86.25 380 HIS A O 1
ATOM 2971 N N . LEU A 1 381 ? 2.735 3.648 10.393 1.00 85.38 381 LEU A N 1
ATOM 2972 C CA . LEU A 1 381 ? 2.881 4.995 9.861 1.00 85.38 381 LEU A CA 1
ATOM 2973 C C . LEU A 1 381 ? 1.627 5.828 10.158 1.00 85.38 381 LEU A C 1
ATOM 2975 O O . LEU A 1 381 ? 0.516 5.289 10.205 1.00 85.38 381 LEU A O 1
ATOM 2979 N N . PRO A 1 382 ? 1.764 7.155 10.322 1.00 80.81 382 PRO A N 1
ATOM 2980 C CA . PRO A 1 382 ? 0.623 8.051 10.243 1.00 80.81 382 PRO A CA 1
ATOM 2981 C C . PRO A 1 382 ? -0.099 7.866 8.907 1.00 80.81 382 PRO A C 1
ATOM 2983 O O . PRO A 1 382 ? 0.521 7.876 7.847 1.00 80.81 382 PRO A O 1
ATOM 2986 N N . LEU A 1 383 ? -1.419 7.719 8.962 1.00 79.38 383 LEU A N 1
ATOM 2987 C CA . LEU A 1 383 ? -2.204 7.474 7.758 1.00 79.38 383 LEU A CA 1
ATOM 2988 C C . LEU A 1 383 ? -2.357 8.740 6.931 1.00 79.38 383 LEU A C 1
ATOM 2990 O O . LEU A 1 383 ? -2.773 9.793 7.445 1.00 79.38 383 LEU A O 1
ATOM 2994 N N . LEU A 1 384 ? -2.109 8.611 5.631 1.00 80.62 384 LEU A N 1
ATOM 2995 C CA . LEU A 1 384 ? -2.382 9.670 4.673 1.00 80.62 384 LEU A CA 1
ATOM 2996 C C . LEU A 1 384 ? -3.864 10.056 4.716 1.00 80.62 384 LEU A C 1
ATOM 2998 O O . LEU A 1 384 ? -4.762 9.213 4.710 1.00 80.62 384 LEU A O 1
ATOM 3002 N N . ARG A 1 385 ? -4.122 11.370 4.760 1.00 70.12 385 ARG A N 1
ATOM 3003 C CA . ARG A 1 385 ? -5.456 11.944 5.007 1.00 70.12 385 ARG A CA 1
ATOM 3004 C C . ARG A 1 385 ? -6.542 11.355 4.104 1.00 70.12 385 ARG A C 1
ATOM 3006 O O . ARG A 1 385 ? -7.645 11.099 4.579 1.00 70.12 385 ARG A O 1
ATOM 3013 N N . ASP A 1 386 ? -6.219 11.147 2.834 1.00 77.44 386 ASP A N 1
ATOM 3014 C CA . ASP A 1 386 ? -7.184 10.739 1.811 1.00 77.44 386 ASP A CA 1
ATOM 3015 C C . ASP A 1 386 ? -7.569 9.252 1.907 1.00 77.44 386 ASP A C 1
ATOM 3017 O O . ASP A 1 386 ? -8.590 8.854 1.354 1.00 77.44 386 ASP A O 1
ATOM 3021 N N . ILE A 1 387 ? -6.817 8.446 2.669 1.00 77.06 387 ILE A N 1
ATOM 3022 C CA . ILE A 1 387 ? -7.062 7.004 2.836 1.00 77.06 387 ILE A CA 1
ATOM 3023 C C . ILE A 1 387 ? -7.371 6.597 4.279 1.00 77.06 387 ILE A C 1
ATOM 3025 O O . ILE A 1 387 ? -7.479 5.415 4.580 1.00 77.06 387 ILE A O 1
ATOM 3029 N N . GLN A 1 388 ? -7.605 7.559 5.175 1.00 69.12 388 GLN A N 1
ATOM 3030 C CA . GLN A 1 388 ? -7.943 7.304 6.584 1.00 69.12 388 GLN A CA 1
ATOM 3031 C C . GLN A 1 388 ? -9.191 6.435 6.792 1.00 69.12 388 GLN A C 1
ATOM 3033 O O . GLN A 1 388 ? -9.340 5.812 7.841 1.00 69.12 388 GLN A O 1
ATOM 3038 N N . GLN A 1 389 ? -10.099 6.437 5.813 1.00 72.94 389 GLN A N 1
ATOM 3039 C CA . GLN A 1 389 ? -11.340 5.656 5.813 1.00 72.94 389 GLN A CA 1
ATOM 3040 C C . GLN A 1 389 ? -11.215 4.339 5.033 1.00 72.94 389 GLN A C 1
ATOM 3042 O O . GLN A 1 389 ? -12.166 3.563 4.981 1.00 72.94 389 GLN A O 1
ATOM 3047 N N . ILE A 1 390 ? -10.070 4.110 4.389 1.00 81.94 390 ILE A N 1
ATOM 3048 C CA . ILE A 1 390 ? -9.775 2.874 3.677 1.00 81.94 390 ILE A CA 1
ATOM 3049 C C . ILE A 1 390 ? -9.252 1.870 4.700 1.00 81.94 390 ILE A C 1
ATOM 3051 O O . ILE A 1 390 ? -8.388 2.184 5.520 1.00 81.94 390 ILE A O 1
ATOM 3055 N N . GLU A 1 391 ? -9.794 0.659 4.666 1.00 84.75 391 GLU A N 1
ATOM 3056 C CA . GLU A 1 391 ? -9.326 -0.428 5.520 1.00 84.75 391 GLU A CA 1
ATOM 3057 C C . GLU A 1 391 ? -8.093 -1.095 4.882 1.00 84.75 391 GLU A C 1
ATOM 3059 O O . GLU A 1 391 ? -8.067 -1.299 3.660 1.00 84.75 391 GLU A O 1
ATOM 3064 N N . PRO A 1 392 ? -7.060 -1.440 5.672 1.00 90.81 392 PRO A N 1
ATOM 3065 C CA . PRO A 1 392 ? -5.953 -2.241 5.175 1.00 90.81 392 PRO A CA 1
ATOM 3066 C C . PRO A 1 392 ? -6.430 -3.657 4.836 1.00 90.81 392 PRO A C 1
ATOM 3068 O O . PRO A 1 392 ? -7.426 -4.158 5.363 1.00 90.81 392 PRO A O 1
ATOM 3071 N N . ILE A 1 393 ? -5.658 -4.341 4.003 1.00 93.56 393 ILE A N 1
ATOM 3072 C CA . ILE A 1 393 ? -5.777 -5.776 3.788 1.00 93.56 393 ILE A CA 1
ATOM 3073 C C . ILE A 1 393 ? -5.453 -6.459 5.113 1.00 93.56 393 ILE A C 1
ATOM 3075 O O . ILE A 1 393 ? -4.350 -6.314 5.640 1.00 93.56 393 ILE A O 1
ATOM 3079 N N . THR A 1 394 ? -6.394 -7.229 5.654 1.00 89.44 394 THR A N 1
ATOM 3080 C CA . THR A 1 394 ? -6.201 -7.928 6.938 1.00 89.44 394 THR A CA 1
ATOM 3081 C C . THR A 1 394 ? -6.462 -9.431 6.869 1.00 89.44 394 THR A C 1
ATOM 3083 O O . THR A 1 394 ? -6.037 -10.180 7.755 1.00 89.44 394 THR A O 1
ATOM 3086 N N . SER A 1 395 ? -7.121 -9.906 5.810 1.00 90.56 395 SER A N 1
ATOM 3087 C CA . SER A 1 395 ? -7.576 -11.294 5.694 1.00 90.56 395 SER A CA 1
ATOM 3088 C C . SER A 1 395 ? -6.422 -12.304 5.554 1.00 90.56 395 SER A C 1
ATOM 3090 O O . SER A 1 395 ? -6.542 -13.461 5.982 1.00 90.56 395 SER A O 1
ATOM 3092 N N . ILE A 1 396 ? -5.273 -11.854 5.039 1.00 93.50 396 ILE A N 1
ATOM 3093 C CA . ILE A 1 396 ? -4.172 -12.715 4.600 1.00 93.50 396 ILE A CA 1
ATOM 3094 C C . ILE A 1 396 ? -3.123 -13.006 5.680 1.00 93.50 396 ILE A C 1
ATOM 3096 O O . ILE A 1 396 ? -2.295 -13.882 5.486 1.00 93.50 396 ILE A O 1
ATOM 3100 N N . TRP A 1 397 ? -3.127 -12.341 6.835 1.00 91.38 397 TRP A N 1
ATOM 3101 C CA . TRP A 1 397 ? -2.019 -12.452 7.805 1.00 91.38 397 TRP A CA 1
ATOM 3102 C C . TRP A 1 397 ? -2.172 -13.639 8.764 1.00 91.38 397 TRP A C 1
ATOM 3104 O O . TRP A 1 397 ? -3.249 -13.811 9.357 1.00 91.38 397 TRP A O 1
ATOM 3114 N N . LYS A 1 398 ? -1.124 -14.472 8.891 1.00 87.00 398 LYS A N 1
ATOM 3115 C CA . LYS A 1 398 ? -1.072 -15.706 9.709 1.00 87.00 398 LYS A CA 1
ATOM 3116 C C . LYS A 1 398 ? -1.352 -15.485 11.182 1.00 87.00 398 LYS A C 1
ATOM 3118 O O . LYS A 1 398 ? -0.941 -14.453 11.740 1.00 87.00 398 LYS A O 1
#

Secondary structure (DSSP, 8-state):
-----------------------PPPPPEEEETTEE---SS--EEETTEEEEEHHHHHHHTT-EEEEETTTTEEEEEETTEEEEEETT-SEEEETTEEEE-SS--EEETTEEEEEHHHHHHHHTEEEEEEGGGTEEEEEEHHHHHHHT-SS----EEEEEE-S--HHHHTT-TT-HHHHHHHHHSEEEEEEE-SSSSHHHHHHHHHHSS-TT--S----PPB-S--HHHHHHHTT--EEEEETT--STT---SEETTEEGGG-GGGGBTTS-GGGEEEGGGS-SSGGGS-SEEEEE--TTTSSSSS-HHHHHHHHHHHHHHHHHHHTTTT-EEEEEES--SS-TT-EEEEEEESTTB--EEE---EEHHHHHHHHHHHTTPPPPGGGTTSPPP-TTB-